Protein 3F5F (pdb70)

Structure (mmCIF, N/CA/C/O backbone):
data_3F5F
#
_entry.id   3F5F
#
_cell.length_a   152.647
_cell.length_b   152.647
_cell.length_c   85.686
_cell.angle_alpha   90.00
_cell.angle_beta   90.00
_cell.angle_gamma   120.00
#
_symmetry.space_group_name_H-M   'P 63'
#
loop_
_entity.id
_entity.type
_entity.pdbx_description
1 polymer 'Maltose-binding periplasmic protein, Heparan sulfate 2-O-sulfotransferase 1'
2 branched alpha-D-glucopyranose-(1-4)-alpha-D-glucopyranose
3 non-polymer "ADENOSINE-3'-5'-DIPHOSPHATE"
4 water water
#
loop_
_atom_site.group_PDB
_atom_site.id
_atom_site.type_symbol
_atom_site.label_atom_id
_atom_site.label_alt_id
_atom_site.label_comp_id
_atom_site.label_asym_id
_atom_site.label_entity_id
_atom_site.label_seq_id
_atom_site.pdbx_PDB_ins_code
_atom_site.Cartn_x
_atom_site.Cartn_y
_atom_site.Cartn_z
_atom_site.occupancy
_atom_site.B_iso_or_equiv
_atom_site.auth_seq_id
_atom_site.auth_comp_id
_atom_site.auth_asym_id
_atom_site.auth_atom_id
_atom_site.pdbx_PDB_model_num
ATOM 1 N N . LYS A 1 1 ? 74.977 51.354 -11.358 1.00 88.49 1 LYS A N 1
ATOM 2 C CA . LYS A 1 1 ? 75.912 50.266 -11.773 1.00 88.56 1 LYS A CA 1
ATOM 3 C C . LYS A 1 1 ? 77.138 50.858 -12.463 1.00 88.62 1 LYS A C 1
ATOM 4 O O . LYS A 1 1 ? 77.011 51.507 -13.505 1.00 89.45 1 LYS A O 1
ATOM 6 N N . ILE A 1 2 ? 78.321 50.643 -11.887 1.00 87.59 2 ILE A N 1
ATOM 7 C CA . ILE A 1 2 ? 79.551 51.168 -12.481 1.00 86.49 2 ILE A CA 1
ATOM 8 C C . ILE A 1 2 ? 79.736 50.512 -13.844 1.00 86.22 2 ILE A C 1
ATOM 9 O O . ILE A 1 2 ? 80.282 49.412 -13.944 1.00 87.06 2 ILE A O 1
ATOM 14 N N . GLU A 1 3 ? 79.276 51.189 -14.891 1.00 84.96 3 GLU A N 1
ATOM 15 C CA . GLU A 1 3 ? 79.370 50.665 -16.248 1.00 84.16 3 GLU A CA 1
ATOM 16 C C . GLU A 1 3 ? 80.794 50.462 -16.770 1.00 83.32 3 GLU A C 1
ATOM 17 O O . GLU A 1 3 ? 81.665 51.325 -16.612 1.00 83.77 3 GLU A O 1
ATOM 22 N N . GLU A 1 4 ? 81.022 49.315 -17.402 1.00 80.97 4 GLU A N 1
ATOM 23 C CA . GLU A 1 4 ? 82.324 49.009 -17.976 1.00 78.93 4 GLU A CA 1
ATOM 24 C C . GLU A 1 4 ? 82.377 49.566 -19.391 1.00 77.79 4 GLU A C 1
ATOM 25 O O . GLU A 1 4 ? 81.391 49.498 -20.126 1.00 77.65 4 GLU A O 1
ATOM 31 N N . GLY A 1 5 ? 83.522 50.125 -19.772 1.00 75.92 5 GLY A N 1
ATOM 32 C CA . GLY A 1 5 ? 83.648 50.679 -21.108 1.00 73.69 5 GLY A CA 1
ATOM 33 C C . GLY A 1 5 ? 83.803 52.189 -21.149 1.00 71.77 5 GLY A C 1
ATOM 34 O O . GLY A 1 5 ? 84.283 52.741 -22.141 1.00 71.60 5 GLY A O 1
ATOM 35 N N . LYS A 1 6 ? 83.377 52.869 -20.089 1.00 69.69 6 LYS A N 1
ATOM 36 C CA . LYS A 1 6 ? 83.507 54.319 -20.034 1.00 67.78 6 LYS A CA 1
ATOM 37 C C . LYS A 1 6 ? 84.028 54.732 -18.660 1.00 65.16 6 LYS A C 1
ATOM 38 O O . LYS A 1 6 ? 84.323 53.879 -17.820 1.00 64.61 6 LYS A O 1
ATOM 44 N N . LEU A 1 7 ? 84.154 56.035 -18.433 1.00 62.22 7 LEU A N 1
ATOM 45 C CA . LEU A 1 7 ? 84.652 56.524 -17.155 1.00 59.10 7 LEU A CA 1
ATOM 46 C C . LEU A 1 7 ? 83.782 57.606 -16.532 1.00 57.19 7 LEU A C 1
ATOM 47 O O . LEU A 1 7 ? 83.419 58.595 -17.178 1.00 56.05 7 LEU A O 1
ATOM 52 N N . VAL A 1 8 ? 83.444 57.404 -15.266 1.00 55.06 8 VAL A N 1
ATOM 53 C CA . VAL A 1 8 ? 82.648 58.371 -14.533 1.00 53.51 8 VAL A CA 1
ATOM 54 C C . VAL A 1 8 ? 83.532 58.993 -13.463 1.00 51.47 8 VAL A C 1
ATOM 55 O O . VAL A 1 8 ? 84.023 58.294 -12.567 1.00 50.73 8 VAL A O 1
ATOM 59 N N . ILE A 1 9 ? 83.735 60.304 -13.560 1.00 49.80 9 ILE A N 1
ATOM 60 C CA . ILE A 1 9 ? 84.572 61.019 -12.598 1.00 47.30 9 ILE A CA 1
ATOM 61 C C . ILE A 1 9 ? 83.778 62.003 -11.745 1.00 46.13 9 ILE A C 1
ATOM 62 O O . ILE A 1 9 ? 82.910 62.725 -12.248 1.00 45.11 9 ILE A O 1
ATOM 67 N N . TRP A 1 10 ? 84.086 62.029 -10.452 1.00 44.57 10 TRP A N 1
ATOM 68 C CA . TRP A 1 10 ? 83.427 62.944 -9.524 1.00 43.16 10 TRP A CA 1
ATOM 69 C C . TRP A 1 10 ? 84.439 63.940 -8.970 1.00 41.29 10 TRP A C 1
ATOM 70 O O . TRP A 1 10 ? 85.517 63.557 -8.516 1.00 41.12 10 TRP A O 1
ATOM 81 N N . ILE A 1 11 ? 84.085 65.218 -9.017 1.00 39.34 11 ILE A N 1
ATOM 82 C CA . ILE A 1 11 ? 84.951 66.261 -8.508 1.00 37.76 11 ILE A CA 1
ATOM 83 C C . ILE A 1 11 ? 84.080 67.392 -7.956 1.00 39.49 11 ILE A C 1
ATOM 84 O O . ILE A 1 11 ? 83.011 67.685 -8.504 1.00 40.04 11 ILE A O 1
ATOM 89 N N . ASN A 1 12 ? 84.533 68.015 -6.869 1.00 40.25 12 ASN A N 1
ATOM 90 C CA . ASN A 1 12 ? 83.787 69.098 -6.237 1.00 41.30 12 ASN A CA 1
ATOM 91 C C . ASN A 1 12 ? 83.518 70.250 -7.202 1.00 41.40 12 ASN A C 1
ATOM 92 O O . ASN A 1 12 ? 84.330 70.539 -8.079 1.00 39.92 12 ASN A O 1
ATOM 97 N N . GLY A 1 13 ? 82.371 70.902 -7.022 1.00 42.19 13 GLY A N 1
ATOM 98 C CA . GLY A 1 13 ? 81.960 71.993 -7.891 1.00 43.47 13 GLY A CA 1
ATOM 99 C C . GLY A 1 13 ? 82.744 73.292 -7.860 1.00 45.29 13 GLY A C 1
ATOM 100 O O . GLY A 1 13 ? 82.551 74.157 -8.726 1.00 44.86 13 GLY A O 1
ATOM 101 N N . ASP A 1 14 ? 83.611 73.457 -6.866 1.00 46.61 14 ASP A N 1
ATOM 102 C CA . ASP A 1 14 ? 84.411 74.674 -6.783 1.00 46.55 14 ASP A CA 1
ATOM 103 C C . ASP A 1 14 ? 85.661 74.530 -7.656 1.00 45.65 14 ASP A C 1
ATOM 104 O O . ASP A 1 14 ? 86.310 75.527 -8.001 1.00 47.17 14 ASP A O 1
ATOM 109 N N . LYS A 1 15 ? 85.974 73.287 -8.022 1.00 43.30 15 LYS A N 1
ATOM 110 C CA . LYS A 1 15 ? 87.136 72.972 -8.853 1.00 41.49 15 LYS A CA 1
ATOM 111 C C . LYS A 1 15 ? 86.776 73.167 -10.322 1.00 40.58 15 LYS A C 1
ATOM 112 O O . LYS A 1 15 ? 85.608 73.347 -10.653 1.00 41.44 15 LYS A O 1
ATOM 118 N N . GLY A 1 16 ? 87.782 73.135 -11.193 1.00 40.64 16 GLY A N 1
ATOM 119 C CA . GLY A 1 16 ? 87.555 73.330 -12.616 1.00 40.24 16 GLY A CA 1
ATOM 120 C C . GLY A 1 16 ? 87.167 72.066 -13.357 1.00 41.49 16 GLY A C 1
ATOM 121 O O . GLY A 1 16 ? 87.931 71.538 -14.170 1.00 40.29 16 GLY A O 1
ATOM 122 N N . TYR A 1 17 ? 85.958 71.590 -13.087 1.00 42.17 17 TYR A N 1
ATOM 123 C CA . TYR A 1 17 ? 85.455 70.376 -13.711 1.00 43.26 17 TYR A CA 1
ATOM 124 C C . TYR A 1 17 ? 85.208 70.488 -15.220 1.00 44.79 17 TYR A C 1
ATOM 125 O O . TYR A 1 17 ? 85.248 69.478 -15.931 1.00 44.82 17 TYR A O 1
ATOM 134 N N . ASN A 1 18 ? 84.942 71.696 -15.714 1.00 45.38 18 ASN A N 1
ATOM 135 C CA . ASN A 1 18 ? 84.714 71.865 -17.147 1.00 46.63 18 ASN A CA 1
ATOM 136 C C . ASN A 1 18 ? 86.013 71.594 -17.882 1.00 46.66 18 ASN A C 1
ATOM 137 O O . ASN A 1 18 ? 86.018 70.965 -18.949 1.00 46.87 18 ASN A O 1
ATOM 142 N N . GLY A 1 19 ? 87.114 72.070 -17.299 1.00 45.13 19 GLY A N 1
ATOM 143 C CA . GLY A 1 19 ? 88.418 71.867 -17.895 1.00 42.39 19 GLY A CA 1
ATOM 144 C C . GLY A 1 19 ? 88.767 70.397 -17.835 1.00 42.14 19 GLY A C 1
ATOM 145 O O . GLY A 1 19 ? 89.401 69.861 -18.744 1.00 40.59 19 GLY A O 1
ATOM 146 N N . LEU A 1 20 ? 88.347 69.741 -16.755 1.00 42.43 20 LEU A N 1
ATOM 147 C CA . LEU A 1 20 ? 88.608 68.318 -16.579 1.00 42.51 20 LEU A CA 1
ATOM 148 C C . LEU A 1 20 ? 87.908 67.553 -17.690 1.00 43.35 20 LEU A C 1
ATOM 149 O O . LEU A 1 20 ? 88.437 66.560 -18.205 1.00 41.77 20 LEU A O 1
ATOM 154 N N . ALA A 1 21 ? 86.717 68.029 -18.055 1.00 44.08 21 ALA A N 1
ATOM 155 C CA . ALA A 1 21 ? 85.926 67.413 -19.114 1.00 44.45 21 ALA A CA 1
ATOM 156 C C . ALA A 1 21 ? 86.712 67.439 -20.421 1.00 44.96 21 ALA A C 1
ATOM 157 O O . ALA A 1 21 ? 86.718 66.455 -21.160 1.00 45.49 21 ALA A O 1
ATOM 159 N N . GLU A 1 22 ? 87.372 68.560 -20.705 1.00 44.30 22 GLU A N 1
ATOM 160 C CA . GLU A 1 22 ? 88.179 68.679 -21.916 1.00 45.78 22 GLU A CA 1
ATOM 161 C C . GLU A 1 22 ? 89.240 67.584 -21.975 1.00 45.20 22 GLU A C 1
ATOM 162 O O . GLU A 1 22 ? 89.557 67.069 -23.047 1.00 44.73 22 GLU A O 1
ATOM 168 N N . VAL A 1 23 ? 89.801 67.244 -20.822 1.00 44.38 23 VAL A N 1
ATOM 169 C CA . VAL A 1 23 ? 90.799 66.192 -20.772 1.00 44.07 23 VAL A CA 1
ATOM 170 C C . VAL A 1 23 ? 90.086 64.878 -21.068 1.00 45.48 23 VAL A C 1
ATOM 171 O O . VAL A 1 23 ? 90.670 63.963 -21.647 1.00 44.62 23 VAL A O 1
ATOM 175 N N . GLY A 1 24 ? 88.817 64.793 -20.665 1.00 47.47 24 GLY A N 1
ATOM 176 C CA . GLY A 1 24 ? 88.029 63.595 -20.919 1.00 49.48 24 GLY A CA 1
ATOM 177 C C . GLY A 1 24 ? 87.782 63.447 -22.414 1.00 50.38 24 GLY A C 1
ATOM 178 O O . GLY A 1 24 ? 87.886 62.349 -22.978 1.00 50.30 24 GLY A O 1
ATOM 179 N N . LYS A 1 25 ? 87.463 64.568 -23.055 1.00 49.57 25 LYS A N 1
ATOM 180 C CA . LYS A 1 25 ? 87.226 64.610 -24.492 1.00 51.36 25 LYS A CA 1
ATOM 181 C C . LYS A 1 25 ? 88.473 64.179 -25.267 1.00 51.29 25 LYS A C 1
ATOM 182 O O . LYS A 1 25 ? 88.377 63.465 -26.260 1.00 50.99 25 LYS A O 1
ATOM 188 N N . LYS A 1 26 ? 89.641 64.622 -24.812 1.00 52.12 26 LYS A N 1
ATOM 189 C CA . LYS A 1 26 ? 90.896 64.260 -25.461 1.00 51.74 26 LYS A CA 1
ATOM 190 C C . LYS A 1 26 ? 91.062 62.752 -25.338 1.00 51.41 26 LYS A C 1
ATOM 191 O O . LYS A 1 26 ? 91.516 62.088 -26.269 1.00 50.94 26 LYS A O 1
ATOM 197 N N . PHE A 1 27 ? 90.684 62.223 -24.176 1.00 50.90 27 PHE A N 1
ATOM 198 C CA . PHE A 1 27 ? 90.783 60.793 -23.899 1.00 50.82 27 PHE A CA 1
ATOM 199 C C . PHE A 1 27 ? 89.830 60.000 -24.806 1.00 51.91 27 PHE A C 1
ATOM 200 O O . PHE A 1 27 ? 90.147 58.884 -25.235 1.00 50.02 27 PHE A O 1
ATOM 208 N N . GLU A 1 28 ? 88.663 60.568 -25.102 1.00 52.77 28 GLU A N 1
ATOM 209 C CA . GLU A 1 28 ? 87.715 59.867 -25.959 1.00 54.51 28 GLU A CA 1
ATOM 210 C C . GLU A 1 28 ? 88.241 59.836 -27.393 1.00 54.69 28 GLU A C 1
ATOM 211 O O . GLU A 1 28 ? 88.156 58.807 -28.073 1.00 54.70 28 GLU A O 1
ATOM 217 N N . LYS A 1 29 ? 88.802 60.955 -27.844 1.00 53.07 29 LYS A N 1
ATOM 218 C CA . LYS A 1 29 ? 89.320 61.031 -29.200 1.00 54.11 29 LYS A CA 1
ATOM 219 C C . LYS A 1 29 ? 90.547 60.154 -29.453 1.00 53.92 29 LYS A C 1
ATOM 220 O O . LYS A 1 29 ? 90.892 59.906 -30.605 1.00 54.86 29 LYS A O 1
ATOM 226 N N . ASP A 1 30 ? 91.205 59.680 -28.400 1.00 52.40 30 ASP A N 1
ATOM 227 C CA . ASP A 1 30 ? 92.385 58.841 -28.594 1.00 52.60 30 ASP A CA 1
ATOM 228 C C . ASP A 1 30 ? 92.187 57.377 -28.210 1.00 52.70 30 ASP A C 1
ATOM 229 O O . ASP A 1 30 ? 93.056 56.541 -28.484 1.00 53.98 30 ASP A O 1
ATOM 234 N N . THR A 1 31 ? 91.063 57.060 -27.572 1.00 51.93 31 THR A N 1
ATOM 235 C CA . THR A 1 31 ? 90.796 55.684 -27.154 1.00 52.32 31 THR A CA 1
ATOM 236 C C . THR A 1 31 ? 89.361 55.247 -27.428 1.00 51.72 31 THR A C 1
ATOM 237 O O . THR A 1 31 ? 89.043 54.062 -27.359 1.00 51.10 31 THR A O 1
ATOM 241 N N . GLY A 1 32 ? 88.496 56.206 -27.729 1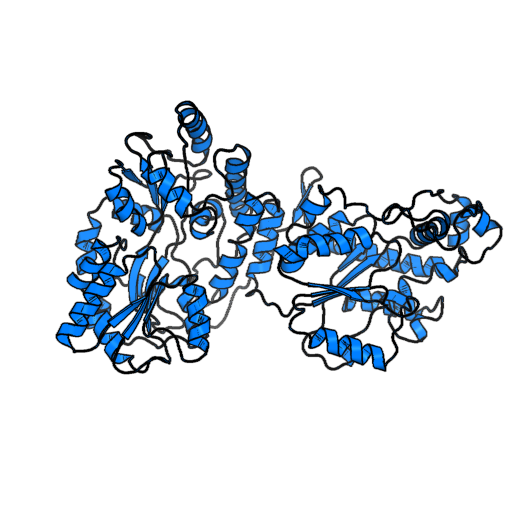.00 51.51 32 GLY A N 1
ATOM 242 C CA . GLY A 1 32 ? 87.110 55.874 -27.993 1.00 52.25 32 GLY A CA 1
ATOM 243 C C . GLY A 1 32 ? 86.299 55.663 -26.729 1.00 52.13 32 GLY A C 1
ATOM 244 O O . GLY A 1 32 ? 85.123 55.306 -26.801 1.00 52.35 32 GLY A O 1
ATOM 245 N N . ILE A 1 33 ? 86.917 55.872 -25.569 1.00 52.13 33 ILE A N 1
ATOM 246 C CA . ILE A 1 33 ? 86.213 55.708 -24.304 1.00 52.25 33 ILE A CA 1
ATOM 247 C C . ILE A 1 33 ? 85.649 57.044 -23.821 1.00 53.48 33 ILE A C 1
ATOM 248 O O . ILE A 1 33 ? 86.387 58.002 -23.593 1.00 53.21 33 ILE A O 1
ATOM 253 N N . LYS A 1 34 ? 84.327 57.087 -23.680 1.00 54.43 34 LYS A N 1
ATOM 254 C CA . LYS A 1 34 ? 83.604 58.271 -23.227 1.00 54.21 34 LYS A CA 1
ATOM 255 C C . LYS A 1 34 ? 83.934 58.538 -21.755 1.00 53.30 34 LYS A C 1
ATOM 256 O O . LYS A 1 34 ? 83.997 57.612 -20.938 1.00 50.11 34 LYS A O 1
ATOM 262 N N . VAL A 1 35 ? 84.143 59.812 -21.427 1.00 52.49 35 VAL A N 1
ATOM 263 C CA . VAL A 1 35 ? 84.471 60.213 -20.066 1.00 51.11 35 VAL A CA 1
ATOM 264 C C . VAL A 1 35 ? 83.492 61.261 -19.576 1.00 50.92 35 VAL A C 1
ATOM 265 O O . VAL A 1 35 ? 83.417 62.361 -20.130 1.00 50.81 35 VAL A O 1
ATOM 269 N N . THR A 1 36 ? 82.747 60.921 -18.528 1.00 50.14 36 THR A N 1
ATOM 270 C CA . THR A 1 36 ? 81.768 61.846 -17.967 1.00 48.55 36 THR A CA 1
ATOM 271 C C . THR A 1 36 ? 82.217 62.384 -16.612 1.00 47.28 36 THR A C 1
ATOM 272 O O . THR A 1 36 ? 82.468 61.620 -15.677 1.00 46.21 36 THR A O 1
ATOM 276 N N . VAL A 1 37 ? 82.317 63.705 -16.513 1.00 46.00 37 VAL A N 1
ATOM 277 C CA . VAL A 1 37 ? 82.720 64.332 -15.266 1.00 46.60 37 VAL A CA 1
ATOM 278 C C . VAL A 1 37 ? 81.483 64.946 -14.629 1.00 47.70 37 VAL A C 1
ATOM 279 O O . VAL A 1 37 ? 80.711 65.634 -15.299 1.00 48.12 37 VAL A O 1
ATOM 283 N N . GLU A 1 38 ? 81.296 64.690 -13.339 1.00 48.30 38 GLU A N 1
ATOM 284 C CA . GLU A 1 38 ? 80.148 65.221 -12.618 1.00 48.55 38 GLU A CA 1
ATOM 285 C C . GLU A 1 38 ? 80.569 65.817 -11.289 1.00 48.18 38 GLU A C 1
ATOM 286 O O . GLU A 1 38 ? 81.592 65.425 -10.719 1.00 46.87 38 GLU A O 1
ATOM 292 N N . HIS A 1 39 ? 79.773 66.761 -10.795 1.00 48.11 39 HIS A N 1
ATOM 293 C CA . HIS A 1 39 ? 80.066 67.418 -9.527 1.00 48.01 39 HIS A CA 1
ATOM 294 C C . HIS A 1 39 ? 78.854 67.453 -8.610 1.00 48.30 39 HIS A C 1
ATOM 295 O O . HIS A 1 39 ? 78.145 68.455 -8.547 1.00 48.96 39 HIS A O 1
ATOM 302 N N . PRO A 1 40 ? 78.603 66.351 -7.879 1.00 49.50 40 PRO A N 1
ATOM 303 C CA . PRO A 1 40 ? 77.476 66.211 -6.940 1.00 50.03 40 PRO A CA 1
ATOM 304 C C . PRO A 1 40 ? 77.653 67.063 -5.672 1.00 50.87 40 PRO A C 1
ATOM 305 O O . PRO A 1 40 ? 78.740 67.587 -5.409 1.00 51.21 40 PRO A O 1
ATOM 309 N N . ASP A 1 41 ? 76.588 67.195 -4.885 1.00 51.62 41 ASP A N 1
ATOM 310 C CA . ASP A 1 41 ? 76.664 67.951 -3.639 1.00 52.64 41 ASP A CA 1
ATOM 311 C C . ASP A 1 41 ? 77.065 66.954 -2.565 1.00 52.63 41 ASP A C 1
ATOM 312 O O . ASP A 1 41 ? 76.823 65.753 -2.720 1.00 51.36 41 ASP A O 1
ATOM 317 N N . LYS A 1 42 ? 77.672 67.441 -1.484 1.00 53.10 42 LYS A N 1
ATOM 318 C CA . LYS A 1 42 ? 78.113 66.561 -0.397 1.00 54.57 42 LYS A CA 1
ATOM 319 C C . LYS A 1 42 ? 78.871 65.369 -0.995 1.00 54.13 42 LYS A C 1
ATOM 320 O O . LYS A 1 42 ? 78.629 64.206 -0.659 1.00 54.04 42 LYS A O 1
ATOM 326 N N . LEU A 1 43 ? 79.794 65.689 -1.892 1.00 52.89 43 LEU A N 1
ATOM 327 C CA . LEU A 1 43 ? 80.589 64.694 -2.581 1.00 50.54 43 LEU A CA 1
ATOM 328 C C . LEU A 1 43 ? 81.330 63.764 -1.641 1.00 50.22 43 LEU A C 1
ATOM 329 O O . LEU A 1 43 ? 81.257 62.547 -1.792 1.00 50.19 43 LEU A O 1
ATOM 334 N N . GLU A 1 44 ? 82.034 64.328 -0.665 1.00 50.10 44 GLU A N 1
ATOM 335 C CA . GLU A 1 44 ? 82.801 63.504 0.267 1.00 50.28 44 GLU A CA 1
ATOM 336 C C . GLU A 1 44 ? 81.922 62.568 1.117 1.00 50.32 44 GLU A C 1
ATOM 337 O O . GLU A 1 44 ? 82.424 61.617 1.719 1.00 48.18 44 GLU A O 1
ATOM 343 N N . GLU A 1 45 ? 80.618 62.834 1.164 1.00 51.88 45 GLU A N 1
ATOM 344 C CA . GLU A 1 45 ? 79.698 61.988 1.926 1.00 53.71 45 GLU A CA 1
ATOM 345 C C . GLU A 1 45 ? 78.972 61.017 0.987 1.00 54.03 45 GLU A C 1
ATOM 346 O O . GLU A 1 45 ? 78.720 59.866 1.346 1.00 53.19 45 GLU A O 1
ATOM 352 N N . LYS A 1 46 ? 78.637 61.484 -0.215 1.00 54.30 46 LYS A N 1
ATOM 353 C CA . LYS A 1 46 ? 77.956 60.637 -1.185 1.00 55.06 46 LYS A CA 1
ATOM 354 C C . LYS A 1 46 ? 78.807 59.436 -1.566 1.00 54.27 46 LYS A C 1
ATOM 355 O O . LYS A 1 46 ? 78.318 58.310 -1.571 1.00 54.01 46 LYS A O 1
ATOM 361 N N . PHE A 1 47 ? 80.081 59.677 -1.876 1.00 53.02 47 PHE A N 1
ATOM 362 C CA . PHE A 1 47 ? 80.974 58.601 -2.290 1.00 50.99 47 PHE A CA 1
ATOM 363 C C . PHE A 1 47 ? 80.963 57.384 -1.366 1.00 52.44 47 PHE A C 1
ATOM 364 O O . PHE A 1 47 ? 80.548 56.294 -1.769 1.00 51.51 47 PHE A O 1
ATOM 372 N N . PRO A 1 48 ? 81.417 57.548 -0.114 1.00 53.45 48 PRO A N 1
ATOM 373 C CA . PRO A 1 48 ? 81.439 56.425 0.829 1.00 54.92 48 PRO A CA 1
ATOM 374 C C . PRO A 1 48 ? 80.150 55.614 0.902 1.00 56.82 48 PRO A C 1
ATOM 375 O O . PRO A 1 48 ? 80.164 54.453 1.308 1.00 57.39 48 PRO A O 1
ATOM 379 N N . GLN A 1 49 ? 79.037 56.227 0.521 1.00 59.42 49 GLN A N 1
ATOM 380 C CA . GLN A 1 49 ? 77.749 55.536 0.536 1.00 62.38 49 GLN A CA 1
ATOM 381 C C . GLN A 1 49 ? 77.584 54.791 -0.785 1.00 62.47 49 GLN A C 1
ATOM 382 O O . GLN A 1 49 ? 77.770 53.574 -0.852 1.00 63.41 49 GLN A O 1
ATOM 388 N N . VAL A 1 50 ? 77.242 55.537 -1.829 1.00 61.63 50 VAL A N 1
ATOM 389 C CA . VAL A 1 50 ? 77.068 54.989 -3.164 1.00 61.58 50 VAL A CA 1
ATOM 390 C C . VAL A 1 50 ? 78.176 53.990 -3.516 1.00 62.51 50 VAL A C 1
ATOM 391 O O . VAL A 1 50 ? 77.966 53.074 -4.308 1.00 62.83 50 VAL A O 1
ATOM 395 N N . ALA A 1 51 ? 79.351 54.163 -2.915 1.00 64.09 51 ALA A N 1
ATOM 396 C CA . ALA A 1 51 ? 80.493 53.292 -3.191 1.00 64.54 51 ALA A CA 1
ATOM 397 C C . ALA A 1 51 ? 80.534 52.033 -2.340 1.00 64.76 51 ALA A C 1
ATOM 398 O O . ALA A 1 51 ? 80.991 50.985 -2.798 1.00 64.85 51 ALA A O 1
ATOM 400 N N . ALA A 1 52 ? 80.072 52.139 -1.099 1.00 65.38 52 ALA A N 1
ATOM 401 C CA . ALA A 1 52 ? 80.065 51.002 -0.184 1.00 65.60 52 ALA A CA 1
ATOM 402 C C . ALA A 1 52 ? 79.185 49.871 -0.705 1.00 66.03 52 ALA A C 1
ATOM 403 O O . ALA A 1 52 ? 79.143 48.788 -0.125 1.00 65.62 52 ALA A O 1
ATOM 405 N N . THR A 1 53 ? 78.483 50.123 -1.803 1.00 66.41 53 THR A N 1
ATOM 406 C CA . THR A 1 53 ? 77.614 49.112 -2.380 1.00 67.26 53 THR A CA 1
ATOM 407 C C . THR A 1 53 ? 78.041 48.748 -3.803 1.00 67.51 53 THR A C 1
ATOM 408 O O . THR A 1 53 ? 77.205 48.422 -4.654 1.00 68.17 53 THR A O 1
ATOM 412 N N . GLY A 1 54 ? 79.349 48.808 -4.051 1.00 67.19 54 GLY A N 1
ATOM 413 C CA . GLY A 1 54 ? 79.892 48.470 -5.360 1.00 66.61 54 GLY A CA 1
ATOM 414 C C . GLY A 1 54 ? 79.422 49.331 -6.521 1.00 65.54 54 GLY A C 1
ATOM 415 O O . GLY A 1 54 ? 79.427 48.887 -7.664 1.00 66.19 54 GLY A O 1
ATOM 416 N N . ASP A 1 55 ? 79.024 50.564 -6.234 1.00 64.74 55 ASP A N 1
ATOM 417 C CA . ASP A 1 55 ? 78.550 51.484 -7.262 1.00 63.67 55 ASP A CA 1
ATOM 418 C C . ASP A 1 55 ? 79.313 52.824 -7.160 1.00 61.44 55 ASP A C 1
ATOM 419 O O . ASP A 1 55 ? 80.355 52.898 -6.503 1.00 60.15 55 ASP A O 1
ATOM 424 N N . GLY A 1 56 ? 78.811 53.872 -7.812 1.00 58.15 56 GLY A N 1
ATOM 425 C CA . GLY A 1 56 ? 79.473 55.164 -7.751 1.00 54.53 56 GLY A CA 1
ATOM 426 C C . GLY A 1 56 ? 80.379 55.466 -8.934 1.00 52.75 56 GLY A C 1
ATOM 427 O O . GLY A 1 56 ? 80.338 54.755 -9.937 1.00 53.33 56 GLY A O 1
ATOM 428 N N . PRO A 1 57 ? 81.225 56.511 -8.841 1.00 50.80 57 PRO A N 1
ATOM 429 C CA . PRO A 1 57 ? 82.148 56.915 -9.910 1.00 49.01 57 PRO A CA 1
ATOM 430 C C . PRO A 1 57 ? 83.330 55.965 -10.048 1.00 47.70 57 PRO A C 1
ATOM 431 O O . PRO A 1 57 ? 83.575 55.152 -9.160 1.00 48.83 57 PRO A O 1
ATOM 435 N N . ASP A 1 58 ? 84.057 56.063 -11.159 1.00 45.09 58 ASP A N 1
ATOM 436 C CA . ASP A 1 58 ? 85.236 55.226 -11.358 1.00 42.30 58 ASP A CA 1
ATOM 437 C C . ASP A 1 58 ? 86.377 55.894 -10.607 1.00 40.14 58 ASP A C 1
ATOM 438 O O . ASP A 1 58 ? 87.174 55.235 -9.927 1.00 39.02 58 ASP A O 1
ATOM 443 N N . ILE A 1 59 ? 86.434 57.216 -10.751 1.00 36.76 59 ILE A N 1
ATOM 444 C CA . ILE A 1 59 ? 87.463 58.035 -10.138 1.00 34.21 59 ILE A CA 1
ATOM 445 C C . ILE A 1 59 ? 86.844 59.107 -9.255 1.00 33.44 59 ILE A C 1
ATOM 446 O O . ILE A 1 59 ? 85.974 59.859 -9.692 1.00 33.98 59 ILE A O 1
ATOM 451 N N . ILE A 1 60 ? 87.316 59.181 -8.016 1.00 31.80 60 ILE A N 1
ATOM 452 C CA . ILE A 1 60 ? 86.828 60.157 -7.056 1.00 31.64 60 ILE A CA 1
ATOM 453 C C . ILE A 1 60 ? 87.924 61.177 -6.760 1.00 32.89 60 ILE A C 1
ATOM 454 O O . ILE A 1 60 ? 89.052 60.812 -6.432 1.00 31.88 60 ILE A O 1
ATOM 459 N N . PHE A 1 61 ? 87.585 62.455 -6.893 1.00 34.19 61 PHE A N 1
ATOM 460 C CA . PHE A 1 61 ? 88.520 63.542 -6.607 1.00 34.77 61 PHE A CA 1
ATOM 461 C C . PHE A 1 61 ? 88.191 64.219 -5.270 1.00 35.73 61 PHE A C 1
ATOM 462 O O . PHE A 1 61 ? 87.042 64.582 -5.017 1.00 36.91 61 PHE A O 1
ATOM 470 N N . TRP A 1 62 ? 89.201 64.389 -4.419 1.00 35.51 62 TRP A N 1
ATOM 471 C CA . TRP A 1 62 ? 89.011 65.068 -3.142 1.00 33.73 62 TRP A CA 1
ATOM 472 C C . TRP A 1 62 ? 90.342 65.279 -2.455 1.00 32.56 62 TRP A C 1
ATOM 473 O O . TRP A 1 62 ? 91.332 64.672 -2.828 1.00 33.01 62 TRP A O 1
ATOM 484 N N . ALA A 1 63 ? 90.378 66.164 -1.469 1.00 31.25 63 ALA A N 1
ATOM 485 C CA . ALA A 1 63 ? 91.610 66.386 -0.726 1.00 32.03 63 ALA A CA 1
ATOM 486 C C . ALA A 1 63 ? 91.987 65.031 -0.131 1.00 32.33 63 ALA A C 1
ATOM 487 O O . ALA A 1 63 ? 91.121 64.209 0.148 1.00 31.96 63 ALA A O 1
ATOM 489 N N . HIS A 1 64 ? 93.274 64.796 0.071 1.00 32.65 64 HIS A N 1
ATOM 490 C CA . HIS A 1 64 ? 93.728 63.521 0.612 1.00 32.78 64 HIS A CA 1
ATOM 491 C C . HIS A 1 64 ? 93.187 63.152 2.006 1.00 33.48 64 HIS A C 1
ATOM 492 O O . HIS A 1 64 ? 93.114 61.969 2.352 1.00 34.19 64 HIS A O 1
ATOM 499 N N . ASP A 1 65 ? 92.801 64.143 2.804 1.00 33.41 65 ASP A N 1
ATOM 500 C CA . ASP A 1 65 ? 92.354 63.863 4.168 1.00 34.37 65 ASP A CA 1
ATOM 501 C C . ASP A 1 65 ? 91.257 62.809 4.374 1.00 35.92 65 ASP A C 1
ATOM 502 O O . ASP A 1 65 ? 91.255 62.113 5.390 1.00 34.86 65 ASP A O 1
ATOM 507 N N . ARG A 1 66 ? 90.328 62.671 3.435 1.00 37.37 66 ARG A N 1
ATOM 508 C CA . ARG A 1 66 ? 89.272 61.676 3.614 1.00 38.56 66 ARG A CA 1
ATOM 509 C C . ARG A 1 66 ? 89.551 60.317 2.984 1.00 38.51 66 ARG A C 1
ATOM 510 O O . ARG A 1 66 ? 88.918 59.325 3.343 1.00 37.02 66 ARG A O 1
ATOM 518 N N . PHE A 1 67 ? 90.507 60.268 2.061 1.00 38.74 67 PHE A N 1
ATOM 519 C CA . PHE A 1 67 ? 90.862 59.021 1.397 1.00 39.15 67 PHE A CA 1
ATOM 520 C C . PHE A 1 67 ? 91.323 57.925 2.360 1.00 39.01 67 PHE A C 1
ATOM 521 O O . PHE A 1 67 ? 91.250 56.741 2.037 1.00 38.37 67 PHE A O 1
ATOM 529 N N . GLY A 1 68 ? 91.795 58.311 3.541 1.00 38.72 68 GLY A N 1
ATOM 530 C CA . GLY A 1 68 ? 92.220 57.313 4.507 1.00 38.02 68 GLY A CA 1
ATOM 531 C C . GLY A 1 68 ? 91.040 56.428 4.888 1.00 38.02 68 GLY A C 1
ATOM 532 O O . GLY A 1 68 ? 91.134 55.199 4.843 1.00 37.41 68 GLY A O 1
ATOM 533 N N . GLY A 1 69 ? 89.931 57.063 5.268 1.00 36.70 69 GLY A N 1
ATOM 534 C CA . GLY A 1 69 ? 88.729 56.339 5.631 1.00 35.76 69 GLY A CA 1
ATOM 535 C C . GLY A 1 69 ? 88.225 55.501 4.469 1.00 36.76 69 GLY A C 1
ATOM 536 O O . GLY A 1 69 ? 87.862 54.345 4.641 1.00 36.86 69 GLY A O 1
ATOM 537 N N . TYR A 1 70 ? 88.205 56.080 3.275 1.00 38.02 70 TYR A N 1
ATOM 538 C CA . TYR A 1 70 ? 87.748 55.360 2.093 1.00 40.86 70 TYR A CA 1
ATOM 539 C C . TYR A 1 70 ? 88.574 54.089 1.940 1.00 43.25 70 TYR A C 1
ATOM 540 O O . TYR A 1 70 ? 88.049 53.025 1.606 1.00 44.20 70 TYR A O 1
ATOM 549 N N . ALA A 1 71 ? 89.874 54.217 2.190 1.00 45.74 71 ALA A N 1
ATOM 550 C CA . ALA A 1 71 ? 90.802 53.100 2.089 1.00 46.78 71 ALA A CA 1
ATOM 551 C C . ALA A 1 71 ? 90.455 52.042 3.127 1.00 47.58 71 ALA A C 1
ATOM 552 O O . ALA A 1 71 ? 90.199 50.893 2.786 1.00 47.45 71 ALA A O 1
ATOM 554 N N . GLN A 1 72 ? 90.439 52.441 4.394 1.00 49.02 72 GLN A N 1
ATOM 555 C CA . GLN A 1 72 ? 90.125 51.518 5.474 1.00 50.34 72 GLN A CA 1
ATOM 556 C C . GLN A 1 72 ? 88.816 50.769 5.230 1.00 49.15 72 GLN A C 1
ATOM 557 O O . GLN A 1 72 ? 88.628 49.669 5.742 1.00 50.86 72 GLN A O 1
ATOM 563 N N . SER A 1 73 ? 87.917 51.359 4.452 1.00 47.44 73 SER A N 1
ATOM 564 C CA . SER A 1 73 ? 86.635 50.723 4.165 1.00 48.35 73 SER A CA 1
ATOM 565 C C . SER A 1 73 ? 86.648 49.922 2.860 1.00 49.40 73 SER A C 1
ATOM 566 O O . SER A 1 73 ? 85.606 49.423 2.421 1.00 49.46 73 SER A O 1
ATOM 569 N N . GLY A 1 74 ? 87.825 49.815 2.243 1.00 49.55 74 GLY A N 1
ATOM 570 C CA . GLY A 1 74 ? 87.965 49.077 0.998 1.00 47.91 74 GLY A CA 1
ATOM 571 C C . GLY A 1 74 ? 87.177 49.635 -0.173 1.00 47.60 74 GLY A C 1
ATOM 572 O O . GLY A 1 74 ? 86.654 48.881 -0.983 1.00 47.72 74 GLY A O 1
ATOM 573 N N . LEU A 1 75 ? 87.098 50.956 -0.272 1.00 48.29 75 LEU A N 1
ATOM 574 C CA . LEU A 1 75 ? 86.365 51.593 -1.356 1.00 48.35 75 LEU A CA 1
ATOM 575 C C . LEU A 1 75 ? 87.338 52.050 -2.428 1.00 48.81 75 LEU A C 1
ATOM 576 O O . LEU A 1 75 ? 86.934 52.431 -3.530 1.00 47.84 75 LEU A O 1
ATOM 581 N N . LEU A 1 76 ? 88.624 52.006 -2.091 1.00 50.05 76 LEU A N 1
ATOM 582 C CA . LEU A 1 76 ? 89.684 52.419 -3.001 1.00 51.92 76 LEU A CA 1
ATOM 583 C C . LEU A 1 76 ? 90.581 51.260 -3.411 1.00 54.34 76 LEU A C 1
ATOM 584 O O . LEU A 1 76 ? 90.882 50.372 -2.614 1.00 56.36 76 LEU A O 1
ATOM 589 N N . ALA A 1 77 ? 91.004 51.282 -4.668 1.00 56.26 77 ALA A N 1
ATOM 590 C CA . ALA A 1 77 ? 91.901 50.269 -5.206 1.00 56.82 77 ALA A CA 1
ATOM 591 C C . ALA A 1 77 ? 93.320 50.840 -5.096 1.00 57.02 77 ALA A C 1
ATOM 592 O O . ALA A 1 77 ? 93.504 52.059 -5.148 1.00 56.53 77 ALA A O 1
ATOM 594 N N . GLU A 1 78 ? 94.319 49.980 -4.933 1.00 56.80 78 GLU A N 1
ATOM 595 C CA . GLU A 1 78 ? 95.690 50.469 -4.831 1.00 57.67 78 GLU A CA 1
ATOM 596 C C . GLU A 1 78 ? 96.203 50.906 -6.199 1.00 57.61 78 GLU A C 1
ATOM 597 O O . GLU A 1 78 ? 95.970 50.232 -7.203 1.00 57.20 78 GLU A O 1
ATOM 603 N N . ILE A 1 79 ? 96.890 52.043 -6.244 1.00 57.11 79 ILE A N 1
ATOM 604 C CA . ILE A 1 79 ? 97.417 52.526 -7.507 1.00 56.68 79 ILE A CA 1
ATOM 605 C C . ILE A 1 79 ? 98.832 51.997 -7.710 1.00 57.37 79 ILE A C 1
ATOM 606 O O . ILE A 1 79 ? 99.647 51.972 -6.779 1.00 56.31 79 ILE A O 1
ATOM 611 N N . THR A 1 80 ? 99.113 51.584 -8.942 1.00 58.80 80 THR A N 1
ATOM 612 C CA . THR A 1 80 ? 100.403 50.999 -9.292 1.00 59.35 80 THR A CA 1
ATOM 613 C C . THR A 1 80 ? 101.235 51.777 -10.307 1.00 59.81 80 THR A C 1
ATOM 614 O O . THR A 1 80 ? 101.521 51.288 -11.398 1.00 59.86 80 THR A O 1
ATOM 618 N N . PRO A 1 81 ? 101.633 53.004 -9.965 1.00 60.48 81 PRO A N 1
ATOM 619 C CA . PRO A 1 81 ? 102.438 53.758 -10.928 1.00 61.56 81 PRO A CA 1
ATOM 620 C C . PRO A 1 81 ? 103.886 53.269 -10.874 1.00 61.80 81 PRO A C 1
ATOM 621 O O . PRO A 1 81 ? 104.395 52.978 -9.788 1.00 60.26 81 PRO A O 1
ATOM 625 N N . ASP A 1 82 ? 104.544 53.151 -12.027 1.00 62.26 82 ASP A N 1
ATOM 626 C CA . ASP A 1 82 ? 105.932 52.709 -12.007 1.00 64.12 82 ASP A CA 1
ATOM 627 C C . ASP A 1 82 ? 106.800 53.903 -11.601 1.00 64.74 82 ASP A C 1
ATOM 628 O O . ASP A 1 82 ? 106.403 55.051 -11.795 1.00 65.00 82 ASP A O 1
ATOM 633 N N . LYS A 1 83 ? 107.966 53.640 -11.015 1.00 64.97 83 LYS A N 1
ATOM 634 C CA . LYS A 1 83 ? 108.835 54.722 -10.562 1.00 64.93 83 LYS A CA 1
ATOM 635 C C . LYS A 1 83 ? 109.138 55.763 -11.638 1.00 64.13 83 LYS A C 1
ATOM 636 O O . LYS A 1 83 ? 109.568 56.874 -11.329 1.00 62.88 83 LYS A O 1
ATOM 642 N N . ALA A 1 84 ? 108.896 55.414 -12.897 1.00 63.07 84 ALA A N 1
ATOM 643 C CA . ALA A 1 84 ? 109.130 56.355 -13.985 1.00 62.62 84 ALA A CA 1
ATOM 644 C C . ALA A 1 84 ? 108.104 57.476 -13.864 1.00 62.25 84 ALA A C 1
ATOM 645 O O . ALA A 1 84 ? 108.419 58.641 -14.125 1.00 63.04 84 ALA A O 1
ATOM 647 N N . PHE A 1 85 ? 106.881 57.114 -13.465 1.00 60.25 85 PHE A N 1
ATOM 648 C CA . PHE A 1 85 ? 105.801 58.084 -13.288 1.00 57.92 85 PHE A CA 1
ATOM 649 C C . PHE A 1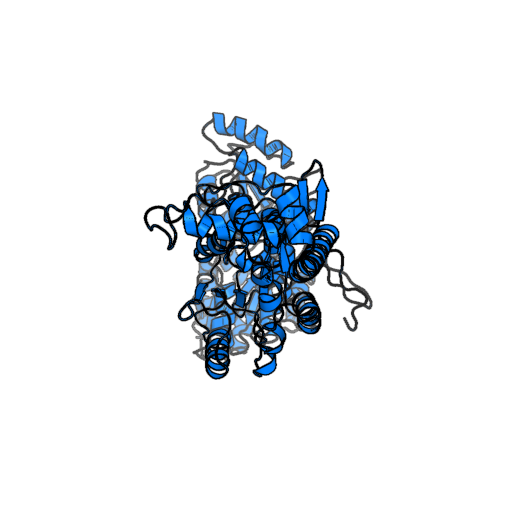 85 ? 105.917 58.735 -11.917 1.00 57.56 85 PHE A C 1
ATOM 650 O O . PHE A 1 85 ? 105.788 59.952 -11.781 1.00 56.77 85 PHE A O 1
ATOM 658 N N . GLN A 1 86 ? 106.155 57.919 -10.899 1.00 57.93 86 GLN A N 1
ATOM 659 C CA . GLN A 1 86 ? 106.293 58.432 -9.544 1.00 60.22 86 GLN A CA 1
ATOM 660 C C . GLN A 1 86 ? 107.337 59.546 -9.472 1.00 60.34 86 GLN A C 1
ATOM 661 O O . GLN A 1 86 ? 107.178 60.518 -8.726 1.00 61.13 86 GLN A O 1
ATOM 667 N N . ASP A 1 87 ? 108.399 59.412 -10.257 1.00 59.80 87 ASP A N 1
ATOM 668 C CA . ASP A 1 87 ? 109.461 60.404 -10.243 1.00 59.24 87 ASP A CA 1
ATOM 669 C C . ASP A 1 87 ? 109.116 61.775 -10.821 1.00 58.09 87 ASP A C 1
ATOM 670 O O . ASP A 1 87 ? 109.809 62.751 -10.536 1.00 57.20 87 ASP A O 1
ATOM 675 N N . LYS A 1 88 ? 108.054 61.878 -11.617 1.00 57.41 88 LYS A N 1
ATOM 676 C CA . LYS A 1 88 ? 107.704 63.187 -12.168 1.00 56.12 88 LYS A CA 1
ATOM 677 C C . LYS A 1 88 ? 106.777 64.008 -11.268 1.00 54.51 88 LYS A C 1
ATOM 678 O O . LYS A 1 88 ? 106.330 65.093 -11.648 1.00 54.61 88 LYS A O 1
ATOM 684 N N . LEU A 1 89 ? 106.508 63.494 -10.070 1.00 53.37 89 LEU A N 1
ATOM 685 C CA . LEU A 1 89 ? 105.664 64.180 -9.090 1.00 53.42 89 LEU A CA 1
ATOM 686 C C . LEU A 1 89 ? 106.469 64.376 -7.799 1.00 53.72 89 LEU A C 1
ATOM 687 O O . LEU A 1 89 ? 107.282 63.522 -7.428 1.00 53.49 89 LEU A O 1
ATOM 692 N N . TYR A 1 90 ? 106.243 65.499 -7.125 1.00 53.50 90 TYR A N 1
ATOM 693 C CA . TYR A 1 90 ? 106.940 65.804 -5.879 1.00 54.96 90 TYR A CA 1
ATOM 694 C C . TYR A 1 90 ? 106.756 64.702 -4.833 1.00 56.08 90 TYR A C 1
ATOM 695 O O . TYR A 1 90 ? 105.639 64.283 -4.542 1.00 57.23 90 TYR A O 1
ATOM 704 N N . PRO A 1 91 ? 107.858 64.230 -4.241 1.00 56.01 91 PRO A N 1
ATOM 705 C CA . PRO A 1 91 ? 107.809 63.171 -3.228 1.00 55.33 91 PRO A CA 1
ATOM 706 C C . PRO A 1 91 ? 106.860 63.370 -2.041 1.00 54.03 91 PRO A C 1
ATOM 707 O O . PRO A 1 91 ? 106.233 62.415 -1.575 1.00 54.81 91 PRO A O 1
ATOM 711 N N . PHE A 1 92 ? 106.750 64.597 -1.547 1.00 51.91 92 PHE A N 1
ATOM 712 C CA . PHE A 1 92 ? 105.892 64.861 -0.394 1.00 49.91 92 PHE A CA 1
ATOM 713 C C . PHE A 1 92 ? 104.404 64.767 -0.728 1.00 49.32 92 PHE A C 1
ATOM 714 O O . PHE A 1 92 ? 103.572 64.638 0.167 1.00 50.15 92 PHE A O 1
ATOM 722 N N . THR A 1 93 ? 104.067 64.836 -2.014 1.00 48.44 93 THR A N 1
ATOM 723 C CA . THR A 1 93 ? 102.673 64.738 -2.431 1.00 47.29 93 THR A CA 1
ATOM 724 C C . THR A 1 93 ? 102.251 63.260 -2.455 1.00 48.47 93 THR A C 1
ATOM 725 O O . THR A 1 93 ? 101.079 62.930 -2.253 1.00 49.22 93 THR A O 1
ATOM 729 N N . TRP A 1 94 ? 103.209 62.370 -2.697 1.00 47.37 94 TRP A N 1
ATOM 730 C CA . TRP A 1 94 ? 102.911 60.945 -2.699 1.00 48.36 94 TRP A CA 1
ATOM 731 C C . TRP A 1 94 ? 102.671 60.502 -1.260 1.00 49.86 94 TRP A C 1
ATOM 732 O O . TRP A 1 94 ? 101.956 59.533 -1.009 1.00 51.66 94 TRP A O 1
ATOM 743 N N . ASP A 1 95 ? 103.279 61.201 -0.310 1.00 50.11 95 ASP A N 1
ATOM 744 C CA . ASP A 1 95 ? 103.099 60.839 1.086 1.00 50.64 95 ASP A CA 1
ATOM 745 C C . ASP A 1 95 ? 101.669 61.099 1.535 1.00 49.64 95 ASP A C 1
ATOM 746 O O . ASP A 1 95 ? 101.115 60.346 2.348 1.00 48.84 95 ASP A O 1
ATOM 751 N N . ALA A 1 96 ? 101.078 62.168 1.005 1.00 47.19 96 ALA A N 1
ATOM 752 C CA . ALA A 1 96 ? 99.715 62.540 1.359 1.00 45.18 96 ALA A CA 1
ATOM 753 C C . ALA A 1 96 ? 98.720 61.457 0.947 1.00 43.73 96 ALA A C 1
ATOM 754 O O . ALA A 1 96 ? 97.677 61.281 1.591 1.00 42.50 96 ALA A O 1
ATOM 756 N N . VAL A 1 97 ? 99.048 60.723 -0.113 1.00 40.44 97 VAL A N 1
ATOM 757 C CA . VAL A 1 97 ? 98.166 59.672 -0.585 1.00 39.11 97 VAL A CA 1
ATOM 758 C C . VAL A 1 97 ? 98.623 58.274 -0.184 1.00 39.57 97 VAL A C 1
ATOM 759 O O . VAL A 1 97 ? 98.250 57.278 -0.814 1.00 39.20 97 VAL A O 1
ATOM 763 N N . ARG A 1 98 ? 99.435 58.199 0.865 1.00 40.27 98 ARG A N 1
ATOM 764 C CA . ARG A 1 98 ? 99.900 56.910 1.344 1.00 42.93 98 ARG A CA 1
ATOM 765 C C . ARG A 1 98 ? 99.204 56.534 2.657 1.00 44.47 98 ARG A C 1
ATOM 766 O O . ARG A 1 98 ? 99.291 57.248 3.655 1.00 43.46 98 ARG A O 1
ATOM 774 N N . TYR A 1 99 ? 98.494 55.411 2.630 1.00 46.98 99 TYR A N 1
ATOM 775 C CA . TYR A 1 99 ? 97.785 54.905 3.796 1.00 48.92 99 TYR A CA 1
ATOM 776 C C . TYR A 1 99 ? 98.199 53.453 4.002 1.00 51.32 99 TYR A C 1
ATOM 777 O O . TYR A 1 99 ? 98.045 52.619 3.102 1.00 50.90 99 TYR A O 1
ATOM 786 N N . ASN A 1 100 ? 98.725 53.158 5.189 1.00 53.55 100 ASN A N 1
ATOM 787 C CA . ASN A 1 100 ? 99.172 51.810 5.517 1.00 56.01 100 ASN A CA 1
ATOM 788 C C . ASN A 1 100 ? 100.196 51.285 4.516 1.00 56.07 100 ASN A C 1
ATOM 789 O O . ASN A 1 100 ? 100.108 50.134 4.071 1.00 57.60 100 ASN A O 1
ATOM 794 N N . GLY A 1 101 ? 101.158 52.131 4.157 1.00 54.44 101 GLY A N 1
ATOM 795 C CA . GLY A 1 101 ? 102.189 51.715 3.224 1.00 53.32 101 GLY A CA 1
ATOM 796 C C . GLY A 1 101 ? 101.801 51.711 1.760 1.00 53.10 101 GLY A C 1
ATOM 797 O O . GLY A 1 101 ? 102.671 51.838 0.900 1.00 53.02 101 GLY A O 1
ATOM 798 N N . LYS A 1 102 ? 100.510 51.566 1.462 1.00 52.53 102 LYS A N 1
ATOM 799 C CA . LYS A 1 102 ? 100.042 51.548 0.073 1.00 51.56 102 LYS A CA 1
ATOM 800 C C . LYS A 1 102 ? 99.730 52.944 -0.472 1.00 49.69 102 LYS A C 1
ATOM 801 O O . LYS A 1 102 ? 99.398 53.852 0.285 1.00 50.26 102 LYS A O 1
ATOM 807 N N . LEU A 1 103 ? 99.843 53.112 -1.787 1.00 46.75 103 LEU A N 1
ATOM 808 C CA . LEU A 1 103 ? 99.507 54.387 -2.416 1.00 44.14 103 LEU A CA 1
ATOM 809 C C . LEU A 1 103 ? 98.054 54.221 -2.851 1.00 44.19 103 LEU A C 1
ATOM 810 O O . LEU A 1 103 ? 97.751 53.407 -3.730 1.00 44.20 103 LEU A O 1
ATOM 815 N N . ILE A 1 104 ? 97.159 54.994 -2.240 1.00 43.17 104 ILE A N 1
ATOM 816 C CA . ILE A 1 104 ? 95.728 54.884 -2.519 1.00 41.82 104 ILE A CA 1
ATOM 817 C C . ILE A 1 104 ? 95.102 55.955 -3.398 1.00 42.51 104 ILE A C 1
ATOM 818 O O . ILE A 1 104 ? 93.877 56.024 -3.519 1.00 43.08 104 ILE A O 1
ATOM 823 N N . ALA A 1 105 ? 95.923 56.796 -4.010 1.00 42.66 105 ALA A N 1
ATOM 824 C CA . ALA A 1 105 ? 95.395 57.847 -4.873 1.00 42.37 105 ALA A CA 1
ATOM 825 C C . ALA A 1 105 ? 96.517 58.593 -5.566 1.00 42.13 105 ALA A C 1
ATOM 826 O O . ALA A 1 105 ? 97.664 58.586 -5.115 1.00 40.61 105 ALA A O 1
ATOM 828 N N . TYR A 1 106 ? 96.186 59.234 -6.675 1.00 42.13 106 TYR A N 1
ATOM 829 C CA . TYR A 1 106 ? 97.180 60.011 -7.382 1.00 42.43 106 TYR A CA 1
ATOM 830 C C . TYR A 1 106 ? 97.059 61.446 -6.901 1.00 41.08 106 TYR A C 1
ATOM 831 O O . TYR A 1 106 ? 95.974 62.012 -6.908 1.00 41.49 106 TYR A O 1
ATOM 840 N N . PRO A 1 107 ? 98.161 62.042 -6.438 1.00 40.40 107 PRO A N 1
ATOM 841 C CA . PRO A 1 107 ? 98.090 63.435 -5.981 1.00 39.10 107 PRO A CA 1
ATOM 842 C C . PRO A 1 107 ? 97.994 64.364 -7.200 1.00 36.35 107 PRO A C 1
ATOM 843 O O . PRO A 1 107 ? 98.530 64.055 -8.254 1.00 37.54 107 PRO A O 1
ATOM 847 N N . ILE A 1 108 ? 97.295 65.484 -7.072 1.00 35.53 108 ILE A N 1
ATOM 848 C CA . ILE A 1 108 ? 97.148 66.394 -8.205 1.00 35.42 108 ILE A CA 1
ATOM 849 C C . ILE A 1 108 ? 97.710 67.781 -7.904 1.00 36.71 108 ILE A C 1
ATOM 850 O O . ILE A 1 108 ? 98.522 68.312 -8.659 1.00 38.37 108 ILE A O 1
ATOM 855 N N . ALA A 1 109 ? 97.272 68.376 -6.805 1.00 36.00 109 ALA A N 1
ATOM 856 C CA . ALA A 1 109 ? 97.747 69.702 -6.458 1.00 36.97 109 ALA A CA 1
ATOM 857 C C . ALA A 1 109 ? 97.704 69.964 -4.954 1.00 37.50 109 ALA A C 1
ATOM 858 O O . ALA A 1 109 ? 97.001 69.280 -4.203 1.00 37.19 109 ALA A O 1
ATOM 860 N N . VAL A 1 110 ? 98.480 70.953 -4.525 1.00 37.24 110 VAL A N 1
ATOM 861 C CA . VAL A 1 110 ? 98.550 71.323 -3.119 1.00 37.99 110 VAL A CA 1
ATOM 862 C C . VAL A 1 110 ? 97.706 72.570 -2.911 1.00 38.56 110 VAL A C 1
ATOM 863 O O . VAL A 1 110 ? 97.939 73.597 -3.552 1.00 38.65 110 VAL A O 1
ATOM 867 N N . GLU A 1 111 ? 96.722 72.467 -2.020 1.00 38.37 111 GLU A N 1
ATOM 868 C CA . GLU A 1 111 ? 95.832 73.582 -1.733 1.00 37.13 111 GLU A CA 1
ATOM 869 C C . GLU A 1 111 ? 96.035 74.147 -0.341 1.00 36.56 111 GLU A C 1
ATOM 870 O O . GLU A 1 111 ? 96.146 73.409 0.636 1.00 36.38 111 GLU A O 1
ATOM 876 N N . ALA A 1 112 ? 96.080 75.468 -0.254 1.00 36.45 112 ALA A N 1
ATOM 877 C CA . ALA A 1 112 ? 96.208 76.122 1.029 1.00 35.62 112 ALA A CA 1
ATOM 878 C C . ALA A 1 112 ? 95.457 77.434 0.950 1.00 35.51 112 ALA A C 1
ATOM 879 O O . ALA A 1 112 ? 95.430 78.079 -0.091 1.00 33.89 112 ALA A O 1
ATOM 881 N N . LEU A 1 113 ? 94.828 77.800 2.058 1.00 36.18 113 LEU A N 1
ATOM 882 C CA . LEU A 1 113 ? 94.074 79.037 2.169 1.00 36.75 113 LEU A CA 1
ATOM 883 C C . LEU A 1 113 ? 95.000 80.249 2.306 1.00 38.49 113 LEU A C 1
ATOM 884 O O . LEU A 1 113 ? 96.039 80.186 2.979 1.00 38.61 113 LEU A O 1
ATOM 889 N N . SER A 1 114 ? 94.614 81.349 1.668 1.00 38.01 114 SER A N 1
ATOM 890 C CA . SER A 1 114 ? 95.377 82.589 1.734 1.00 39.30 114 SER A CA 1
ATOM 891 C C . SER A 1 114 ? 94.426 83.744 1.988 1.00 40.99 114 SER A C 1
ATOM 892 O O . SER A 1 114 ? 93.211 83.604 1.838 1.00 42.71 114 SER A O 1
ATOM 895 N N . LEU A 1 115 ? 94.977 84.887 2.378 1.00 41.89 115 LEU A N 1
ATOM 896 C CA . LEU A 1 115 ? 94.164 86.075 2.601 1.00 43.17 115 LEU A CA 1
ATOM 897 C C . LEU A 1 115 ? 94.069 86.767 1.242 1.00 43.98 115 LEU A C 1
ATOM 898 O O . LEU A 1 115 ? 95.082 86.986 0.574 1.00 43.69 115 LEU A O 1
ATOM 903 N N . ILE A 1 116 ? 92.849 87.079 0.823 1.00 45.64 116 ILE A N 1
ATOM 904 C CA . ILE A 1 116 ? 92.618 87.736 -0.459 1.00 47.37 116 ILE A CA 1
ATOM 905 C C . ILE A 1 116 ? 91.968 89.098 -0.221 1.00 49.80 116 ILE A C 1
ATOM 906 O O . ILE A 1 116 ? 90.811 89.181 0.187 1.00 49.48 116 ILE A O 1
ATOM 911 N N . TYR A 1 117 ? 92.725 90.164 -0.476 1.00 52.96 117 TYR A N 1
ATOM 912 C CA . TYR A 1 117 ? 92.235 91.521 -0.252 1.00 55.35 117 TYR A CA 1
ATOM 913 C C . TYR A 1 117 ? 92.041 92.366 -1.506 1.00 56.53 117 TYR A C 1
ATOM 914 O O . TYR A 1 117 ? 92.549 92.046 -2.578 1.00 56.23 117 TYR A O 1
ATOM 923 N N . ASN A 1 118 ? 91.314 93.467 -1.341 1.00 59.06 118 ASN A N 1
ATOM 924 C CA . ASN A 1 118 ? 91.013 94.396 -2.431 1.00 61.57 118 ASN A CA 1
ATOM 925 C C . ASN A 1 118 ? 91.989 95.585 -2.460 1.00 62.07 118 ASN A C 1
ATOM 926 O O . ASN A 1 118 ? 91.840 96.544 -1.701 1.00 62.13 118 ASN A O 1
ATOM 931 N N . LYS A 1 119 ? 92.977 95.510 -3.348 1.00 62.46 119 LYS A N 1
ATOM 932 C CA . LYS A 1 119 ? 93.999 96.546 -3.503 1.00 62.86 119 LYS A CA 1
ATOM 933 C C . LYS A 1 119 ? 93.458 97.977 -3.453 1.00 63.86 119 LYS A C 1
ATOM 934 O O . LYS A 1 119 ? 94.057 98.858 -2.819 1.00 63.70 119 LYS A O 1
ATOM 940 N N . ASP A 1 120 ? 92.338 98.206 -4.135 1.00 63.89 120 ASP A N 1
ATOM 941 C CA . ASP A 1 120 ? 91.729 99.528 -4.171 1.00 64.07 120 ASP A CA 1
ATOM 942 C C . ASP A 1 120 ? 91.169 99.943 -2.808 1.00 64.44 120 ASP A C 1
ATOM 943 O O . ASP A 1 120 ? 91.310 101.099 -2.406 1.00 64.64 120 ASP A O 1
ATOM 948 N N . LEU A 1 121 ? 90.546 99.011 -2.091 1.00 64.06 121 LEU A N 1
ATOM 949 C CA . LEU A 1 121 ? 89.989 99.338 -0.780 1.00 63.34 121 LEU A CA 1
ATOM 950 C C . LEU A 1 121 ? 91.007 99.242 0.341 1.00 63.08 121 LEU A C 1
ATOM 951 O O . LEU A 1 121 ? 91.076 100.109 1.205 1.00 62.58 121 LEU A O 1
ATOM 956 N N . LEU A 1 122 ? 91.806 98.188 0.324 1.00 64.17 122 LEU A N 1
ATOM 957 C CA . LEU A 1 122 ? 92.777 97.984 1.381 1.00 65.93 122 LEU A CA 1
ATOM 958 C C . LEU A 1 122 ? 94.183 97.869 0.819 1.00 67.46 122 LEU A C 1
ATOM 959 O O . LEU A 1 122 ? 94.714 96.773 0.660 1.00 68.52 122 LEU A O 1
ATOM 964 N N . PRO A 1 123 ? 94.806 99.013 0.505 1.00 69.37 123 PRO A N 1
ATOM 965 C CA . PRO A 1 123 ? 96.162 99.078 -0.046 1.00 70.02 123 PRO A CA 1
ATOM 966 C C . PRO A 1 123 ? 97.134 98.164 0.689 1.00 70.06 123 PRO A C 1
ATOM 967 O O . PRO A 1 123 ? 97.829 97.356 0.073 1.00 69.09 123 PRO A O 1
ATOM 971 N N . ASN A 1 124 ? 97.178 98.296 2.008 1.00 70.58 124 ASN A N 1
ATOM 972 C CA . ASN A 1 124 ? 98.067 97.476 2.813 1.00 71.76 124 ASN A CA 1
ATOM 973 C C . ASN A 1 124 ? 97.290 96.545 3.735 1.00 72.31 124 ASN A C 1
ATOM 974 O O . ASN A 1 124 ? 96.807 96.961 4.789 1.00 73.52 124 ASN A O 1
ATOM 979 N N . PRO A 1 125 ? 97.167 95.262 3.348 1.00 71.40 125 PRO A N 1
ATOM 980 C CA . PRO A 1 125 ? 96.443 94.266 4.144 1.00 70.22 125 PRO A CA 1
ATOM 981 C C . PRO A 1 125 ? 96.992 94.143 5.563 1.00 68.89 125 PRO A C 1
ATOM 982 O O . PRO A 1 125 ? 98.198 94.270 5.785 1.00 68.92 125 PRO A O 1
ATOM 986 N N . PRO A 1 126 ? 96.107 93.891 6.541 1.00 67.50 126 PRO A N 1
ATOM 987 C CA . PRO A 1 126 ? 96.487 93.748 7.952 1.00 65.92 126 PRO A CA 1
ATOM 988 C C . PRO A 1 126 ? 97.356 92.526 8.215 1.00 63.72 126 PRO A C 1
ATOM 989 O O . PRO A 1 126 ? 97.096 91.450 7.694 1.00 63.16 126 PRO A O 1
ATOM 993 N N . LYS A 1 127 ? 98.389 92.704 9.027 1.00 62.48 127 LYS A N 1
ATOM 994 C CA . LYS A 1 127 ? 99.295 91.613 9.351 1.00 61.76 127 LYS A CA 1
ATOM 995 C C . LYS A 1 127 ? 98.776 90.711 10.461 1.00 60.14 127 LYS A C 1
ATOM 996 O O . LYS A 1 127 ? 99.141 89.537 10.526 1.00 60.71 127 LYS A O 1
ATOM 1002 N N . THR A 1 128 ? 97.929 91.255 11.331 1.00 57.64 128 THR A N 1
ATOM 1003 C CA . THR A 1 128 ? 97.380 90.480 12.441 1.00 55.32 128 THR A CA 1
ATOM 1004 C C . THR A 1 128 ? 95.860 90.528 12.490 1.00 54.62 128 THR A C 1
ATOM 1005 O O . THR A 1 128 ? 95.234 91.427 11.918 1.00 54.28 128 THR A O 1
ATOM 1009 N N . TRP A 1 129 ? 95.271 89.557 13.183 1.00 52.31 129 TRP A N 1
ATOM 1010 C CA . TRP A 1 129 ? 93.824 89.505 13.327 1.00 50.83 129 TRP A CA 1
ATOM 1011 C C . TRP A 1 129 ? 93.370 90.629 14.253 1.00 50.18 129 TRP A C 1
ATOM 1012 O O . TRP A 1 129 ? 92.353 91.274 14.003 1.00 50.44 129 TRP A O 1
ATOM 1023 N N . GLU A 1 130 ? 94.139 90.863 15.314 1.00 49.44 130 GLU A N 1
ATOM 1024 C CA . GLU A 1 130 ? 93.811 91.883 16.300 1.00 50.72 130 GLU A CA 1
ATOM 1025 C C . GLU A 1 130 ? 93.559 93.278 15.743 1.00 52.73 130 GLU A C 1
ATOM 1026 O O . GLU A 1 130 ? 92.866 94.081 16.371 1.00 53.96 130 GLU A O 1
ATOM 1032 N N . GLU A 1 131 ? 94.108 93.573 14.571 1.00 53.57 131 GLU A N 1
ATOM 1033 C CA . GLU A 1 131 ? 93.912 94.888 13.983 1.00 54.34 131 GLU A CA 1
ATOM 1034 C C . GLU A 1 131 ? 92.734 94.958 13.010 1.00 54.29 131 GLU A C 1
ATOM 1035 O O . GLU A 1 131 ? 92.443 96.022 12.461 1.00 55.69 131 GLU A O 1
ATOM 1041 N N . ILE A 1 132 ? 92.040 93.843 12.803 1.00 51.76 132 ILE A N 1
ATOM 1042 C CA . ILE A 1 132 ? 90.918 93.853 11.875 1.00 50.17 132 ILE A CA 1
ATOM 1043 C C . ILE A 1 132 ? 89.648 94.511 12.422 1.00 50.17 132 ILE A C 1
ATOM 1044 O O . ILE A 1 132 ? 88.829 95.012 11.657 1.00 49.76 132 ILE A O 1
ATOM 1049 N N . PRO A 1 133 ? 89.455 94.515 13.747 1.00 50.77 133 PRO A N 1
ATOM 1050 C CA . PRO A 1 133 ? 88.225 95.163 14.224 1.00 51.61 133 PRO A CA 1
ATOM 1051 C C . PRO A 1 133 ? 88.253 96.677 13.969 1.00 52.13 133 PRO A C 1
ATOM 1052 O O . PRO A 1 133 ? 87.281 97.259 13.477 1.00 51.05 133 PRO A O 1
ATOM 1056 N N . ALA A 1 134 ? 89.374 97.307 14.306 1.00 52.82 134 ALA A N 1
ATOM 1057 C CA . ALA A 1 134 ? 89.527 98.744 14.099 1.00 53.72 134 ALA A CA 1
ATOM 1058 C C . ALA A 1 134 ? 89.316 99.073 12.620 1.00 54.78 134 ALA A C 1
ATOM 1059 O O . ALA A 1 134 ? 88.608 100.019 12.275 1.00 54.78 134 ALA A O 1
ATOM 1061 N N . LEU A 1 135 ? 89.927 98.269 11.756 1.00 56.00 135 LEU A N 1
ATOM 1062 C CA . LEU A 1 135 ? 89.842 98.455 10.314 1.00 56.78 135 LEU A CA 1
ATOM 1063 C C . LEU A 1 135 ? 88.405 98.427 9.809 1.00 57.93 135 LEU A C 1
ATOM 1064 O O . LEU A 1 135 ? 88.027 99.221 8.944 1.00 58.57 135 LEU A O 1
ATOM 1069 N N . ASP A 1 136 ? 87.606 97.511 10.349 1.00 59.25 136 ASP A N 1
ATOM 1070 C CA . ASP A 1 136 ? 86.211 97.379 9.942 1.00 59.83 136 ASP A CA 1
ATOM 1071 C C . ASP A 1 136 ? 85.431 98.631 10.326 1.00 62.01 136 ASP A C 1
ATOM 1072 O O . ASP A 1 136 ? 84.502 99.035 9.623 1.00 61.94 136 ASP A O 1
ATOM 1077 N N . LYS A 1 137 ? 85.807 99.244 11.444 1.00 64.55 137 LYS A N 1
ATOM 1078 C CA . LYS A 1 137 ? 85.126 100.454 11.884 1.00 67.98 137 LYS A CA 1
ATOM 1079 C C . LYS A 1 137 ? 85.350 101.551 10.853 1.00 69.59 137 LYS A C 1
ATOM 1080 O O . LYS A 1 137 ? 84.425 102.294 10.510 1.00 70.81 137 LYS A O 1
ATOM 1086 N N . GLU A 1 138 ? 86.573 101.633 10.341 1.00 70.29 138 GLU A N 1
ATOM 1087 C CA . GLU A 1 138 ? 86.899 102.623 9.329 1.00 71.57 138 GLU A CA 1
ATOM 1088 C C . GLU A 1 138 ? 86.194 102.292 8.015 1.00 71.69 138 GLU A C 1
ATOM 1089 O O . GLU A 1 138 ? 85.580 103.159 7.392 1.00 72.24 138 GLU A O 1
ATOM 1095 N N . LEU A 1 139 ? 86.283 101.032 7.601 1.00 71.40 139 LEU A N 1
ATOM 1096 C CA . LEU A 1 139 ? 85.665 100.585 6.355 1.00 71.36 139 LEU A CA 1
ATOM 1097 C C . LEU A 1 139 ? 84.136 100.608 6.391 1.00 71.11 139 LEU A C 1
ATOM 1098 O O . LEU A 1 139 ? 83.486 100.738 5.351 1.00 69.80 139 LEU A O 1
ATOM 1103 N N . LYS A 1 140 ? 83.565 100.480 7.586 1.00 71.40 140 LYS A N 1
ATOM 1104 C CA . LYS A 1 140 ? 82.112 100.492 7.739 1.00 71.59 140 LYS A CA 1
ATOM 1105 C C . LYS A 1 140 ? 81.614 101.911 7.483 1.00 71.19 140 LYS A C 1
ATOM 1106 O O . LYS A 1 140 ? 80.573 102.119 6.855 1.00 69.69 140 LYS A O 1
ATOM 1112 N N . ALA A 1 141 ? 82.380 102.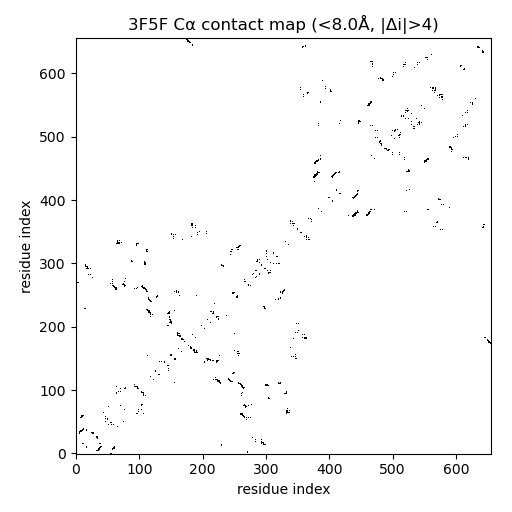880 7.978 1.00 71.83 141 ALA A N 1
ATOM 1113 C CA . ALA A 1 141 ? 82.060 104.296 7.828 1.00 72.19 141 ALA A CA 1
ATOM 1114 C C . ALA A 1 141 ? 82.096 104.747 6.364 1.00 72.91 141 ALA A C 1
ATOM 1115 O O . ALA A 1 141 ? 81.657 105.852 6.040 1.00 73.09 141 ALA A O 1
ATOM 1117 N N . LYS A 1 142 ? 82.620 103.894 5.487 1.00 73.19 142 LYS A N 1
ATOM 1118 C CA . LYS A 1 142 ? 82.697 104.203 4.060 1.00 72.83 142 LYS A CA 1
ATOM 1119 C C . LYS A 1 142 ? 81.744 103.305 3.273 1.00 73.18 142 LYS A C 1
ATOM 1120 O O . LYS A 1 142 ? 81.864 103.179 2.053 1.00 72.95 142 LYS A O 1
ATOM 1126 N N . GLY A 1 143 ? 80.805 102.676 3.980 1.00 73.16 143 GLY A N 1
ATOM 1127 C CA . GLY A 1 143 ? 79.843 101.793 3.338 1.00 72.65 143 GLY A CA 1
ATOM 1128 C C . GLY A 1 143 ? 80.398 100.430 2.952 1.00 72.48 143 GLY A C 1
ATOM 1129 O O . GLY A 1 143 ? 79.797 99.710 2.146 1.00 72.31 143 GLY A O 1
ATOM 1130 N N . LYS A 1 144 ? 81.541 100.068 3.532 1.00 71.34 144 LYS A N 1
ATOM 1131 C CA . LYS A 1 144 ? 82.181 98.792 3.236 1.00 69.94 144 LYS A CA 1
ATOM 1132 C C . LYS A 1 144 ? 82.341 97.925 4.485 1.00 69.22 144 LYS A C 1
ATOM 1133 O O . LYS A 1 144 ? 82.004 98.337 5.600 1.00 69.89 144 LYS A O 1
ATOM 1139 N N . SER A 1 145 ? 82.865 96.720 4.276 1.00 66.97 145 SER A N 1
ATOM 1140 C CA . SER A 1 145 ? 83.109 95.762 5.346 1.00 63.51 145 SER A CA 1
ATOM 1141 C C . SER A 1 145 ? 84.582 95.379 5.250 1.00 60.70 145 SER A C 1
ATOM 1142 O O . SER A 1 145 ? 85.167 95.419 4.164 1.00 61.03 145 SER A O 1
ATOM 1145 N N . ALA A 1 146 ? 85.185 95.011 6.374 1.00 56.34 146 ALA A N 1
ATOM 1146 C CA . ALA A 1 146 ? 86.592 94.639 6.377 1.00 53.24 146 ALA A CA 1
ATOM 1147 C C . ALA A 1 146 ? 86.865 93.230 5.851 1.00 52.89 146 ALA A C 1
ATOM 1148 O O . ALA A 1 146 ? 87.587 93.063 4.866 1.00 51.57 146 ALA A O 1
ATOM 1150 N N . LEU A 1 147 ? 86.276 92.226 6.505 1.00 51.19 147 LEU A N 1
ATOM 1151 C CA . LEU A 1 147 ? 86.488 90.821 6.151 1.00 49.36 147 LEU A CA 1
ATOM 1152 C C . LEU A 1 147 ? 85.224 89.964 6.052 1.00 49.21 147 LEU A C 1
ATOM 1153 O O . LEU A 1 147 ? 84.278 90.138 6.815 1.00 49.54 147 LEU A O 1
ATOM 1158 N N . MET A 1 148 ? 85.227 89.026 5.111 1.00 48.79 148 MET A N 1
ATOM 1159 C CA . MET A 1 148 ? 84.105 88.115 4.921 1.00 49.83 148 MET A CA 1
ATOM 1160 C C . MET A 1 148 ? 84.534 86.798 4.285 1.00 49.96 148 MET A C 1
ATOM 1161 O O . MET A 1 148 ? 85.091 86.783 3.183 1.00 49.99 148 MET A O 1
ATOM 1166 N N . PHE A 1 149 ? 84.278 85.695 4.986 1.00 49.08 149 PHE A N 1
ATOM 1167 C CA . PHE A 1 149 ? 84.603 84.361 4.475 1.00 46.34 149 PHE A CA 1
ATOM 1168 C C . PHE A 1 149 ? 83.673 83.308 5.062 1.00 43.94 149 PHE A C 1
ATOM 1169 O O . PHE A 1 149 ? 83.004 83.545 6.061 1.00 42.96 149 PHE A O 1
ATOM 1177 N N . ASN A 1 150 ? 83.643 82.148 4.418 1.00 43.51 150 ASN A N 1
ATOM 1178 C CA . ASN A 1 150 ? 82.800 81.023 4.818 1.00 42.69 150 ASN A CA 1
ATOM 1179 C C . ASN A 1 150 ? 82.983 80.606 6.283 1.00 43.08 150 ASN A C 1
ATOM 1180 O O . ASN A 1 150 ? 84.023 80.060 6.649 1.00 43.53 150 ASN A O 1
ATOM 1185 N N . LEU A 1 151 ? 81.969 80.854 7.113 1.00 42.50 151 LEU A N 1
ATOM 1186 C CA . LEU A 1 151 ? 82.020 80.493 8.532 1.00 42.07 151 LEU A CA 1
ATOM 1187 C C . LEU A 1 151 ? 81.241 79.197 8.775 1.00 42.11 151 LEU A C 1
ATOM 1188 O O . LEU A 1 151 ? 80.964 78.820 9.913 1.00 41.53 151 LEU A O 1
ATOM 1193 N N . GLN A 1 152 ? 80.905 78.515 7.690 1.00 41.40 152 GLN A N 1
ATOM 1194 C CA . GLN A 1 152 ? 80.150 77.277 7.762 1.00 42.77 152 GLN A CA 1
ATOM 1195 C C . GLN A 1 152 ? 81.035 76.032 7.722 1.00 43.08 152 GLN A C 1
ATOM 1196 O O . GLN A 1 152 ? 80.702 75.001 8.308 1.00 45.02 152 GLN A O 1
ATOM 1202 N N . GLU A 1 153 ? 82.157 76.124 7.020 1.00 42.03 153 GLU A N 1
ATOM 1203 C CA . GLU A 1 153 ? 83.079 75.001 6.924 1.00 40.48 153 GLU A CA 1
ATOM 1204 C C . GLU A 1 153 ? 84.251 75.260 7.852 1.00 37.56 153 GLU A C 1
ATOM 1205 O O . GLU A 1 153 ? 84.912 76.281 7.746 1.00 38.93 153 GLU A O 1
ATOM 1211 N N . PRO A 1 154 ? 84.522 74.336 8.782 1.00 35.28 154 PRO A N 1
ATOM 1212 C CA . PRO A 1 154 ? 85.639 74.529 9.710 1.00 34.47 154 PRO A CA 1
ATOM 1213 C C . PRO A 1 154 ? 86.986 74.660 8.999 1.00 34.69 154 PRO A C 1
ATOM 1214 O O . PRO A 1 154 ? 87.992 75.029 9.604 1.00 34.94 154 PRO A O 1
ATOM 1218 N N . TYR A 1 155 ? 86.990 74.366 7.705 1.00 35.03 155 TYR A N 1
ATOM 1219 C CA . TYR A 1 155 ? 88.188 74.466 6.887 1.00 35.87 155 TYR A CA 1
ATOM 1220 C C . TYR A 1 155 ? 88.723 75.901 6.886 1.00 36.96 155 TYR A C 1
ATOM 1221 O O . TYR A 1 155 ? 89.929 76.122 7.002 1.00 37.87 155 TYR A O 1
ATOM 1230 N N . PHE A 1 156 ? 87.816 76.870 6.762 1.00 36.85 156 PHE A N 1
ATOM 1231 C CA . PHE A 1 156 ? 88.188 78.277 6.717 1.00 36.40 156 PHE A CA 1
ATOM 1232 C C . PHE A 1 156 ? 88.444 78.890 8.080 1.00 36.45 156 PHE A C 1
ATOM 1233 O O . PHE A 1 156 ? 89.170 79.871 8.197 1.00 38.18 156 PHE A O 1
ATOM 1241 N N . THR A 1 157 ? 87.848 78.311 9.111 1.00 36.16 157 THR A N 1
ATOM 1242 C CA . THR A 1 157 ? 87.988 78.823 10.470 1.00 34.27 157 THR A CA 1
ATOM 1243 C C . THR A 1 157 ? 89.196 78.241 11.199 1.00 34.56 157 THR A C 1
ATOM 1244 O O . THR A 1 157 ? 89.813 78.896 12.046 1.00 31.17 157 THR A O 1
ATOM 1248 N N . TRP A 1 158 ? 89.533 77.006 10.846 1.00 35.19 158 TRP A N 1
ATOM 1249 C CA . TRP A 1 158 ? 90.637 76.296 11.469 1.00 36.07 158 TRP A CA 1
ATOM 1250 C C . TRP A 1 158 ? 91.979 77.049 11.556 1.00 35.76 158 TRP A C 1
ATOM 1251 O O . TRP A 1 158 ? 92.683 76.936 12.561 1.00 33.64 158 TRP A O 1
ATOM 1262 N N . PRO A 1 159 ? 92.356 77.812 10.508 1.00 36.02 159 PRO A N 1
ATOM 1263 C CA . PRO A 1 159 ? 93.632 78.538 10.560 1.00 36.39 159 PRO A CA 1
ATOM 1264 C C . PRO A 1 159 ? 93.778 79.377 11.841 1.00 36.89 159 PRO A C 1
ATOM 1265 O O . PRO A 1 159 ? 94.865 79.454 12.429 1.00 35.27 159 PRO A O 1
ATOM 1269 N N . LEU A 1 160 ? 92.673 79.987 12.268 1.00 35.23 160 LEU A N 1
ATOM 1270 C CA . LEU A 1 160 ? 92.654 80.822 13.462 1.00 35.64 160 LEU A CA 1
ATOM 1271 C C . LEU A 1 160 ? 92.616 80.014 14.755 1.00 36.55 160 LEU A C 1
ATOM 1272 O O . LEU A 1 160 ? 93.314 80.332 15.715 1.00 38.46 160 LEU A O 1
ATOM 1277 N N . ILE A 1 161 ? 91.796 78.969 14.775 1.00 38.77 161 ILE A N 1
ATOM 1278 C CA . ILE A 1 161 ? 91.653 78.112 15.950 1.00 38.31 161 ILE A CA 1
ATOM 1279 C C . ILE A 1 161 ? 92.979 77.436 16.283 1.00 38.90 161 ILE A C 1
ATOM 1280 O O . ILE A 1 161 ? 93.336 77.269 17.450 1.00 38.72 161 ILE A O 1
ATOM 1285 N N . ALA A 1 162 ? 93.708 77.055 15.242 1.00 40.19 162 ALA A N 1
ATOM 1286 C CA . ALA A 1 162 ? 94.992 76.384 15.398 1.00 42.33 162 ALA A CA 1
ATOM 1287 C C . ALA A 1 162 ? 96.144 77.346 15.699 1.00 42.69 162 ALA A C 1
ATOM 1288 O O . ALA A 1 162 ? 97.125 76.965 16.336 1.00 43.75 162 ALA A O 1
ATOM 1290 N N . ALA A 1 163 ? 96.011 78.590 15.247 1.00 43.58 163 ALA A N 1
ATOM 1291 C CA . ALA A 1 163 ? 97.032 79.617 15.447 1.00 44.14 163 ALA A CA 1
ATOM 1292 C C . ALA A 1 163 ? 97.739 79.570 16.801 1.00 45.24 163 ALA A C 1
ATOM 1293 O O . ALA A 1 163 ? 98.961 79.427 16.858 1.00 45.08 163 ALA A O 1
ATOM 1295 N N . ASP A 1 164 ? 96.974 79.668 17.886 1.00 46.58 164 ASP A N 1
ATOM 1296 C CA . ASP A 1 164 ? 97.551 79.681 19.223 1.00 47.52 164 ASP A CA 1
ATOM 1297 C C . ASP A 1 164 ? 97.643 78.358 19.983 1.00 49.05 164 ASP A C 1
ATOM 1298 O O . ASP A 1 164 ? 98.066 78.350 21.139 1.00 49.45 164 ASP A O 1
ATOM 1303 N N . GLY A 1 165 ? 97.258 77.240 19.371 1.00 49.18 165 GLY A N 1
ATOM 1304 C CA . GLY A 1 165 ? 97.366 75.986 20.105 1.00 49.51 165 GLY A CA 1
ATOM 1305 C C . GLY A 1 165 ? 96.519 74.788 19.707 1.00 49.44 165 GLY A C 1
ATOM 1306 O O . GLY A 1 165 ? 96.776 73.680 20.175 1.00 49.51 165 GLY A O 1
ATOM 1307 N N . GLY A 1 166 ? 95.516 74.993 18.862 1.00 49.51 166 GLY A N 1
ATOM 1308 C CA . GLY A 1 166 ? 94.672 73.885 18.450 1.00 49.35 166 GLY A CA 1
ATOM 1309 C C . GLY A 1 166 ? 95.358 72.955 17.470 1.00 49.56 166 GLY A C 1
ATOM 1310 O O . GLY A 1 166 ? 96.180 73.392 16.661 1.00 48.91 166 GLY A O 1
ATOM 1311 N N . TYR A 1 167 ? 95.021 71.670 17.537 1.00 49.99 167 TYR A N 1
ATOM 1312 C CA . TYR A 1 167 ? 95.614 70.679 16.642 1.00 50.44 167 TYR A CA 1
ATOM 1313 C C . TYR A 1 167 ? 94.787 69.396 16.567 1.00 51.93 167 TYR A C 1
ATOM 1314 O O . TYR A 1 167 ? 93.844 69.205 17.336 1.00 52.37 167 TYR A O 1
ATOM 1323 N N . ALA A 1 168 ? 95.160 68.515 15.645 1.00 54.06 168 ALA A N 1
ATOM 1324 C CA . ALA A 1 168 ? 94.453 67.256 15.453 1.00 56.40 168 ALA A CA 1
ATOM 1325 C C . ALA A 1 168 ? 95.409 66.179 14.994 1.00 58.60 168 ALA A C 1
ATOM 1326 O O . ALA A 1 168 ? 95.768 66.128 13.821 1.00 59.12 168 ALA A O 1
ATOM 1328 N N . PHE A 1 169 ? 95.820 65.318 15.915 1.00 62.03 169 PHE A N 1
ATOM 1329 C CA . PHE A 1 169 ? 96.733 64.235 15.581 1.00 65.48 169 PHE A CA 1
ATOM 1330 C C . PHE A 1 169 ? 98.011 64.782 14.960 1.00 68.31 169 PHE A C 1
ATOM 1331 O O . PHE A 1 169 ? 98.279 64.552 13.777 1.00 67.72 169 PHE A O 1
ATOM 1339 N N . LYS A 1 170 ? 98.799 65.501 15.751 1.00 72.56 170 LYS A N 1
ATOM 1340 C CA . LYS A 1 170 ? 100.047 66.066 15.250 1.00 77.32 170 LYS A CA 1
ATOM 1341 C C . LYS A 1 170 ? 100.953 64.965 14.686 1.00 80.85 170 LYS A C 1
ATOM 1342 O O . LYS A 1 170 ? 101.161 63.925 15.325 1.00 82.00 170 LYS A O 1
ATOM 1344 N N . TYR A 1 171 ? 101.482 65.205 13.487 1.00 83.77 171 TYR A N 1
ATOM 1345 C CA . TYR A 1 171 ? 102.362 64.255 12.808 1.00 86.26 171 TYR A CA 1
ATOM 1346 C C . TYR A 1 171 ? 103.660 64.007 13.580 1.00 88.25 171 TYR A C 1
ATOM 1347 O O . TYR A 1 171 ? 104.506 64.899 13.694 1.00 89.13 171 TYR A O 1
ATOM 1349 N N . GLU A 1 172 ? 103.811 62.793 14.106 1.00 89.94 172 GLU A N 1
ATOM 1350 C CA . GLU A 1 172 ? 105.007 62.415 14.861 1.00 91.24 172 GLU A CA 1
ATOM 1351 C C . GLU A 1 172 ? 105.634 61.148 14.273 1.00 92.06 172 GLU A C 1
ATOM 1352 O O . GLU A 1 172 ? 105.015 60.450 13.461 1.00 92.28 172 GLU A O 1
ATOM 1354 N N . ASN A 1 173 ? 106.865 60.860 14.686 1.00 92.66 173 ASN A N 1
ATOM 1355 C CA . ASN A 1 173 ? 107.587 59.685 14.204 1.00 92.62 173 ASN A CA 1
ATOM 1356 C C . ASN A 1 173 ? 108.366 59.036 15.345 1.00 92.07 173 ASN A C 1
ATOM 1357 O O . ASN A 1 173 ? 108.613 59.667 16.375 1.00 92.43 173 ASN A O 1
ATOM 1362 N N . GLY A 1 174 ? 108.749 57.777 15.151 1.00 91.01 174 GLY A N 1
ATOM 1363 C CA . GLY A 1 174 ? 109.487 57.043 16.166 1.00 89.15 174 GLY A CA 1
ATOM 1364 C C . GLY A 1 174 ? 109.139 55.567 16.090 1.00 88.22 174 GLY A C 1
ATOM 1365 O O . GLY A 1 174 ? 108.331 55.174 15.246 1.00 88.27 174 GLY A O 1
ATOM 1366 N N . LYS A 1 175 ? 109.753 54.751 16.942 1.00 86.92 175 LYS A N 1
ATOM 1367 C CA . LYS A 1 175 ? 109.482 53.315 16.947 1.00 85.13 175 LYS A CA 1
ATOM 1368 C C . LYS A 1 175 ? 108.000 53.091 17.230 1.00 84.13 175 LYS A C 1
ATOM 1369 O O . LYS A 1 175 ? 107.428 52.061 16.863 1.00 83.37 175 LYS A O 1
ATOM 1371 N N . TYR A 1 176 ? 107.386 54.084 17.869 1.00 82.93 176 TYR A N 1
ATOM 1372 C CA . TYR A 1 176 ? 105.981 54.024 18.236 1.00 80.80 176 TYR A CA 1
ATOM 1373 C C . TYR A 1 176 ? 105.135 55.139 17.620 1.00 80.39 176 TYR A C 1
ATOM 1374 O O . TYR A 1 176 ? 105.650 56.166 17.168 1.00 79.98 176 TYR A O 1
ATOM 1383 N N . ASP A 1 177 ? 103.826 54.916 17.615 1.00 79.97 177 ASP A N 1
ATOM 1384 C CA . ASP A 1 177 ? 102.860 55.858 17.067 1.00 78.59 177 ASP A CA 1
ATOM 1385 C C . ASP A 1 177 ? 102.155 56.554 18.231 1.00 77.07 177 ASP A C 1
ATOM 1386 O O . ASP A 1 177 ? 102.096 56.018 19.339 1.00 76.40 177 ASP A O 1
ATOM 1391 N N . ILE A 1 178 ? 101.629 57.750 17.983 1.00 75.19 178 ILE A N 1
ATOM 1392 C CA . ILE A 1 178 ? 100.926 58.495 19.020 1.00 73.30 178 ILE A CA 1
ATOM 1393 C C . ILE A 1 178 ? 99.546 58.956 18.562 1.00 71.05 178 ILE A C 1
ATOM 1394 O O . ILE A 1 178 ? 99.299 59.163 17.374 1.00 71.20 178 ILE A O 1
ATOM 1399 N N . LYS A 1 179 ? 98.643 59.090 19.525 1.00 67.91 179 LYS A N 1
ATOM 1400 C CA . LYS A 1 179 ? 97.295 59.551 19.264 1.00 64.54 179 LYS A CA 1
ATOM 1401 C C . LYS A 1 179 ? 96.971 60.603 20.312 1.00 62.67 179 LYS A C 1
ATOM 1402 O O . LYS A 1 179 ? 96.969 60.325 21.514 1.00 61.36 179 LYS A O 1
ATOM 1408 N N . ASP A 1 180 ? 96.723 61.820 19.839 1.00 60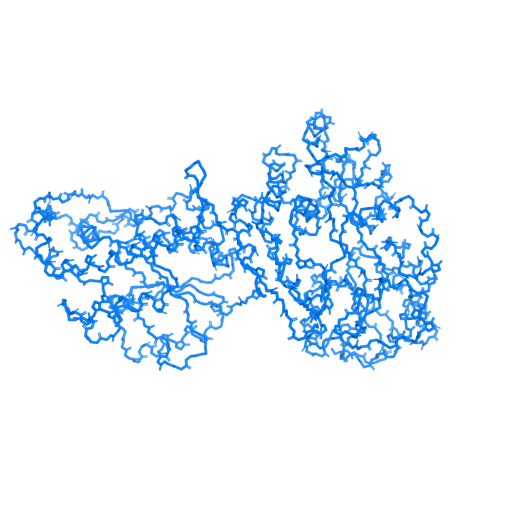.33 180 ASP A N 1
ATOM 1409 C CA . ASP A 1 180 ? 96.400 62.948 20.705 1.00 57.42 180 ASP A CA 1
ATOM 1410 C C . ASP A 1 180 ? 95.623 63.995 19.902 1.00 54.95 180 ASP A C 1
ATOM 1411 O O . ASP A 1 180 ? 96.123 64.491 18.891 1.00 55.18 180 ASP A O 1
ATOM 1416 N N . VAL A 1 181 ? 94.405 64.323 20.334 1.00 51.58 181 VAL A N 1
ATOM 1417 C CA . VAL A 1 181 ? 93.615 65.335 19.631 1.00 48.36 181 VAL A CA 1
ATOM 1418 C C . VAL A 1 181 ? 93.636 66.576 20.508 1.00 46.02 181 VAL A C 1
ATOM 1419 O O . VAL A 1 181 ? 93.706 66.467 21.729 1.00 43.67 181 VAL A O 1
ATOM 1423 N N . GLY A 1 182 ? 93.577 67.755 19.901 1.00 45.81 182 GLY A N 1
ATOM 1424 C CA . GLY A 1 182 ? 93.608 68.964 20.708 1.00 46.41 182 GLY A CA 1
ATOM 1425 C C . GLY A 1 182 ? 92.725 70.116 20.264 1.00 46.41 182 GLY A C 1
ATOM 1426 O O . GLY A 1 182 ? 93.227 71.128 19.762 1.00 46.92 182 GLY A O 1
ATOM 1427 N N . VAL A 1 183 ? 91.416 69.985 20.458 1.00 45.15 183 VAL A N 1
ATOM 1428 C CA . VAL A 1 183 ? 90.509 71.051 20.064 1.00 45.08 183 VAL A CA 1
ATOM 1429 C C . VAL A 1 183 ? 89.862 71.761 21.257 1.00 47.03 183 VAL A C 1
ATOM 1430 O O . VAL A 1 183 ? 89.023 72.646 21.069 1.00 48.44 183 VAL A O 1
ATOM 1434 N N . ASP A 1 184 ? 90.263 71.396 22.475 1.00 47.72 184 ASP A N 1
ATOM 1435 C CA . ASP A 1 184 ? 89.692 72.005 23.677 1.00 48.96 184 ASP A CA 1
ATOM 1436 C C . ASP A 1 184 ? 90.724 72.632 24.615 1.00 49.68 184 ASP A C 1
ATOM 1437 O O . ASP A 1 184 ? 90.437 72.873 25.791 1.00 49.67 184 ASP A O 1
ATOM 1442 N N . ASN A 1 185 ? 91.921 72.894 24.099 1.00 49.67 185 ASN A N 1
ATOM 1443 C CA . ASN A 1 185 ? 92.973 73.521 24.895 1.00 49.96 185 ASN A CA 1
ATOM 1444 C C . ASN A 1 185 ? 92.860 75.048 24.822 1.00 50.30 185 ASN A C 1
ATOM 1445 O O . ASN A 1 185 ? 92.044 75.587 24.072 1.00 49.97 185 ASN A O 1
ATOM 1450 N N . ALA A 1 186 ? 93.688 75.736 25.602 1.00 50.52 186 ALA A N 1
ATOM 1451 C CA . ALA A 1 186 ? 93.684 77.195 25.644 1.00 50.42 186 ALA A CA 1
ATOM 1452 C C . ALA A 1 186 ? 93.723 77.823 24.252 1.00 49.64 186 ALA A C 1
ATOM 1453 O O . ALA A 1 186 ? 92.865 78.634 23.902 1.00 49.31 186 ALA A O 1
ATOM 1455 N N . GLY A 1 187 ? 94.725 77.442 23.468 1.00 48.59 187 GLY A N 1
ATOM 1456 C CA . GLY 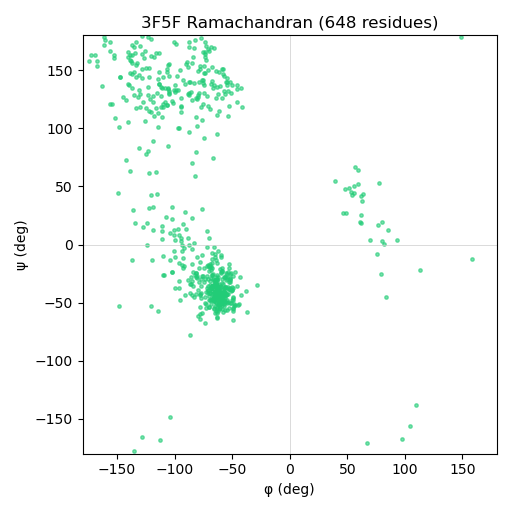A 1 187 ? 94.876 77.979 22.126 1.00 48.31 187 GLY A CA 1
ATOM 1457 C C . GLY A 1 187 ? 93.621 77.947 21.275 1.00 48.35 187 GLY A C 1
ATOM 1458 O O . GLY A 1 187 ? 93.201 78.976 20.744 1.00 48.88 187 GLY A O 1
ATOM 1459 N N . ALA A 1 188 ? 93.027 76.767 21.132 1.00 47.71 188 ALA A N 1
ATOM 1460 C CA . ALA A 1 188 ? 91.811 76.624 20.341 1.00 47.29 188 ALA A CA 1
ATOM 1461 C C . ALA A 1 188 ? 90.716 77.559 20.849 1.00 46.15 188 ALA A C 1
ATOM 1462 O O . ALA A 1 188 ? 90.016 78.179 20.056 1.00 46.11 188 ALA A O 1
ATOM 1464 N N . LYS A 1 189 ? 90.569 77.653 22.170 1.00 45.63 189 LYS A N 1
ATOM 1465 C CA . LYS A 1 189 ? 89.565 78.527 22.777 1.00 46.42 189 LYS A CA 1
ATOM 1466 C C . LYS A 1 189 ? 89.867 79.983 22.461 1.00 45.28 189 LYS A C 1
ATOM 1467 O O . LYS A 1 189 ? 88.995 80.726 22.022 1.00 46.06 189 LYS A O 1
ATOM 1473 N N . ALA A 1 190 ? 91.111 80.386 22.685 1.00 44.00 190 ALA A N 1
ATOM 1474 C CA . ALA A 1 190 ? 91.526 81.755 22.419 1.00 43.21 190 ALA A CA 1
ATOM 1475 C C . ALA A 1 190 ? 91.221 82.128 20.971 1.00 42.72 190 ALA A C 1
ATOM 1476 O O . ALA A 1 190 ? 90.841 83.263 20.676 1.00 41.37 190 ALA A O 1
ATOM 1478 N N . GLY A 1 191 ? 91.382 81.154 20.078 1.00 41.59 191 GLY A N 1
ATOM 1479 C CA . GLY A 1 191 ? 91.144 81.382 18.667 1.00 41.19 191 GLY A CA 1
ATOM 1480 C C . GLY A 1 191 ? 89.685 81.522 18.291 1.00 42.33 191 GLY A C 1
ATOM 1481 O O . GLY A 1 191 ? 89.302 82.482 17.619 1.00 42.97 191 GLY A O 1
ATOM 1482 N N . LEU A 1 192 ? 88.867 80.563 18.715 1.00 42.90 192 LEU A N 1
ATOM 1483 C CA . LEU A 1 192 ? 87.442 80.592 18.403 1.00 41.67 192 LEU A CA 1
ATOM 1484 C C . LEU A 1 192 ? 86.779 81.765 19.110 1.00 41.57 192 LEU A C 1
ATOM 1485 O O . LEU A 1 192 ? 85.847 82.376 18.579 1.00 40.48 192 LEU A O 1
ATOM 1490 N N . THR A 1 193 ? 87.264 82.076 20.309 1.00 41.11 193 THR A N 1
ATOM 1491 C CA . THR A 1 193 ? 86.719 83.187 21.081 1.00 43.02 193 THR A CA 1
ATOM 1492 C C . THR A 1 193 ? 86.864 84.474 20.275 1.00 43.57 193 THR A C 1
ATOM 1493 O O . THR A 1 193 ? 85.914 85.263 20.152 1.00 43.46 193 THR A O 1
ATOM 1497 N N . PHE A 1 194 ? 88.060 84.672 19.724 1.00 41.80 194 PHE A N 1
ATOM 1498 C CA . PHE A 1 194 ? 88.339 85.850 18.931 1.00 40.49 194 PHE A CA 1
ATOM 1499 C C . PHE A 1 194 ? 87.353 85.951 17.776 1.00 40.31 194 PHE A C 1
ATOM 1500 O O . PHE A 1 194 ? 86.875 87.040 17.453 1.00 40.88 194 PHE A O 1
ATOM 1508 N N . LEU A 1 195 ? 87.057 84.815 17.152 1.00 39.45 195 LEU A N 1
ATOM 1509 C CA . LEU A 1 195 ? 86.137 84.782 16.026 1.00 39.49 195 LEU A CA 1
ATOM 1510 C C . LEU A 1 195 ? 84.705 85.085 16.471 1.00 39.96 195 LEU A C 1
ATOM 1511 O O . LEU A 1 195 ? 83.948 85.763 15.768 1.00 36.54 195 LEU A O 1
ATOM 1516 N N . VAL A 1 196 ? 84.340 84.585 17.646 1.00 41.11 196 VAL A N 1
ATOM 1517 C CA . VAL A 1 196 ? 83.001 84.809 18.165 1.00 43.17 196 VAL A CA 1
ATOM 1518 C C . VAL A 1 196 ? 82.837 86.283 18.501 1.00 44.13 196 VAL A C 1
ATOM 1519 O O . VAL A 1 196 ? 81.766 86.857 18.293 1.00 45.15 196 VAL A O 1
ATOM 1523 N N . ASP A 1 197 ? 83.899 86.898 19.011 1.00 44.57 197 ASP A N 1
ATOM 1524 C CA . ASP A 1 197 ? 83.846 88.317 19.338 1.00 45.59 197 ASP A CA 1
ATOM 1525 C C . ASP A 1 197 ? 83.630 89.110 18.053 1.00 45.63 197 ASP A C 1
ATOM 1526 O O . ASP A 1 197 ? 82.819 90.033 18.011 1.00 45.32 197 ASP A O 1
ATOM 1531 N N . LEU A 1 198 ? 84.339 88.738 16.997 1.00 45.52 198 LEU A N 1
ATOM 1532 C CA . LEU A 1 198 ? 84.184 89.434 15.733 1.00 47.43 198 LEU A CA 1
ATOM 1533 C C . LEU A 1 198 ? 82.722 89.420 15.289 1.00 49.15 198 LEU A C 1
ATOM 1534 O O . LEU A 1 198 ? 82.272 90.321 14.583 1.00 50.52 198 LEU A O 1
ATOM 1539 N N . ILE A 1 199 ? 81.972 88.402 15.699 1.00 49.76 199 ILE A N 1
ATOM 1540 C CA . ILE A 1 199 ? 80.573 88.331 15.307 1.00 50.11 199 ILE A CA 1
ATOM 1541 C C . ILE A 1 199 ? 79.727 89.132 16.285 1.00 51.57 199 ILE A C 1
ATOM 1542 O O . ILE A 1 199 ? 78.740 89.753 15.895 1.00 50.80 199 ILE A O 1
ATOM 1547 N N . LYS A 1 200 ? 80.132 89.133 17.553 1.00 53.55 200 LYS A N 1
ATOM 1548 C CA . LYS A 1 200 ? 79.409 89.873 18.581 1.00 55.75 200 LYS A CA 1
ATOM 1549 C C . LYS A 1 200 ? 79.471 91.365 18.291 1.00 57.32 200 LYS A C 1
ATOM 1550 O O . LYS A 1 200 ? 78.461 92.069 18.397 1.00 58.45 200 LYS A O 1
ATOM 1556 N N . ASN A 1 201 ? 80.657 91.842 17.915 1.00 56.63 201 ASN A N 1
ATOM 1557 C CA . ASN A 1 201 ? 80.846 93.255 17.591 1.00 54.88 201 ASN A CA 1
ATOM 1558 C C . ASN A 1 201 ? 80.468 93.532 16.137 1.00 54.46 201 ASN A C 1
ATOM 1559 O O . ASN A 1 201 ? 80.920 94.501 15.526 1.00 55.60 201 ASN A O 1
ATOM 1564 N N . LYS A 1 202 ? 79.637 92.653 15.595 1.00 53.92 202 LYS A N 1
ATOM 1565 C CA . LYS A 1 202 ? 79.135 92.762 14.234 1.00 54.43 202 LYS A CA 1
ATOM 1566 C C . LYS A 1 202 ? 80.157 93.028 13.130 1.00 52.55 202 LYS A C 1
ATOM 1567 O O . LYS A 1 202 ? 79.818 93.599 12.097 1.00 51.64 202 LYS A O 1
ATOM 1573 N N . HIS A 1 203 ? 81.398 92.600 13.340 1.00 52.25 203 HIS A N 1
ATOM 1574 C CA . HIS A 1 203 ? 82.436 92.768 12.328 1.00 51.38 203 HIS A CA 1
ATOM 1575 C C . HIS A 1 203 ? 82.213 91.705 11.253 1.00 50.62 203 HIS A C 1
ATOM 1576 O O . HIS A 1 203 ? 82.539 91.899 10.083 1.00 49.36 203 HIS A O 1
ATOM 1583 N N . MET A 1 204 ? 81.656 90.576 11.677 1.00 50.87 204 MET A N 1
ATOM 1584 C CA . MET A 1 204 ? 81.331 89.472 10.786 1.00 51.18 204 MET A CA 1
ATOM 1585 C C . MET A 1 204 ? 79.949 88.960 11.168 1.00 51.10 204 MET A C 1
ATOM 1586 O O . MET A 1 204 ? 79.453 89.246 12.257 1.00 49.03 204 MET A O 1
ATOM 1591 N N . ASN A 1 205 ? 79.335 88.203 10.267 1.00 52.19 205 ASN A N 1
ATOM 1592 C CA . ASN A 1 205 ? 78.002 87.663 10.490 1.00 52.88 205 ASN A CA 1
ATOM 1593 C C . ASN A 1 205 ? 78.020 86.134 10.535 1.00 53.18 205 ASN A C 1
ATOM 1594 O O . ASN A 1 205 ? 78.350 85.476 9.544 1.00 52.62 205 ASN A O 1
ATOM 1599 N N . ALA A 1 206 ? 77.642 85.585 11.687 1.00 53.10 206 ALA A N 1
ATOM 1600 C CA . ALA A 1 206 ? 77.622 84.141 11.924 1.00 52.01 206 ALA A CA 1
ATOM 1601 C C . ALA A 1 206 ? 77.183 83.229 10.780 1.00 51.89 206 ALA A C 1
ATOM 1602 O O . ALA A 1 206 ? 77.768 82.160 10.591 1.00 51.94 206 ALA A O 1
ATOM 1604 N N . ASP A 1 207 ? 76.168 83.612 10.011 1.00 51.89 207 ASP A N 1
ATOM 1605 C CA . ASP A 1 207 ? 75.750 82.717 8.939 1.00 52.71 207 ASP A CA 1
ATOM 1606 C C . ASP A 1 207 ? 76.184 83.071 7.524 1.00 51.77 207 ASP A C 1
ATOM 1607 O O . ASP A 1 207 ? 75.482 82.779 6.551 1.00 51.14 207 ASP A O 1
ATOM 1612 N N . THR A 1 208 ? 77.359 83.686 7.420 1.00 50.12 208 THR A N 1
ATOM 1613 C CA . THR A 1 208 ? 77.942 84.027 6.132 1.00 49.07 208 THR A CA 1
ATOM 1614 C C . THR A 1 208 ? 78.556 82.719 5.630 1.00 48.59 208 THR A C 1
ATOM 1615 O O . THR A 1 208 ? 79.327 82.089 6.349 1.00 49.61 208 THR A O 1
ATOM 1619 N N . ASP A 1 209 ? 78.212 82.298 4.418 1.00 47.90 209 ASP A N 1
ATOM 1620 C CA . ASP A 1 209 ? 78.771 81.063 3.874 1.00 47.23 209 ASP A CA 1
ATOM 1621 C C . ASP A 1 209 ? 79.700 81.331 2.683 1.00 47.65 209 ASP A C 1
ATOM 1622 O O . ASP A 1 209 ? 80.069 82.477 2.409 1.00 48.36 209 ASP A O 1
ATOM 1627 N N . TYR A 1 210 ? 80.074 80.275 1.972 1.00 46.96 210 TYR A N 1
ATOM 1628 C CA . TYR A 1 210 ? 80.976 80.426 0.839 1.00 47.19 210 TYR A CA 1
ATOM 1629 C C . TYR A 1 210 ? 80.494 81.442 -0.196 1.00 47.34 210 TYR A C 1
ATOM 1630 O O . TYR A 1 210 ? 81.258 82.308 -0.616 1.00 46.82 210 TYR A O 1
ATOM 1639 N N . SER A 1 211 ? 79.229 81.344 -0.593 1.00 47.90 211 SER A N 1
ATOM 1640 C CA . SER A 1 211 ? 78.663 82.241 -1.602 1.00 48.95 211 SER A CA 1
ATOM 1641 C C . SER A 1 211 ? 78.549 83.717 -1.213 1.00 49.24 211 SER A C 1
ATOM 1642 O O . SER A 1 211 ? 78.918 84.603 -1.992 1.00 48.42 211 SER A O 1
ATOM 1645 N N . ILE A 1 212 ? 78.023 83.983 -0.025 1.00 47.65 212 ILE A N 1
ATOM 1646 C CA . ILE A 1 212 ? 77.886 85.351 0.437 1.00 48.25 212 ILE A CA 1
ATOM 1647 C C . ILE A 1 212 ? 79.264 86.018 0.484 1.00 49.25 212 ILE A C 1
ATOM 1648 O O . ILE A 1 212 ? 79.417 87.179 0.099 1.00 49.61 212 ILE A O 1
ATOM 1653 N N . ALA A 1 213 ? 80.268 85.282 0.946 1.00 49.94 213 ALA A N 1
ATOM 1654 C CA . ALA A 1 213 ? 81.613 85.834 1.029 1.00 51.71 213 ALA A CA 1
ATOM 1655 C C . ALA A 1 213 ? 82.164 86.121 -0.370 1.00 52.65 213 ALA A C 1
ATOM 1656 O O . ALA A 1 213 ? 82.674 87.215 -0.636 1.00 53.53 213 ALA A O 1
ATOM 1658 N N . GLU A 1 214 ? 82.051 85.142 -1.264 1.00 52.76 214 GLU A N 1
ATOM 1659 C CA . GLU A 1 214 ? 82.540 85.297 -2.630 1.00 53.03 214 GLU A CA 1
ATOM 1660 C C . GLU A 1 214 ? 81.856 86.474 -3.324 1.00 53.73 214 GLU A C 1
ATOM 1661 O O . GLU A 1 214 ? 82.522 87.347 -3.871 1.00 54.69 214 GLU A O 1
ATOM 1667 N N . ALA A 1 215 ? 80.526 86.499 -3.290 1.00 53.55 215 ALA A N 1
ATOM 1668 C CA . ALA A 1 215 ? 79.762 87.575 -3.913 1.00 52.65 215 ALA A CA 1
ATOM 1669 C C . ALA A 1 215 ? 80.161 88.930 -3.350 1.00 52.26 215 ALA A C 1
ATOM 1670 O O . ALA A 1 215 ? 80.469 89.855 -4.098 1.00 52.43 215 ALA A O 1
ATOM 1672 N N . ALA A 1 216 ? 80.160 89.041 -2.029 1.00 52.24 216 ALA A N 1
ATOM 1673 C CA . ALA A 1 216 ? 80.513 90.293 -1.374 1.00 53.38 216 ALA A CA 1
ATOM 1674 C C . ALA A 1 216 ? 81.861 90.825 -1.849 1.00 54.41 216 ALA A C 1
ATOM 1675 O O . ALA A 1 216 ? 81.964 91.967 -2.303 1.00 55.99 216 ALA A O 1
ATOM 1677 N N . PHE A 1 217 ? 82.892 89.993 -1.749 1.00 53.38 217 PHE A N 1
ATOM 1678 C CA . PHE A 1 217 ? 84.229 90.396 -2.156 1.00 52.57 217 PHE A CA 1
ATOM 1679 C C . PHE A 1 217 ? 84.340 90.704 -3.647 1.00 54.12 217 PHE A C 1
ATOM 1680 O O . PHE A 1 217 ? 84.945 91.709 -4.039 1.00 54.87 217 PHE A O 1
ATOM 1688 N N . ASN A 1 218 ? 83.771 89.829 -4.472 1.00 54.19 218 ASN A N 1
ATOM 1689 C CA . ASN A 1 218 ? 83.818 90.003 -5.921 1.00 55.16 218 ASN A CA 1
ATOM 1690 C C . ASN A 1 218 ? 83.011 91.217 -6.403 1.00 55.29 218 ASN A C 1
ATOM 1691 O O . ASN A 1 218 ? 83.053 91.585 -7.579 1.00 54.27 218 ASN A O 1
ATOM 1696 N N . LYS A 1 219 ? 82.276 91.832 -5.484 1.00 55.83 219 LYS A N 1
ATOM 1697 C CA . LYS A 1 219 ? 81.500 93.024 -5.794 1.00 56.27 219 LYS A CA 1
ATOM 1698 C C . LYS A 1 219 ? 82.152 94.205 -5.074 1.00 56.54 219 LYS A C 1
ATOM 1699 O O . LYS A 1 219 ? 81.573 95.286 -4.983 1.00 56.59 219 LYS A O 1
ATOM 1705 N N . GLY A 1 220 ? 83.355 93.979 -4.556 1.00 56.69 220 GLY A N 1
ATOM 1706 C CA . GLY A 1 220 ? 84.076 95.022 -3.851 1.00 58.18 220 GLY A CA 1
ATOM 1707 C C . GLY A 1 220 ? 83.367 95.553 -2.618 1.00 59.22 220 GLY A C 1
ATOM 1708 O O . GLY A 1 220 ? 83.673 96.649 -2.147 1.00 60.02 220 GLY A O 1
ATOM 1709 N N . GLU A 1 221 ? 82.421 94.782 -2.089 1.00 59.45 221 GLU A N 1
ATOM 1710 C CA . GLU A 1 221 ? 81.676 95.190 -0.901 1.00 58.13 221 GLU A CA 1
ATOM 1711 C C . GLU A 1 221 ? 82.452 94.978 0.394 1.00 57.54 221 GLU A C 1
ATOM 1712 O O . GLU A 1 221 ? 82.136 95.592 1.416 1.00 57.88 221 GLU A O 1
ATOM 1718 N N . THR A 1 222 ? 83.466 94.116 0.348 1.00 56.18 222 THR A N 1
ATOM 1719 C CA . THR A 1 222 ? 84.283 93.829 1.527 1.00 54.33 222 THR A CA 1
ATOM 1720 C C . THR A 1 222 ? 85.770 93.776 1.134 1.00 51.78 222 THR A C 1
ATOM 1721 O O . THR A 1 222 ? 86.142 93.177 0.126 1.00 51.01 222 THR A O 1
ATOM 1725 N N . ALA A 1 223 ? 86.611 94.425 1.932 1.00 50.26 223 ALA A N 1
ATOM 1726 C CA . ALA A 1 223 ? 88.046 94.503 1.661 1.00 49.16 223 ALA A CA 1
ATOM 1727 C C . ALA A 1 223 ? 88.813 93.184 1.578 1.00 49.38 223 ALA A C 1
ATOM 1728 O O . ALA A 1 223 ? 89.741 93.058 0.779 1.00 48.23 223 ALA A O 1
ATOM 1730 N N . MET A 1 224 ? 88.442 92.205 2.402 1.00 49.47 224 MET A N 1
ATOM 1731 C CA . MET A 1 224 ? 89.146 90.924 2.400 1.00 46.87 224 MET A CA 1
ATOM 1732 C C . MET A 1 224 ? 88.256 89.683 2.394 1.00 46.51 224 MET A C 1
ATOM 1733 O O . MET A 1 224 ? 87.031 89.755 2.482 1.00 47.37 224 MET A O 1
ATOM 1738 N N . THR A 1 225 ? 88.905 88.534 2.279 1.00 45.21 225 THR A N 1
ATOM 1739 C CA . THR A 1 225 ? 88.224 87.254 2.295 1.00 42.96 225 THR A CA 1
ATOM 1740 C C . THR A 1 225 ? 89.314 86.210 2.416 1.00 40.78 225 THR A C 1
ATOM 1741 O O . THR A 1 225 ? 90.484 86.514 2.214 1.00 37.53 225 THR A O 1
ATOM 1745 N N . ILE A 1 226 ? 88.922 84.998 2.794 1.00 41.30 226 ILE A N 1
ATOM 1746 C CA . ILE A 1 226 ? 89.844 83.870 2.931 1.00 39.72 226 ILE A CA 1
ATOM 1747 C C . ILE A 1 226 ? 89.333 82.778 1.986 1.00 40.58 226 ILE A C 1
ATOM 1748 O O . ILE A 1 226 ? 88.165 82.385 2.047 1.00 41.55 226 ILE A O 1
ATOM 1753 N N . ASN A 1 227 ? 90.192 82.305 1.092 1.00 40.70 227 ASN A N 1
ATOM 1754 C CA . ASN A 1 227 ? 89.770 81.278 0.161 1.00 39.40 227 ASN A CA 1
ATOM 1755 C C . ASN A 1 227 ? 90.947 80.543 -0.457 1.00 39.72 227 ASN A C 1
ATOM 1756 O O . ASN A 1 227 ? 92.104 80.847 -0.164 1.00 39.11 227 ASN A O 1
ATOM 1761 N N . GLY A 1 228 ? 90.635 79.563 -1.304 1.00 40.85 228 GLY A N 1
ATOM 1762 C CA . GLY A 1 228 ? 91.663 78.774 -1.959 1.00 40.12 228 GLY A CA 1
ATOM 1763 C C . GLY A 1 228 ? 91.924 79.215 -3.387 1.00 40.72 228 GLY A C 1
ATOM 1764 O O . GLY A 1 228 ? 91.221 80.085 -3.905 1.00 40.76 228 GLY A O 1
ATOM 1765 N N . PRO A 1 229 ? 92.937 78.634 -4.051 1.00 40.47 229 PRO A N 1
ATOM 1766 C CA . PRO A 1 229 ? 93.282 78.982 -5.433 1.00 39.82 229 PRO A CA 1
ATOM 1767 C C . PRO A 1 229 ? 92.098 78.936 -6.404 1.00 40.73 229 PRO A C 1
ATOM 1768 O O . PRO A 1 229 ? 91.986 79.772 -7.308 1.00 40.39 229 PRO A O 1
ATOM 1772 N N . TRP A 1 230 ? 91.213 77.961 -6.214 1.00 40.83 230 TRP A N 1
ATOM 1773 C CA . TRP A 1 230 ? 90.045 77.801 -7.078 1.00 39.89 230 TRP A CA 1
ATOM 1774 C C . TRP A 1 230 ? 89.190 79.066 -7.193 1.00 40.91 230 TRP A C 1
ATOM 1775 O O . TRP A 1 230 ? 88.542 79.294 -8.217 1.00 42.60 230 TRP A O 1
ATOM 1786 N N . ALA A 1 231 ? 89.209 79.897 -6.156 1.00 40.52 231 ALA A N 1
ATOM 1787 C CA . ALA A 1 231 ? 88.430 81.130 -6.146 1.00 42.10 231 ALA A CA 1
ATOM 1788 C C . ALA A 1 231 ? 88.978 82.256 -7.031 1.00 43.86 231 ALA A C 1
ATOM 1789 O O . ALA A 1 231 ? 88.235 83.176 -7.390 1.00 44.18 231 ALA A O 1
ATOM 1791 N N . TRP A 1 232 ? 90.261 82.195 -7.386 1.00 45.26 232 TRP A N 1
ATOM 1792 C CA . TRP A 1 232 ? 90.865 83.246 -8.210 1.00 45.76 232 TRP A CA 1
ATOM 1793 C C . TRP A 1 232 ? 90.141 83.446 -9.526 1.00 47.41 232 TRP A C 1
ATOM 1794 O O . TRP A 1 232 ? 89.947 84.575 -9.970 1.00 47.23 232 TRP A O 1
ATOM 1805 N N . SER A 1 233 ? 89.742 82.345 -10.149 1.00 50.01 233 SER A N 1
ATOM 1806 C CA . SER A 1 233 ? 89.048 82.399 -11.430 1.00 52.40 233 SER A CA 1
ATOM 1807 C C . SER A 1 233 ? 87.867 83.387 -11.473 1.00 53.85 233 SER A C 1
ATOM 1808 O O . SER A 1 233 ? 87.758 84.178 -12.410 1.00 55.44 233 SER A O 1
ATOM 1811 N N . ASN A 1 234 ? 86.988 83.346 -10.473 1.00 54.28 234 ASN A N 1
ATOM 1812 C CA . ASN A 1 234 ? 85.839 84.252 -10.437 1.00 54.97 234 ASN A CA 1
ATOM 1813 C C . ASN A 1 234 ? 86.214 85.685 -10.050 1.00 55.50 234 ASN A C 1
ATOM 1814 O O . ASN A 1 234 ? 85.521 86.635 -10.424 1.00 55.13 234 ASN A O 1
ATOM 1819 N N . ILE A 1 235 ? 87.301 85.841 -9.294 1.00 55.91 235 ILE A N 1
ATOM 1820 C CA . ILE A 1 235 ? 87.749 87.164 -8.872 1.00 55.68 235 ILE A CA 1
ATOM 1821 C C . ILE A 1 235 ? 88.311 87.915 -10.070 1.00 57.21 235 ILE A C 1
ATOM 1822 O O . ILE A 1 235 ? 88.159 89.129 -10.178 1.00 58.30 235 ILE A O 1
ATOM 1827 N N . ASP A 1 236 ? 88.967 87.186 -10.965 1.00 58.95 236 ASP A N 1
ATOM 1828 C CA . ASP A 1 236 ? 89.539 87.774 -12.171 1.00 61.08 236 ASP A CA 1
ATOM 1829 C C . ASP A 1 236 ? 88.428 88.367 -13.028 1.00 62.76 236 ASP A C 1
ATOM 1830 O O . ASP A 1 236 ? 88.581 89.436 -13.617 1.00 63.08 236 ASP A O 1
ATOM 1835 N N . THR A 1 237 ? 87.305 87.662 -13.087 1.00 64.60 237 THR A N 1
ATOM 1836 C CA . THR A 1 237 ? 86.158 88.093 -13.876 1.00 66.11 237 THR A CA 1
ATOM 1837 C C . THR A 1 237 ? 85.434 89.319 -13.312 1.00 66.42 237 THR A C 1
ATOM 1838 O O . THR A 1 237 ? 84.710 89.994 -14.035 1.00 67.40 237 THR A O 1
ATOM 1842 N N . SER A 1 238 ? 85.630 89.614 -12.032 1.00 67.39 238 SER A N 1
ATOM 1843 C CA . SER A 1 238 ? 84.962 90.757 -11.413 1.00 68.46 238 SER A CA 1
ATOM 1844 C C . SER A 1 238 ? 85.756 92.062 -11.498 1.00 69.23 238 SER A C 1
ATOM 1845 O O . SER A 1 238 ? 85.439 93.037 -10.812 1.00 70.08 238 SER A O 1
ATOM 1848 N N . LYS A 1 239 ? 86.785 92.086 -12.337 1.00 69.21 239 LYS A N 1
ATOM 1849 C CA . LYS A 1 239 ? 87.608 93.284 -12.495 1.00 70.20 239 LYS A CA 1
ATOM 1850 C C . LYS A 1 239 ? 88.008 93.908 -11.158 1.00 69.97 239 LYS A C 1
ATOM 1851 O O . LYS A 1 239 ? 88.232 95.114 -11.073 1.00 70.97 239 LYS A O 1
ATOM 1853 N N . VAL A 1 240 ? 88.083 93.087 -10.115 1.00 68.93 240 VAL A N 1
ATOM 1854 C CA . VAL A 1 240 ? 88.491 93.567 -8.803 1.00 67.62 240 VAL A CA 1
ATOM 1855 C C . VAL A 1 240 ? 90.006 93.458 -8.738 1.00 67.71 240 VAL A C 1
ATOM 1856 O O . VAL A 1 240 ? 90.571 92.416 -9.054 1.00 67.92 240 VAL A O 1
ATOM 1860 N N . ASN A 1 241 ? 90.673 94.533 -8.349 1.00 67.65 241 ASN A N 1
ATOM 1861 C CA . ASN A 1 241 ? 92.122 94.485 -8.250 1.00 67.18 241 ASN A CA 1
ATOM 1862 C C . ASN A 1 241 ? 92.419 93.805 -6.918 1.00 65.65 241 ASN A C 1
ATOM 1863 O O . ASN A 1 241 ? 92.318 94.431 -5.861 1.00 65.60 241 ASN A O 1
ATOM 1868 N N . TYR A 1 242 ? 92.778 92.524 -6.964 1.00 63.49 242 TYR A N 1
ATOM 1869 C CA . TYR A 1 242 ? 93.058 91.781 -5.734 1.00 60.97 242 TYR A CA 1
ATOM 1870 C C . TYR A 1 242 ? 94.494 91.288 -5.577 1.00 58.20 242 TYR A C 1
ATOM 1871 O O . TYR A 1 242 ? 95.267 91.255 -6.531 1.00 57.35 242 TYR A O 1
ATOM 1880 N N . GLY A 1 243 ? 94.823 90.896 -4.352 1.00 56.03 243 GLY A N 1
ATOM 1881 C CA . GLY A 1 243 ? 96.143 90.381 -4.048 1.00 54.04 243 GLY A CA 1
ATOM 1882 C C . GLY A 1 243 ? 96.018 89.169 -3.143 1.00 52.88 243 GLY A C 1
ATOM 1883 O O . GLY A 1 243 ? 95.111 89.098 -2.310 1.00 53.19 243 GLY A O 1
ATOM 1884 N N . VAL A 1 244 ? 96.924 88.213 -3.305 1.00 50.01 244 VAL A N 1
ATOM 1885 C CA . VAL A 1 244 ? 96.903 87.000 -2.496 1.00 48.41 244 VAL A CA 1
ATOM 1886 C C . VAL A 1 244 ? 98.112 87.035 -1.565 1.00 48.03 244 VAL A C 1
ATOM 1887 O O . VAL A 1 244 ? 99.248 86.897 -2.008 1.00 48.26 244 VAL A O 1
ATOM 1891 N N . THR A 1 245 ? 97.860 87.217 -0.273 1.00 48.28 245 THR A N 1
ATOM 1892 C CA . THR A 1 245 ? 98.941 87.306 0.701 1.00 48.43 245 THR A CA 1
ATOM 1893 C C . THR A 1 245 ? 98.817 86.380 1.916 1.00 48.78 245 THR A C 1
ATOM 1894 O O . THR A 1 245 ? 97.847 85.635 2.048 1.00 49.04 245 THR A O 1
ATOM 1898 N N . VAL A 1 246 ? 99.819 86.451 2.795 1.00 47.22 246 VAL A N 1
ATOM 1899 C CA . VAL A 1 246 ? 99.889 85.649 4.013 1.00 45.44 246 VAL A CA 1
ATOM 1900 C C . VAL A 1 246 ? 98.701 85.950 4.923 1.00 44.81 246 VAL A C 1
ATOM 1901 O O . VAL A 1 246 ? 98.199 87.072 4.943 1.00 43.96 246 VAL A O 1
ATOM 1905 N N . LEU A 1 247 ? 98.262 84.941 5.670 1.00 44.72 247 LEU A N 1
ATOM 1906 C CA . LEU A 1 247 ? 97.133 85.091 6.581 1.00 46.02 247 LEU A CA 1
ATOM 1907 C C . LEU A 1 247 ? 97.556 85.839 7.839 1.00 47.29 247 LEU A C 1
ATOM 1908 O O . LEU A 1 247 ? 98.660 85.629 8.361 1.00 48.83 247 LEU A O 1
ATOM 1913 N N . PRO A 1 248 ? 96.672 86.714 8.353 1.00 47.26 248 PRO A N 1
ATOM 1914 C CA . PRO A 1 248 ? 96.881 87.538 9.552 1.00 46.32 248 PRO A CA 1
ATOM 1915 C C . PRO A 1 248 ? 97.316 86.684 10.719 1.00 47.27 248 PRO A C 1
ATOM 1916 O O . PRO A 1 248 ? 96.797 85.588 10.902 1.00 50.50 248 PRO A O 1
ATOM 1920 N N . THR A 1 249 ? 98.256 87.170 11.516 1.00 46.89 249 THR A N 1
ATOM 1921 C CA . THR A 1 249 ? 98.703 86.395 12.667 1.00 46.04 249 THR A CA 1
ATOM 1922 C C . THR A 1 249 ? 97.756 86.637 13.839 1.00 45.06 249 THR A C 1
ATOM 1923 O O . THR A 1 249 ? 97.002 87.610 13.849 1.00 44.45 249 THR A O 1
ATOM 1927 N N . PHE A 1 250 ? 97.787 85.732 14.811 1.00 44.64 250 PHE A N 1
ATOM 1928 C CA . PHE A 1 250 ? 96.954 85.835 16.006 1.00 44.27 250 PHE A CA 1
ATOM 1929 C C . PHE A 1 250 ? 97.879 85.602 17.188 1.00 43.84 250 PHE A C 1
ATOM 1930 O O . PHE A 1 250 ? 98.586 84.600 17.231 1.00 44.78 250 PHE A O 1
ATOM 1938 N N . LYS A 1 251 ? 97.873 86.525 18.142 1.00 43.64 251 LYS A N 1
ATOM 1939 C CA . LYS A 1 251 ? 98.742 86.409 19.303 1.00 44.52 251 LYS A CA 1
ATOM 1940 C C . LYS A 1 251 ? 100.205 86.220 18.890 1.00 44.56 251 LYS A C 1
ATOM 1941 O O . LYS A 1 251 ? 100.920 85.397 19.460 1.00 44.28 251 LYS A O 1
ATOM 1947 N N . GLY A 1 252 ? 100.638 86.979 17.887 1.00 44.38 252 GLY A N 1
ATOM 1948 C CA . GLY A 1 252 ? 102.014 86.895 17.434 1.00 44.37 252 GLY A CA 1
ATOM 1949 C C . GLY A 1 252 ? 102.387 85.611 16.720 1.00 44.83 252 GLY A C 1
ATOM 1950 O O . GLY A 1 252 ? 103.551 85.420 16.353 1.00 45.28 252 GLY A O 1
ATOM 1951 N N . GLN A 1 253 ? 101.408 84.735 16.521 1.00 43.97 253 GLN A N 1
ATOM 1952 C CA . GLN A 1 253 ? 101.634 83.467 15.839 1.00 44.32 253 GLN A CA 1
ATOM 1953 C C . GLN A 1 253 ? 100.894 83.434 14.499 1.00 43.64 253 GLN A C 1
ATOM 1954 O O . GLN A 1 253 ? 99.826 84.038 14.348 1.00 43.06 253 GLN A O 1
ATOM 1960 N N . PRO A 1 254 ? 101.456 82.730 13.500 1.00 42.90 254 PRO A N 1
ATOM 1961 C CA . PRO A 1 254 ? 100.824 82.642 12.178 1.00 41.83 254 PRO A CA 1
ATOM 1962 C C . PRO A 1 254 ? 99.602 81.719 12.140 1.00 41.84 254 PRO A C 1
ATOM 1963 O O . PRO A 1 254 ? 99.477 80.788 12.943 1.00 41.08 254 PRO A O 1
ATOM 1967 N N . SER A 1 255 ? 98.694 81.989 11.213 1.00 41.77 255 SER A N 1
ATOM 1968 C CA . SER A 1 255 ? 97.513 81.151 11.064 1.00 42.46 255 SER A CA 1
ATOM 1969 C C . SER A 1 255 ? 98.004 79.869 10.408 1.00 42.43 255 SER A C 1
ATOM 1970 O O . SER A 1 255 ? 98.713 79.920 9.406 1.00 44.38 255 SER A O 1
ATOM 1973 N N . LYS A 1 256 ? 97.644 78.721 10.968 1.00 41.70 256 LYS A N 1
ATOM 1974 C CA . LYS A 1 256 ? 98.092 77.447 10.417 1.00 40.18 256 LYS A CA 1
ATOM 1975 C C . LYS A 1 256 ? 96.962 76.733 9.689 1.00 40.02 256 LYS A C 1
ATOM 1976 O O . LYS A 1 256 ? 96.286 75.880 10.264 1.00 43.30 256 LYS A O 1
ATOM 1982 N N . PRO A 1 257 ? 96.737 77.064 8.414 1.00 37.58 257 PRO A N 1
ATOM 1983 C CA . PRO A 1 257 ? 95.657 76.392 7.685 1.00 37.95 257 PRO A CA 1
ATOM 1984 C C . PRO A 1 257 ? 95.931 74.901 7.443 1.00 37.71 257 PRO A C 1
ATOM 1985 O O . PRO A 1 257 ? 97.066 74.505 7.165 1.00 38.45 257 PRO A O 1
ATOM 1989 N N . PHE A 1 258 ? 94.905 74.065 7.559 1.00 36.88 258 PHE A N 1
ATOM 1990 C CA . PHE A 1 258 ? 95.120 72.658 7.300 1.00 33.52 258 PHE A CA 1
ATOM 1991 C C . PHE A 1 258 ? 95.325 72.556 5.808 1.00 33.81 258 PHE A C 1
ATOM 1992 O O . PHE A 1 258 ? 94.453 72.935 5.022 1.00 33.03 258 PHE A O 1
ATOM 2000 N N . VAL A 1 259 ? 96.501 72.071 5.430 1.00 32.55 259 VAL A N 1
ATOM 2001 C CA . VAL A 1 259 ? 96.874 71.939 4.029 1.00 32.00 259 VAL A CA 1
ATOM 2002 C C . VAL A 1 259 ? 96.374 70.628 3.443 1.00 31.29 259 VAL A C 1
ATOM 2003 O O . VAL A 1 259 ? 96.551 69.564 4.033 1.00 28.51 259 VAL A O 1
ATOM 2007 N N . GLY A 1 260 ? 95.742 70.721 2.278 1.00 30.42 260 GLY A N 1
ATOM 2008 C CA . GLY A 1 260 ? 95.233 69.534 1.631 1.00 31.34 260 GLY A CA 1
ATOM 2009 C C . GLY A 1 260 ? 95.783 69.335 0.235 1.00 32.76 260 GLY A C 1
ATOM 2010 O O . GLY A 1 260 ? 96.144 70.296 -0.451 1.00 33.44 260 GLY A O 1
ATOM 2011 N N . VAL A 1 261 ? 95.846 68.077 -0.188 1.00 32.33 261 VAL A N 1
ATOM 2012 C CA . VAL A 1 261 ? 96.332 67.738 -1.517 1.00 31.39 261 VAL A CA 1
ATOM 2013 C C . VAL A 1 261 ? 95.187 67.141 -2.333 1.00 31.58 261 VAL A C 1
ATOM 2014 O O . VAL A 1 261 ? 94.696 66.057 -2.003 1.00 30.57 261 VAL A O 1
ATOM 2018 N N . LEU A 1 262 ? 94.745 67.852 -3.372 1.00 30.86 262 LEU A N 1
ATOM 2019 C CA . LEU A 1 262 ? 93.670 67.344 -4.222 1.00 31.25 262 LEU A CA 1
ATOM 2020 C C . LEU A 1 262 ? 94.176 66.019 -4.787 1.00 32.03 262 LEU A C 1
ATOM 2021 O O . LEU A 1 262 ? 95.261 65.959 -5.369 1.00 31.95 262 LEU A O 1
ATOM 2026 N N . SER A 1 263 ? 93.396 64.958 -4.609 1.00 32.18 263 SER A N 1
ATOM 2027 C CA . SER A 1 263 ? 93.802 63.641 -5.082 1.00 32.22 263 SER A CA 1
ATOM 2028 C C . SER A 1 263 ? 92.703 62.900 -5.845 1.00 33.72 263 SER A C 1
ATOM 2029 O O . SER A 1 263 ? 91.514 63.159 -5.659 1.00 34.78 263 SER A O 1
ATOM 2032 N N . ALA A 1 264 ? 93.114 61.971 -6.701 1.00 34.25 264 ALA A N 1
ATOM 2033 C CA . ALA A 1 264 ? 92.180 61.194 -7.501 1.00 36.19 264 ALA A CA 1
ATOM 2034 C C . ALA A 1 264 ? 92.340 59.714 -7.188 1.00 38.31 264 ALA A C 1
ATOM 2035 O O . ALA A 1 264 ? 93.380 59.126 -7.465 1.00 40.41 264 ALA A O 1
ATOM 2037 N N . GLY A 1 265 ? 91.310 59.124 -6.596 1.00 37.94 265 GLY A N 1
ATOM 2038 C CA . GLY A 1 265 ? 91.362 57.718 -6.268 1.00 38.53 265 GLY A CA 1
ATOM 2039 C C . GLY A 1 265 ? 90.500 56.911 -7.217 1.00 39.61 265 GLY A C 1
ATOM 2040 O O . GLY A 1 265 ? 89.544 57.428 -7.802 1.00 38.51 265 GLY A O 1
ATOM 2041 N N . ILE A 1 266 ? 90.849 55.640 -7.386 1.00 40.38 266 ILE A N 1
ATOM 2042 C CA . ILE A 1 266 ? 90.097 54.755 -8.260 1.00 41.35 266 ILE A CA 1
ATOM 2043 C C . ILE A 1 266 ? 89.137 53.908 -7.418 1.00 42.39 266 ILE A C 1
ATOM 2044 O O . ILE A 1 266 ? 89.526 53.353 -6.383 1.00 41.05 266 ILE A O 1
ATOM 2049 N N . ASN A 1 267 ? 87.881 53.827 -7.851 1.00 42.36 267 ASN A N 1
ATOM 2050 C CA . ASN A 1 267 ? 86.879 53.044 -7.129 1.00 43.73 267 ASN A CA 1
ATOM 2051 C C . ASN A 1 267 ? 87.247 51.556 -7.123 1.00 44.14 267 ASN A C 1
ATOM 2052 O O . ASN A 1 267 ? 87.458 50.962 -8.180 1.00 42.30 267 ASN A O 1
ATOM 2057 N N . ALA A 1 268 ? 87.312 50.956 -5.939 1.00 45.22 268 ALA A N 1
ATOM 2058 C CA . ALA A 1 268 ? 87.674 49.542 -5.828 1.00 46.97 268 ALA A CA 1
ATOM 2059 C C . ALA A 1 268 ? 86.704 48.618 -6.569 1.00 48.21 268 ALA A C 1
ATOM 2060 O O . ALA A 1 268 ? 87.055 47.479 -6.903 1.00 47.97 268 ALA A O 1
ATOM 2062 N N . ALA A 1 269 ? 85.493 49.105 -6.832 1.00 48.35 269 ALA A N 1
ATOM 2063 C CA . ALA A 1 269 ? 84.503 48.303 -7.539 1.00 49.10 269 ALA A CA 1
ATOM 2064 C C . ALA A 1 269 ? 84.568 48.596 -9.028 1.00 50.04 269 ALA A C 1
ATOM 2065 O O . ALA A 1 269 ? 83.898 47.948 -9.826 1.00 50.92 269 ALA A O 1
ATOM 2067 N N . SER A 1 270 ? 85.381 49.573 -9.406 1.00 51.34 270 SER A N 1
ATOM 2068 C CA . SER A 1 270 ? 85.500 49.930 -10.810 1.00 52.98 270 SER A CA 1
ATOM 2069 C C . SER A 1 270 ? 86.045 48.787 -11.651 1.00 54.60 270 SER A C 1
ATOM 2070 O O . SER A 1 270 ? 87.065 48.184 -11.318 1.00 54.42 270 SER A O 1
ATOM 2073 N N . PRO A 1 271 ? 85.354 48.469 -12.757 1.00 56.62 271 PRO A N 1
ATOM 2074 C CA . PRO A 1 271 ? 85.750 47.400 -13.675 1.00 57.14 271 PRO A CA 1
ATOM 2075 C C . PRO A 1 271 ? 86.719 47.961 -14.700 1.00 57.91 271 PRO A C 1
ATOM 2076 O O . PRO A 1 271 ? 87.191 47.240 -15.577 1.00 59.50 271 PRO A O 1
ATOM 2080 N N . ASN A 1 272 ? 87.005 49.256 -14.581 1.00 57.93 272 ASN A N 1
ATOM 2081 C CA . ASN A 1 272 ? 87.907 49.935 -15.503 1.00 56.71 272 ASN A CA 1
ATOM 2082 C C . ASN A 1 272 ? 89.114 50.544 -14.795 1.00 55.76 272 ASN A C 1
ATOM 2083 O O . ASN A 1 272 ? 89.518 51.667 -15.097 1.00 54.47 272 ASN A O 1
ATOM 2088 N N . LYS A 1 273 ? 89.690 49.799 -13.857 1.00 54.69 273 LYS A N 1
ATOM 2089 C CA . LYS A 1 273 ? 90.843 50.286 -13.115 1.00 55.64 273 LYS A CA 1
ATOM 2090 C C . LYS A 1 273 ? 92.010 50.664 -14.031 1.00 56.41 273 LYS A C 1
ATOM 2091 O O . LYS A 1 273 ? 92.829 51.516 -13.683 1.00 53.97 273 LYS A O 1
ATOM 2097 N N . GLU A 1 274 ? 92.089 50.016 -15.194 1.00 58.68 274 GLU A N 1
ATOM 2098 C CA . GLU A 1 274 ? 93.166 50.289 -16.146 1.00 60.48 274 GLU A CA 1
ATOM 2099 C C . GLU A 1 274 ? 92.918 51.570 -16.929 1.00 59.75 274 GLU A C 1
ATOM 2100 O O . GLU A 1 274 ? 93.782 52.456 -16.968 1.00 60.15 274 GLU A O 1
ATOM 2106 N N . LEU A 1 275 ? 91.750 51.668 -17.560 1.00 57.28 275 LEU A N 1
ATOM 2107 C CA . LEU A 1 275 ? 91.420 52.871 -18.301 1.00 55.89 275 LEU A CA 1
ATOM 2108 C C . LEU A 1 275 ? 91.594 54.063 -17.350 1.00 56.08 275 LEU A C 1
ATOM 2109 O O . LEU A 1 275 ? 92.084 55.122 -17.741 1.00 56.28 275 LEU A O 1
ATOM 2114 N N . ALA A 1 276 ? 91.221 53.870 -16.089 1.00 55.27 276 ALA A N 1
ATOM 2115 C CA . ALA A 1 276 ? 91.353 54.916 -15.082 1.00 54.40 276 ALA A CA 1
ATOM 2116 C C . ALA A 1 276 ? 92.822 55.318 -14.917 1.00 54.09 276 ALA A C 1
ATOM 2117 O O . ALA A 1 276 ? 93.156 56.504 -14.838 1.00 53.14 276 ALA A O 1
ATOM 2119 N N . LYS A 1 277 ? 93.696 54.319 -14.865 1.00 53.62 277 LYS A N 1
ATOM 2120 C CA . LYS A 1 277 ? 95.121 54.557 -14.712 1.00 53.28 277 LYS A CA 1
ATOM 2121 C C . LYS A 1 277 ? 95.678 55.284 -15.929 1.00 52.95 277 LYS A C 1
ATOM 2122 O O . LYS A 1 277 ? 96.516 56.180 -15.796 1.00 53.70 277 LYS A O 1
ATOM 2128 N N . GLU A 1 278 ? 95.211 54.897 -17.112 1.00 51.72 278 GLU A N 1
ATOM 2129 C CA . GLU A 1 278 ? 95.686 55.501 -18.353 1.00 51.27 278 GLU A CA 1
ATOM 2130 C C . GLU A 1 278 ? 95.315 56.977 -18.424 1.00 50.06 278 GLU A C 1
ATOM 2131 O O . GLU A 1 278 ? 96.135 57.829 -18.786 1.00 48.91 278 GLU A O 1
ATOM 2137 N N . PHE A 1 279 ? 94.068 57.274 -18.082 1.00 48.19 279 PHE A N 1
ATOM 2138 C CA . PHE A 1 279 ? 93.583 58.644 -18.104 1.00 46.30 279 PHE A CA 1
ATOM 2139 C C . PHE A 1 279 ? 94.380 59.545 -17.139 1.00 44.68 279 PHE A C 1
ATOM 2140 O O . PHE A 1 279 ? 94.868 60.604 -17.523 1.00 43.26 279 PHE A O 1
ATOM 2148 N N . LEU A 1 280 ? 94.507 59.106 -15.891 1.00 43.63 280 LEU A N 1
ATOM 2149 C CA . LEU A 1 280 ? 95.207 59.865 -14.870 1.00 44.50 280 LEU A CA 1
ATOM 2150 C C . LEU A 1 280 ? 96.723 60.032 -15.085 1.00 46.46 280 LEU A C 1
ATOM 2151 O O . LEU A 1 280 ? 97.282 61.097 -14.791 1.00 44.97 280 LEU A O 1
ATOM 2156 N N . GLU A 1 281 ? 97.390 59.004 -15.606 1.00 48.18 281 GLU A N 1
ATOM 2157 C CA . GLU A 1 281 ? 98.835 59.091 -15.807 1.00 49.65 281 GLU A CA 1
ATOM 2158 C C . GLU A 1 281 ? 99.279 59.702 -17.127 1.00 48.94 281 GLU A C 1
ATOM 2159 O O . GLU A 1 281 ? 100.220 60.497 -17.153 1.00 50.02 281 GLU A O 1
ATOM 2165 N N . ASN A 1 282 ? 98.605 59.342 -18.216 1.00 48.60 282 ASN A N 1
ATOM 2166 C CA . ASN A 1 282 ? 98.964 59.860 -19.538 1.00 48.72 282 ASN A CA 1
ATOM 2167 C C . ASN A 1 282 ? 98.153 61.072 -19.996 1.00 48.52 282 ASN A C 1
ATOM 2168 O O . ASN A 1 282 ? 98.550 61.755 -20.942 1.00 48.87 282 ASN A O 1
ATOM 2173 N N . TYR A 1 283 ? 97.024 61.346 -19.345 1.00 47.09 283 TYR A N 1
ATOM 2174 C CA . TYR A 1 283 ? 96.212 62.490 -19.747 1.00 45.66 283 TYR A CA 1
ATOM 2175 C C . TYR A 1 283 ? 96.081 63.635 -18.740 1.00 45.80 283 TYR A C 1
ATOM 2176 O O . TYR A 1 283 ? 96.414 64.782 -19.052 1.00 44.31 283 TYR A O 1
ATOM 2185 N N . LEU A 1 284 ? 95.599 63.346 -17.537 1.00 45.94 284 LEU A N 1
ATOM 2186 C CA . LEU A 1 284 ? 95.458 64.411 -16.554 1.00 46.02 284 LEU A CA 1
ATOM 2187 C C . LEU A 1 284 ? 96.801 64.862 -15.976 1.00 44.67 284 LEU A C 1
ATOM 2188 O O . LEU A 1 284 ? 97.099 66.051 -15.962 1.00 43.70 284 LEU A O 1
ATOM 2193 N N . LEU A 1 285 ? 97.613 63.918 -15.511 1.00 44.73 285 LEU A N 1
ATOM 2194 C CA . LEU A 1 285 ? 98.908 64.269 -14.925 1.00 44.52 285 LEU A CA 1
ATOM 2195 C C . LEU A 1 285 ? 100.015 64.505 -15.945 1.00 44.92 285 LEU A C 1
ATOM 2196 O O . LEU A 1 285 ? 101.052 63.841 -15.929 1.00 46.60 285 LEU A O 1
ATOM 2201 N N . THR A 1 286 ? 99.771 65.472 -16.821 1.00 45.09 286 THR A N 1
ATOM 2202 C CA . THR A 1 286 ? 100.704 65.883 -17.863 1.00 44.85 286 THR A CA 1
ATOM 2203 C C . THR A 1 286 ? 100.584 67.407 -17.913 1.00 45.81 286 THR A C 1
ATOM 2204 O O . THR A 1 286 ? 99.638 67.963 -17.359 1.00 46.42 286 THR A O 1
ATOM 2208 N N . ASP A 1 287 ? 101.520 68.089 -18.568 1.00 47.03 287 ASP A N 1
ATOM 2209 C CA . ASP A 1 287 ? 101.447 69.547 -18.631 1.00 47.23 287 ASP A CA 1
ATOM 2210 C C . ASP A 1 287 ? 100.176 70.038 -19.320 1.00 46.41 287 ASP A C 1
ATOM 2211 O O . ASP A 1 287 ? 99.557 71.000 -18.867 1.00 46.26 287 ASP A O 1
ATOM 2216 N N . GLU A 1 288 ? 99.783 69.382 -20.410 1.00 46.41 288 GLU A N 1
ATOM 2217 C CA . GLU A 1 288 ? 98.585 69.790 -21.147 1.00 47.57 288 GLU A CA 1
ATOM 2218 C C . GLU A 1 288 ? 97.313 69.417 -20.390 1.00 46.49 288 GLU A C 1
ATOM 2219 O O . GLU A 1 288 ? 96.295 70.095 -20.510 1.00 46.19 288 GLU A O 1
ATOM 2225 N N . GLY A 1 289 ? 97.377 68.337 -19.616 1.00 44.71 289 GLY A N 1
ATOM 2226 C CA . GLY A 1 289 ? 96.219 67.906 -18.856 1.00 43.76 289 GLY A CA 1
ATOM 2227 C C . GLY A 1 289 ? 95.895 68.858 -17.721 1.00 43.38 289 GLY A C 1
ATOM 2228 O O . GLY A 1 289 ? 94.766 69.346 -17.606 1.00 44.02 289 GLY A O 1
ATOM 2229 N N . LEU A 1 290 ? 96.886 69.126 -16.877 1.00 40.95 290 LEU A N 1
ATOM 2230 C CA . LEU A 1 290 ? 96.699 70.026 -15.753 1.00 41.37 290 LEU A CA 1
ATOM 2231 C C . LEU A 1 290 ? 96.361 71.439 -16.218 1.00 42.21 290 LEU A C 1
ATOM 2232 O O . LEU A 1 290 ? 95.598 72.149 -15.564 1.00 41.54 290 LEU A O 1
ATOM 2237 N N . GLU A 1 291 ? 96.930 71.843 -17.351 1.00 43.80 291 GLU A N 1
ATOM 2238 C CA . GLU A 1 291 ? 96.694 73.176 -17.890 1.00 45.50 291 GLU A CA 1
ATOM 2239 C C . GLU A 1 291 ? 95.237 73.366 -18.255 1.00 44.58 291 GLU A C 1
ATOM 2240 O O . GLU A 1 291 ? 94.661 74.427 -18.014 1.00 43.83 291 GLU A O 1
ATOM 2246 N N . ALA A 1 292 ? 94.648 72.339 -18.856 1.00 44.08 292 ALA A N 1
ATOM 2247 C CA . ALA A 1 292 ? 93.249 72.405 -19.238 1.00 43.44 292 ALA A CA 1
ATOM 2248 C C . ALA A 1 292 ? 92.439 72.637 -17.962 1.00 42.85 292 ALA A C 1
ATOM 2249 O O . ALA A 1 292 ? 91.581 73.516 -17.908 1.00 42.73 292 ALA A O 1
ATOM 2251 N N . VAL A 1 293 ? 92.737 71.857 -16.930 1.00 41.41 293 VAL A N 1
ATOM 2252 C CA . VAL A 1 293 ? 92.040 71.985 -15.658 1.00 41.56 293 VAL A CA 1
ATOM 2253 C C . VAL A 1 293 ? 92.325 73.332 -14.976 1.00 41.69 293 VAL A C 1
ATOM 2254 O O . VAL A 1 293 ? 91.398 74.077 -14.641 1.00 40.05 293 VAL A O 1
ATOM 2258 N N . ASN A 1 294 ? 93.606 73.643 -14.788 1.00 42.87 294 ASN A N 1
ATOM 2259 C CA . ASN A 1 294 ? 94.028 74.890 -14.141 1.00 44.39 294 ASN A CA 1
ATOM 2260 C C . ASN A 1 294 ? 93.451 76.148 -14.808 1.00 44.86 294 ASN A C 1
ATOM 2261 O O . ASN A 1 294 ? 93.238 77.160 -14.141 1.00 44.48 294 ASN A O 1
ATOM 2266 N N . LYS A 1 295 ? 93.214 76.087 -16.117 1.00 45.98 295 LYS A N 1
ATOM 2267 C CA . LYS A 1 295 ? 92.663 77.230 -16.847 1.00 47.53 295 LYS A CA 1
ATOM 2268 C C . LYS A 1 295 ? 91.207 77.469 -16.477 1.00 46.65 295 LYS A C 1
ATOM 2269 O O . LYS A 1 295 ? 90.685 78.566 -16.644 1.00 47.17 295 LYS A O 1
ATOM 2275 N N . ASP A 1 296 ? 90.549 76.431 -15.991 1.00 46.52 296 ASP A N 1
ATOM 2276 C CA . ASP A 1 296 ? 89.162 76.550 -15.589 1.00 47.03 296 ASP A CA 1
ATOM 2277 C C . ASP A 1 296 ? 89.170 77.207 -14.204 1.00 47.08 296 ASP A C 1
ATOM 2278 O O . ASP A 1 296 ? 88.622 78.288 -14.016 1.00 47.36 296 ASP A O 1
ATOM 2283 N N . LYS A 1 297 ? 89.793 76.533 -13.239 1.00 46.84 297 LYS A N 1
ATOM 2284 C CA . LYS A 1 297 ? 89.915 77.037 -11.871 1.00 45.99 297 LYS A CA 1
ATOM 2285 C C . LYS A 1 297 ? 91.312 76.631 -11.412 1.00 45.10 297 LYS A C 1
ATOM 2286 O O . LYS A 1 297 ? 91.667 75.456 -11.461 1.00 47.23 297 LYS A O 1
ATOM 2292 N N . PRO A 1 298 ? 92.129 77.594 -10.968 1.00 43.52 298 PRO A N 1
ATOM 2293 C CA . PRO A 1 298 ? 93.481 77.246 -10.525 1.00 42.49 298 PRO A CA 1
ATOM 2294 C C . PRO A 1 298 ? 93.503 76.081 -9.533 1.00 42.08 298 PRO A C 1
ATOM 2295 O O . PRO A 1 298 ? 92.688 76.009 -8.613 1.00 40.70 298 PRO A O 1
ATOM 2299 N N . LEU A 1 299 ? 94.447 75.173 -9.731 1.00 41.05 299 LEU A N 1
ATOM 2300 C CA . LEU A 1 299 ? 94.589 74.016 -8.864 1.00 40.73 299 LEU A CA 1
ATOM 2301 C C . LEU A 1 299 ? 95.447 74.335 -7.650 1.00 40.47 299 LEU A C 1
ATOM 2302 O O . LEU A 1 299 ? 95.274 73.738 -6.594 1.00 41.26 299 LEU A O 1
ATOM 2307 N N . GLY A 1 300 ? 96.360 75.289 -7.803 1.00 40.70 300 GLY A N 1
ATOM 2308 C CA . GLY A 1 300 ? 97.267 75.641 -6.724 1.00 40.54 300 GLY A CA 1
ATOM 2309 C C . GLY A 1 300 ? 98.649 75.144 -7.132 1.00 40.98 300 GLY A C 1
ATOM 2310 O O . GLY A 1 300 ? 99.030 75.285 -8.294 1.00 40.71 300 GLY A O 1
ATOM 2311 N N . ALA A 1 301 ? 99.404 74.561 -6.205 1.00 39.96 301 ALA A N 1
ATOM 2312 C CA . ALA A 1 301 ? 100.733 74.044 -6.540 1.00 39.39 301 ALA A CA 1
ATOM 2313 C C . ALA A 1 301 ? 100.604 72.611 -7.046 1.00 39.58 301 ALA A C 1
ATOM 2314 O O . ALA A 1 301 ? 100.543 71.679 -6.246 1.00 38.96 301 ALA A O 1
ATOM 2316 N N . VAL A 1 302 ? 100.567 72.418 -8.362 1.00 40.07 302 VAL A N 1
ATOM 2317 C CA . VAL A 1 302 ? 100.415 71.064 -8.888 1.00 40.20 302 VAL A CA 1
ATOM 2318 C C . VAL A 1 302 ? 101.508 70.136 -8.415 1.00 40.56 302 VAL A C 1
ATOM 2319 O O . VAL A 1 302 ? 102.628 70.561 -8.134 1.00 42.29 302 VAL A O 1
ATOM 2323 N N . ALA A 1 303 ? 101.163 68.861 -8.312 1.00 41.87 303 ALA A N 1
ATOM 2324 C CA . ALA A 1 303 ? 102.094 67.837 -7.862 1.00 42.09 303 ALA A CA 1
ATOM 2325 C C . ALA A 1 303 ? 103.053 67.442 -8.977 1.00 42.39 303 ALA A C 1
ATOM 2326 O O . ALA A 1 303 ? 104.067 66.792 -8.724 1.00 43.78 303 ALA A O 1
ATOM 2328 N N . LEU A 1 304 ? 102.723 67.828 -10.209 1.00 43.07 304 LEU A N 1
ATOM 2329 C CA . LEU A 1 304 ? 103.547 67.509 -11.373 1.00 44.04 304 LEU A CA 1
ATOM 2330 C C . LEU A 1 304 ? 104.698 68.510 -11.464 1.00 46.27 304 LEU A C 1
ATOM 2331 O O . LEU A 1 304 ? 104.484 69.691 -11.770 1.00 46.60 304 LEU A O 1
ATOM 2336 N N . LYS A 1 305 ? 105.914 68.027 -11.199 1.00 47.17 305 LYS A N 1
ATOM 2337 C CA . LYS A 1 305 ? 107.126 68.855 -11.220 1.00 47.80 305 LYS A CA 1
ATOM 2338 C C . LYS A 1 305 ? 107.281 69.754 -12.444 1.00 48.03 305 LYS A C 1
ATOM 2339 O O . LYS A 1 305 ? 107.518 70.959 -12.313 1.00 47.72 305 LYS A O 1
ATOM 2345 N N . SER A 1 306 ? 107.159 69.161 -13.628 1.00 47.69 306 SER A N 1
ATOM 2346 C CA . SER A 1 306 ? 107.314 69.896 -14.876 1.00 48.27 306 SER A CA 1
ATOM 2347 C C . SER A 1 306 ? 106.392 71.101 -15.018 1.00 49.77 306 SER A C 1
ATOM 2348 O O . SER A 1 306 ? 106.784 72.135 -15.565 1.00 50.78 306 SER A O 1
ATOM 2351 N N . TYR A 1 307 ? 105.169 70.983 -14.518 1.00 50.55 307 TYR A N 1
ATOM 2352 C CA . TYR A 1 307 ? 104.226 72.079 -14.637 1.00 50.34 307 TYR A CA 1
ATOM 2353 C C . TYR A 1 307 ? 104.258 73.013 -13.432 1.00 51.24 307 TYR A C 1
ATOM 2354 O O . TYR A 1 307 ? 103.800 74.150 -13.511 1.00 48.98 307 TYR A O 1
ATOM 2363 N N . GLU A 1 308 ? 104.803 72.539 -12.317 1.00 53.81 308 GLU A N 1
ATOM 2364 C CA . GLU A 1 308 ? 104.874 73.373 -11.120 1.00 58.03 308 GLU A CA 1
ATOM 2365 C C . GLU A 1 308 ? 105.919 74.457 -11.289 1.00 60.07 308 GLU A C 1
ATOM 2366 O O . GLU A 1 308 ? 105.703 75.605 -10.893 1.00 59.50 308 GLU A O 1
ATOM 2372 N N . GLU A 1 309 ? 107.048 74.093 -11.889 1.00 63.49 309 GLU A N 1
ATOM 2373 C CA . GLU A 1 309 ? 108.128 75.048 -12.108 1.00 65.76 309 GLU A CA 1
ATOM 2374 C C . GLU A 1 309 ? 107.607 76.299 -12.805 1.00 65.03 309 GLU A C 1
ATOM 2375 O O . GLU A 1 309 ? 108.130 77.398 -12.592 1.00 65.03 309 GLU A O 1
ATOM 2381 N N . GLU A 1 310 ? 106.563 76.131 -13.615 1.00 63.73 310 GLU A N 1
ATOM 2382 C CA . GLU A 1 310 ? 105.951 77.252 -14.317 1.00 62.63 310 GLU A CA 1
ATOM 2383 C C . GLU A 1 310 ? 105.055 78.047 -13.370 1.00 61.44 310 GLU A C 1
ATOM 2384 O O . GLU A 1 310 ? 105.318 79.215 -13.073 1.00 61.86 310 GLU A O 1
ATOM 2390 N N . LEU A 1 311 ? 103.998 77.396 -12.896 1.00 59.47 311 LEU A N 1
ATOM 2391 C CA . LEU A 1 311 ? 103.027 78.021 -12.004 1.00 57.59 311 LEU A CA 1
ATOM 2392 C C . LEU A 1 311 ? 103.660 78.612 -10.738 1.00 56.10 311 LEU A C 1
ATOM 2393 O O . LEU A 1 311 ? 103.141 79.580 -10.167 1.00 54.83 311 LEU A O 1
ATOM 2398 N N . ALA A 1 312 ? 104.780 78.037 -10.307 1.00 53.80 312 ALA A N 1
ATOM 2399 C CA . ALA A 1 312 ? 105.464 78.503 -9.101 1.00 52.17 312 ALA A CA 1
ATOM 2400 C C . ALA A 1 312 ? 105.889 79.965 -9.169 1.00 50.05 312 ALA A C 1
ATOM 2401 O O . ALA A 1 312 ? 106.073 80.612 -8.139 1.00 49.04 312 ALA A O 1
ATOM 2403 N N . LYS A 1 313 ? 106.042 80.486 -10.378 1.00 48.24 313 LYS A N 1
ATOM 2404 C CA . LYS A 1 313 ? 106.453 81.871 -10.541 1.00 47.80 313 LYS A CA 1
ATOM 2405 C C . LYS A 1 313 ? 105.320 82.867 -10.273 1.00 47.66 313 LYS A C 1
ATOM 2406 O O . LYS A 1 313 ? 105.547 84.069 -10.183 1.00 47.37 313 LYS A O 1
ATOM 2412 N N . ASP A 1 314 ? 104.104 82.348 -10.117 1.00 48.76 314 ASP A N 1
ATOM 2413 C CA . ASP A 1 314 ? 102.915 83.161 -9.844 1.00 47.12 314 ASP A CA 1
ATOM 2414 C C . ASP A 1 314 ? 102.944 83.625 -8.384 1.00 45.84 314 ASP A C 1
ATOM 2415 O O . ASP A 1 314 ? 102.975 82.810 -7.462 1.00 43.57 314 ASP A O 1
ATOM 2420 N N . PRO A 1 315 ? 102.933 84.948 -8.158 1.00 46.17 315 PRO A N 1
ATOM 2421 C CA . PRO A 1 315 ? 102.961 85.477 -6.787 1.00 46.05 315 PRO A CA 1
ATOM 2422 C C . PRO A 1 315 ? 101.908 84.787 -5.924 1.00 45.60 315 PRO A C 1
ATOM 2423 O O . PRO A 1 315 ? 102.185 84.372 -4.798 1.00 45.17 315 PRO A O 1
ATOM 2427 N N . ARG A 1 316 ? 100.701 84.671 -6.475 1.00 45.37 316 ARG A N 1
ATOM 2428 C CA . ARG A 1 316 ? 99.579 84.029 -5.790 1.00 44.58 316 ARG A CA 1
ATOM 2429 C C . ARG A 1 316 ? 99.931 82.623 -5.303 1.00 42.82 316 ARG A C 1
ATOM 2430 O O . ARG A 1 316 ? 99.560 82.240 -4.192 1.00 41.17 316 ARG A O 1
ATOM 2438 N N . ILE A 1 317 ? 100.629 81.857 -6.138 1.00 42.03 317 ILE A N 1
ATOM 2439 C CA . ILE A 1 317 ? 101.041 80.515 -5.757 1.00 42.97 317 ILE A CA 1
ATOM 2440 C C . ILE A 1 317 ? 102.076 80.634 -4.638 1.00 42.93 317 ILE A C 1
ATOM 2441 O O . ILE A 1 317 ? 102.098 79.820 -3.714 1.00 44.62 317 ILE A O 1
ATOM 2446 N N . ALA A 1 318 ? 102.928 81.652 -4.710 1.00 41.99 318 ALA A N 1
ATOM 2447 C CA . ALA A 1 318 ? 103.934 81.852 -3.666 1.00 41.75 318 ALA A CA 1
ATOM 2448 C C . ALA A 1 318 ? 103.217 82.133 -2.348 1.00 39.78 318 ALA A C 1
ATOM 2449 O O . ALA A 1 318 ? 103.623 81.654 -1.296 1.00 39.22 318 ALA A O 1
ATOM 2451 N N . ALA A 1 319 ? 102.145 82.915 -2.410 1.00 41.02 319 ALA A N 1
ATOM 2452 C CA . ALA A 1 319 ? 101.362 83.230 -1.214 1.00 41.83 319 ALA A CA 1
ATOM 2453 C C . ALA A 1 319 ? 100.750 81.929 -0.678 1.00 41.96 319 ALA A C 1
ATOM 2454 O O . ALA A 1 319 ? 100.706 81.695 0.538 1.00 41.30 319 ALA A O 1
ATOM 2456 N N . THR A 1 320 ? 100.290 81.086 -1.603 1.00 42.04 320 THR A N 1
ATOM 2457 C CA . THR A 1 320 ? 99.696 79.804 -1.258 1.00 42.40 320 THR A CA 1
ATOM 2458 C C . THR A 1 320 ? 100.709 78.970 -0.475 1.00 42.31 320 THR A C 1
ATOM 2459 O O . THR A 1 320 ? 100.439 78.530 0.646 1.00 41.81 320 THR A O 1
ATOM 2463 N N . MET A 1 321 ? 101.883 78.769 -1.062 1.00 42.71 321 MET A N 1
ATOM 2464 C CA . MET A 1 321 ? 102.924 77.990 -0.408 1.00 43.36 321 MET A CA 1
ATOM 2465 C C . MET A 1 321 ? 103.361 78.617 0.903 1.00 43.01 321 MET A C 1
ATOM 2466 O O . MET A 1 321 ? 103.700 77.909 1.849 1.00 43.03 321 MET A O 1
ATOM 2471 N N . GLU A 1 322 ? 103.357 79.942 0.970 1.00 42.74 322 GLU A N 1
ATOM 2472 C CA . GLU A 1 322 ? 103.766 80.601 2.195 1.00 45.14 322 GLU A CA 1
ATOM 2473 C C . GLU A 1 322 ? 102.808 80.208 3.316 1.00 45.23 322 GLU A C 1
ATOM 2474 O O . GLU A 1 322 ? 103.235 79.780 4.393 1.00 44.17 322 GLU A O 1
ATOM 2480 N N . ASN A 1 323 ? 101.509 80.353 3.061 1.00 45.85 323 ASN A N 1
ATOM 2481 C CA . ASN A 1 323 ? 100.511 79.988 4.058 1.00 46.05 323 ASN A CA 1
ATOM 2482 C C . ASN A 1 323 ? 100.570 78.485 4.286 1.00 46.92 323 ASN A C 1
ATOM 2483 O O . ASN A 1 323 ? 100.582 78.021 5.426 1.00 47.56 323 ASN A O 1
ATOM 2488 N N . ALA A 1 324 ? 100.619 77.724 3.198 1.00 46.94 324 ALA A N 1
ATOM 2489 C CA . ALA A 1 324 ? 100.699 76.276 3.301 1.00 47.44 324 ALA A CA 1
ATOM 2490 C C . ALA A 1 324 ? 101.785 75.883 4.288 1.00 49.07 324 ALA A C 1
ATOM 2491 O O . ALA A 1 324 ? 101.546 75.106 5.207 1.00 50.01 324 ALA A O 1
ATOM 2493 N N . GLN A 1 325 ? 102.978 76.439 4.109 1.00 51.41 325 GLN A N 1
ATOM 2494 C CA . GLN A 1 325 ? 104.104 76.104 4.970 1.00 52.13 325 GLN A CA 1
ATOM 2495 C C . GLN A 1 325 ? 103.950 76.566 6.408 1.00 50.99 325 GLN A C 1
ATOM 2496 O O . GLN A 1 325 ? 104.475 75.938 7.322 1.00 50.01 325 GLN A O 1
ATOM 2502 N N . LYS A 1 326 ? 103.222 77.655 6.619 1.00 51.50 326 LYS A N 1
ATOM 2503 C CA . LYS A 1 326 ? 103.013 78.146 7.976 1.00 51.87 326 LYS A CA 1
ATOM 2504 C C . LYS A 1 326 ? 102.157 77.129 8.741 1.00 51.48 326 LYS A C 1
ATOM 2505 O O . LYS A 1 326 ? 102.229 77.043 9.969 1.00 51.76 326 LYS A O 1
ATOM 2511 N N . GLY A 1 327 ? 101.361 76.356 7.998 1.00 50.41 327 GLY A N 1
ATOM 2512 C CA . GLY A 1 327 ? 100.486 75.361 8.596 1.00 48.96 327 GLY A CA 1
ATOM 2513 C C . GLY A 1 327 ? 100.959 73.926 8.459 1.00 48.77 327 GLY A C 1
ATOM 2514 O O . GLY A 1 327 ? 102.156 73.666 8.427 1.00 49.22 327 GLY A O 1
ATOM 2515 N N . GLU A 1 328 ? 100.022 72.984 8.376 1.00 48.88 328 GLU A N 1
ATOM 2516 C CA . GLU A 1 328 ? 100.384 71.572 8.253 1.00 48.55 328 GLU A CA 1
ATOM 2517 C C . GLU A 1 328 ? 99.559 70.770 7.254 1.00 45.17 328 GLU A C 1
ATOM 2518 O O . GLU A 1 328 ? 98.451 71.153 6.901 1.00 44.94 328 GLU A O 1
ATOM 2524 N N . ILE A 1 329 ? 100.118 69.665 6.780 1.00 42.72 329 ILE A N 1
ATOM 2525 C CA . ILE A 1 329 ? 99.408 68.820 5.836 1.00 42.61 329 ILE A CA 1
ATOM 2526 C C . ILE A 1 329 ? 98.447 67.945 6.628 1.00 42.34 329 ILE A C 1
ATOM 2527 O O . ILE A 1 329 ? 98.857 67.244 7.559 1.00 42.30 329 ILE A O 1
ATOM 2532 N N . MET A 1 330 ? 97.169 67.991 6.258 1.00 40.31 330 MET A N 1
ATOM 2533 C CA . MET A 1 330 ? 96.146 67.214 6.946 1.00 38.79 330 MET A CA 1
ATOM 2534 C C . MET A 1 330 ? 96.494 65.739 7.004 1.00 38.36 330 MET A C 1
ATOM 2535 O O . MET A 1 330 ? 97.073 65.189 6.063 1.00 38.02 330 MET A O 1
ATOM 2540 N N . PRO A 1 331 ? 96.164 65.081 8.124 1.00 37.25 331 PRO A N 1
ATOM 2541 C CA . PRO A 1 331 ? 96.468 63.653 8.204 1.00 37.73 331 PRO A CA 1
ATOM 2542 C C . PRO A 1 331 ? 95.433 62.989 7.294 1.00 37.77 331 PRO A C 1
ATOM 2543 O O . PRO A 1 331 ? 94.541 63.664 6.783 1.00 38.93 331 PRO A O 1
ATOM 2547 N N . ASN A 1 332 ? 95.543 61.687 7.077 1.00 37.63 332 ASN A N 1
ATOM 2548 C CA . ASN A 1 332 ? 94.574 61.005 6.232 1.00 37.35 332 ASN A CA 1
ATOM 2549 C C . ASN A 1 332 ? 94.010 59.800 6.976 1.00 37.83 332 ASN A C 1
ATOM 2550 O O . ASN A 1 332 ? 93.400 58.917 6.377 1.00 37.78 332 ASN A O 1
ATOM 2555 N N . ILE A 1 333 ? 94.228 59.777 8.290 1.00 38.31 333 ILE A N 1
ATOM 2556 C CA . ILE A 1 333 ? 93.745 58.703 9.152 1.00 39.06 333 ILE A CA 1
ATOM 2557 C C . ILE A 1 333 ? 92.217 58.802 9.275 1.00 39.77 333 ILE A C 1
ATOM 2558 O O . ILE A 1 333 ? 91.656 59.896 9.206 1.00 38.26 333 ILE A O 1
ATOM 2563 N N . PRO A 1 334 ? 91.530 57.659 9.471 1.00 40.04 334 PRO A N 1
ATOM 2564 C CA . PRO A 1 334 ? 90.068 57.609 9.598 1.00 40.52 334 PRO A CA 1
ATOM 2565 C C . PRO A 1 334 ? 89.481 58.589 10.602 1.00 39.19 334 PRO A C 1
ATOM 2566 O O . PRO A 1 334 ? 88.405 59.140 10.372 1.00 39.75 334 PRO A O 1
ATOM 2570 N N . GLN A 1 335 ? 90.181 58.804 11.710 1.00 37.05 335 GLN A N 1
ATOM 2571 C CA . GLN A 1 335 ? 89.711 59.726 12.739 1.00 38.52 335 GLN A CA 1
ATOM 2572 C C . GLN A 1 335 ? 89.347 61.108 12.174 1.00 38.46 335 GLN A C 1
ATOM 2573 O O . GLN A 1 335 ? 88.483 61.799 12.713 1.00 38.13 335 GLN A O 1
ATOM 2579 N N . MET A 1 336 ? 90.008 61.503 11.088 1.00 37.10 336 MET A N 1
ATOM 2580 C CA . MET A 1 336 ? 89.783 62.807 10.474 1.00 35.68 336 MET A CA 1
ATOM 2581 C C . MET A 1 336 ? 88.334 63.191 10.212 1.00 35.01 336 MET A C 1
ATOM 2582 O O . MET A 1 336 ? 87.962 64.359 10.350 1.00 35.92 336 MET A O 1
ATOM 2587 N N . SER A 1 337 ? 87.521 62.222 9.821 1.00 33.82 337 SER A N 1
ATOM 2588 C CA . SER A 1 337 ? 86.122 62.485 9.545 1.00 33.53 337 SER A CA 1
ATOM 2589 C C . SER A 1 337 ? 85.409 62.989 10.809 1.00 34.40 337 SER A C 1
ATOM 2590 O O . SER A 1 337 ? 84.697 63.998 10.791 1.00 34.56 337 SER A O 1
ATOM 2593 N N . ALA A 1 338 ? 85.608 62.282 11.914 1.00 34.30 338 ALA A N 1
ATOM 2594 C CA . ALA A 1 338 ? 84.994 62.658 13.176 1.00 32.57 338 ALA A CA 1
ATOM 2595 C C . ALA A 1 338 ? 85.495 64.040 13.613 1.00 33.34 338 ALA A C 1
ATOM 2596 O O . ALA A 1 338 ? 84.744 64.849 14.176 1.00 32.37 338 ALA A O 1
ATOM 2598 N N . PHE A 1 339 ? 86.776 64.291 13.362 1.00 32.79 339 PHE A N 1
ATOM 2599 C CA . PHE A 1 339 ? 87.413 65.555 13.712 1.00 32.47 339 PHE A CA 1
ATOM 2600 C C . PHE A 1 339 ? 86.721 66.744 13.043 1.00 32.29 339 PHE A C 1
ATOM 2601 O O . PHE A 1 339 ? 86.384 67.720 13.702 1.00 31.14 339 PHE A O 1
ATOM 2609 N N . TRP A 1 340 ? 86.517 66.653 11.733 1.00 32.35 340 TRP A N 1
ATOM 2610 C CA . TRP A 1 340 ? 85.884 67.730 10.993 1.00 34.46 340 TRP A CA 1
ATOM 2611 C C . TRP A 1 340 ? 84.461 68.008 11.435 1.00 36.60 340 TRP A C 1
ATOM 2612 O O . TRP A 1 340 ? 84.052 69.163 11.542 1.00 36.90 340 TRP A O 1
ATOM 2623 N N . TYR A 1 341 ? 83.704 66.948 11.692 1.00 39.41 341 TYR A N 1
ATOM 2624 C CA . TYR A 1 341 ? 82.324 67.101 12.121 1.00 38.98 341 TYR A CA 1
ATOM 2625 C C . TYR A 1 341 ? 82.290 67.803 13.468 1.00 38.75 341 TYR A C 1
ATOM 2626 O O . TYR A 1 341 ? 81.523 68.738 13.674 1.00 39.35 341 TYR A O 1
ATOM 2635 N N . ALA A 1 342 ? 83.127 67.345 14.387 1.00 37.70 342 ALA A N 1
ATOM 2636 C CA . ALA A 1 342 ? 83.176 67.937 15.711 1.00 37.62 342 ALA A CA 1
ATOM 2637 C C . ALA A 1 342 ? 83.479 69.427 15.629 1.00 37.58 342 ALA A C 1
ATOM 2638 O O . ALA A 1 342 ? 82.803 70.238 16.255 1.00 39.04 342 ALA A O 1
ATOM 2640 N N . VAL A 1 343 ? 84.493 69.781 14.849 1.00 37.54 343 VAL A N 1
ATOM 2641 C CA . VAL A 1 343 ? 84.898 71.173 14.709 1.00 37.90 343 VAL A CA 1
ATOM 2642 C C . VAL A 1 343 ? 83.879 72.016 13.951 1.00 37.87 343 VAL A C 1
ATOM 2643 O O . VAL A 1 343 ? 83.685 73.192 14.268 1.00 36.84 343 VAL A O 1
ATOM 2647 N N A ARG A 1 344 ? 83.224 71.399 12.967 0.50 37.80 344 ARG A N 1
ATOM 2648 N N B ARG A 1 344 ? 83.215 71.428 12.955 0.50 37.96 344 ARG A N 1
ATOM 2649 C CA A ARG A 1 344 ? 82.216 72.067 12.143 0.50 37.89 344 ARG A CA 1
ATOM 2650 C CA B ARG A 1 344 ? 82.218 72.189 12.202 0.50 38.11 344 ARG A CA 1
ATOM 2651 C C A ARG A 1 344 ? 81.042 72.496 13.006 0.50 37.60 344 ARG A C 1
ATOM 2652 C C B ARG A 1 344 ? 81.090 72.574 13.124 0.50 37.70 344 ARG A C 1
ATOM 2653 O O A ARG A 1 344 ? 80.549 73.621 12.890 0.50 38.54 344 ARG A O 1
ATOM 2654 O O B ARG A 1 344 ? 80.661 73.733 13.156 0.50 38.39 344 ARG A O 1
ATOM 2669 N N . THR A 1 345 ? 80.619 71.599 13.889 1.00 36.48 345 THR A N 1
ATOM 2670 C CA . THR A 1 345 ? 79.500 71.837 14.782 1.00 35.59 345 THR A CA 1
ATOM 2671 C C . THR A 1 345 ? 79.828 72.837 15.890 1.00 34.25 345 THR A C 1
ATOM 2672 O O . THR A 1 345 ? 78.977 73.651 16.283 1.00 31.75 345 THR A O 1
ATOM 2676 N N . ALA A 1 346 ? 81.063 72.795 16.380 1.00 31.78 346 ALA A N 1
ATOM 2677 C CA . ALA A 1 346 ? 81.461 73.692 17.448 1.00 31.72 346 ALA A CA 1
ATOM 2678 C C . ALA A 1 346 ? 81.474 75.143 16.984 1.00 33.79 346 ALA A C 1
ATOM 2679 O O . ALA A 1 346 ? 80.938 76.020 17.664 1.00 35.81 346 ALA A O 1
ATOM 2681 N N . VAL A 1 347 ? 82.077 75.393 15.825 1.00 34.86 347 VAL A N 1
ATOM 2682 C CA . VAL A 1 347 ? 82.165 76.739 15.278 1.00 35.66 347 VAL A CA 1
ATOM 2683 C C . VAL A 1 347 ? 80.769 77.297 15.042 1.00 37.00 347 VAL A C 1
ATOM 2684 O O . VAL A 1 347 ? 80.431 78.373 15.526 1.00 38.68 347 VAL A O 1
ATOM 2688 N N . ILE A 1 348 ? 79.963 76.559 14.292 1.00 37.59 348 ILE A N 1
ATOM 2689 C CA . ILE A 1 348 ? 78.597 76.966 14.006 1.00 37.01 348 ILE A CA 1
ATOM 2690 C C . ILE A 1 348 ? 77.825 77.316 15.283 1.00 37.24 348 ILE A C 1
ATOM 2691 O O . ILE A 1 348 ? 77.222 78.378 15.360 1.00 38.07 348 ILE A O 1
ATOM 2696 N N . ASN A 1 349 ? 77.851 76.432 16.278 1.00 37.66 349 ASN A N 1
ATOM 2697 C CA . ASN A 1 349 ? 77.148 76.668 17.544 1.00 39.09 349 ASN A CA 1
ATOM 2698 C C . ASN A 1 349 ? 77.723 77.819 18.373 1.00 39.88 349 ASN A C 1
ATOM 2699 O O . ASN A 1 349 ? 76.974 78.544 19.033 1.00 39.40 349 ASN A O 1
ATOM 2704 N N . ALA A 1 350 ? 79.048 77.972 18.360 1.00 40.04 350 ALA A N 1
ATOM 2705 C CA . ALA A 1 350 ? 79.698 79.058 19.101 1.00 40.31 350 ALA A CA 1
ATOM 2706 C C . ALA A 1 350 ? 79.363 80.388 18.423 1.00 39.81 350 ALA A C 1
ATOM 2707 O O . ALA A 1 350 ? 79.071 81.392 19.080 1.00 39.14 350 ALA A O 1
ATOM 2709 N N . ALA A 1 351 ? 79.401 80.367 17.098 1.00 39.22 351 ALA A N 1
ATOM 2710 C CA . ALA A 1 351 ? 79.119 81.543 16.298 1.00 40.55 351 ALA A CA 1
ATOM 2711 C C . ALA A 1 351 ? 77.673 82.034 16.423 1.00 41.55 351 ALA A C 1
ATOM 2712 O O . ALA A 1 351 ? 77.421 83.237 16.327 1.00 42.35 351 ALA A O 1
ATOM 2714 N N . SER A 1 352 ? 76.724 81.127 16.630 1.00 40.65 352 SER A N 1
ATOM 2715 C CA . SER A 1 352 ? 75.332 81.550 16.755 1.00 40.81 352 SER A CA 1
ATOM 2716 C C . SER A 1 352 ? 74.966 81.817 18.208 1.00 41.30 352 SER A C 1
ATOM 2717 O O . SER A 1 352 ? 73.851 82.237 18.500 1.00 41.89 352 SER A O 1
ATOM 2720 N N . GLY A 1 353 ? 75.907 81.572 19.114 1.00 42.16 353 GLY A N 1
ATOM 2721 C CA . GLY A 1 353 ? 75.649 81.795 20.528 1.00 42.97 353 GLY A CA 1
ATOM 2722 C C . GLY A 1 353 ? 74.906 80.652 21.212 1.00 44.21 353 GLY A C 1
ATOM 2723 O O . GLY A 1 353 ? 74.624 80.724 22.414 1.00 43.96 353 GLY A O 1
ATOM 2724 N N . ARG A 1 354 ? 74.594 79.598 20.456 1.00 42.25 354 ARG A N 1
ATOM 2725 C CA . ARG A 1 354 ? 73.891 78.440 20.993 1.00 40.39 354 ARG A CA 1
ATOM 2726 C C . ARG A 1 354 ? 74.754 77.806 22.075 1.00 39.78 354 ARG A C 1
ATOM 2727 O O . ARG A 1 354 ? 74.251 77.185 23.010 1.00 38.04 354 ARG A O 1
ATOM 2735 N N . GLN A 1 355 ? 76.064 77.970 21.945 1.00 39.74 355 GLN A N 1
ATOM 2736 C CA . GLN A 1 355 ? 76.984 77.421 22.927 1.00 39.24 355 GLN A CA 1
ATOM 2737 C C . GLN A 1 355 ? 78.088 78.408 23.216 1.00 39.69 355 GLN A C 1
ATOM 2738 O O . GLN A 1 355 ? 78.494 79.162 22.335 1.00 41.85 355 GLN A O 1
ATOM 2744 N N . THR A 1 356 ? 78.578 78.415 24.448 1.00 39.06 356 THR A N 1
ATOM 2745 C CA . THR A 1 356 ? 79.690 79.294 24.766 1.00 38.20 356 THR A CA 1
ATOM 2746 C C . THR A 1 356 ? 80.880 78.589 24.129 1.00 38.13 356 THR A C 1
ATOM 2747 O O . THR A 1 356 ? 80.775 77.419 23.758 1.00 36.86 356 THR A O 1
ATOM 2751 N N . VAL A 1 357 ? 82.006 79.281 23.995 1.00 38.96 357 VAL A N 1
ATOM 2752 C CA . VAL A 1 357 ? 83.165 78.663 23.385 1.00 38.41 357 VAL A CA 1
ATOM 2753 C C . VAL A 1 357 ? 83.598 77.445 24.184 1.00 38.82 357 VAL A C 1
ATOM 2754 O O . VAL A 1 357 ? 83.901 76.404 23.602 1.00 40.70 357 VAL A O 1
ATOM 2758 N N . ASP A 1 358 ? 83.600 77.555 25.509 1.00 38.83 358 ASP A N 1
ATOM 2759 C CA . ASP A 1 358 ? 83.997 76.428 26.356 1.00 40.60 358 ASP A CA 1
ATOM 2760 C C . ASP A 1 358 ? 83.119 75.205 26.063 1.00 40.36 358 ASP A C 1
ATOM 2761 O O . ASP A 1 358 ? 83.622 74.125 25.766 1.00 39.93 358 ASP A O 1
ATOM 2766 N N . ALA A 1 359 ? 81.804 75.390 26.126 1.00 40.42 359 ALA A N 1
ATOM 2767 C CA . ALA A 1 359 ? 80.855 74.310 25.866 1.00 40.81 359 ALA A CA 1
ATOM 2768 C C . ALA A 1 359 ? 80.961 73.748 24.446 1.00 41.27 359 ALA A C 1
ATOM 2769 O O . ALA A 1 359 ? 80.844 72.532 24.237 1.00 41.45 359 ALA A O 1
ATOM 2771 N N . ALA A 1 360 ? 81.175 74.633 23.475 1.00 39.94 360 ALA A N 1
ATOM 2772 C CA . ALA A 1 360 ? 81.283 74.221 22.083 1.00 38.93 360 ALA A CA 1
ATOM 2773 C C . ALA A 1 360 ? 82.507 73.339 21.838 1.00 38.70 360 ALA A C 1
ATOM 2774 O O . ALA A 1 360 ? 82.412 72.298 21.185 1.00 38.48 360 ALA A O 1
ATOM 2776 N N . LEU A 1 361 ? 83.657 73.745 22.359 1.00 36.91 361 LEU A N 1
ATOM 2777 C CA . LEU A 1 361 ? 84.858 72.957 22.153 1.00 37.46 361 LEU A CA 1
ATOM 2778 C C . LEU A 1 361 ? 84.918 71.711 23.046 1.00 37.06 361 LEU A C 1
ATOM 2779 O O . LEU A 1 361 ? 85.426 70.668 22.627 1.00 36.14 361 LEU A O 1
ATOM 2784 N N . ALA A 1 362 ? 84.411 71.814 24.271 1.00 35.80 362 ALA A N 1
ATOM 2785 C CA . ALA A 1 362 ? 84.409 70.664 25.167 1.00 35.67 362 ALA A CA 1
ATOM 2786 C C . ALA A 1 362 ? 83.611 69.557 24.475 1.00 35.51 362 ALA A C 1
ATOM 2787 O O . ALA A 1 362 ? 83.976 68.378 24.528 1.00 38.12 362 ALA A O 1
ATOM 2789 N N . ALA A 1 363 ? 82.526 69.950 23.820 1.00 32.69 363 ALA A N 1
ATOM 2790 C CA . ALA A 1 363 ? 81.680 69.007 23.116 1.00 33.09 363 ALA A CA 1
ATOM 2791 C C . ALA A 1 363 ? 82.380 68.444 21.878 1.00 32.76 363 ALA A C 1
ATOM 2792 O O . ALA A 1 363 ? 82.282 67.252 21.594 1.00 35.19 363 ALA A O 1
ATOM 2794 N N . ALA A 1 364 ? 83.081 69.292 21.139 1.00 30.96 364 ALA A N 1
ATOM 2795 C CA . ALA A 1 364 ? 83.770 68.831 19.945 1.00 30.02 364 ALA A CA 1
ATOM 2796 C C . ALA A 1 364 ? 84.860 67.818 20.309 1.00 30.48 364 ALA A C 1
ATOM 2797 O O . ALA A 1 364 ? 85.123 66.881 19.551 1.00 29.56 364 ALA A O 1
ATOM 2799 N N . GLN A 1 365 ? 85.487 67.998 21.469 1.00 30.31 365 GLN A N 1
ATOM 2800 C CA . GLN A 1 365 ? 86.538 67.079 21.895 1.00 31.99 365 GLN A CA 1
ATOM 2801 C C . GLN A 1 365 ? 85.884 65.721 22.099 1.00 34.01 365 GLN A C 1
ATOM 2802 O O . GLN A 1 365 ? 86.448 64.684 21.739 1.00 35.59 365 GLN A O 1
ATOM 2808 N N . THR A 1 366 ? 84.681 65.740 22.672 1.00 34.39 366 THR A N 1
ATOM 2809 C CA . THR A 1 366 ? 83.920 64.522 22.928 1.00 33.01 366 THR A CA 1
ATOM 2810 C C . THR A 1 366 ? 83.455 63.895 21.620 1.00 35.04 366 THR A C 1
ATOM 2811 O O . THR A 1 366 ? 83.612 62.693 21.397 1.00 35.58 366 THR A O 1
ATOM 2815 N N . ASN A 1 367 ? 82.894 64.722 20.750 1.00 34.66 367 ASN A N 1
ATOM 2816 C CA . ASN A 1 367 ? 82.394 64.250 19.479 1.00 35.85 367 ASN A CA 1
ATOM 2817 C C . ASN A 1 367 ? 83.494 63.774 18.532 1.00 35.36 367 ASN A C 1
ATOM 2818 O O . ASN A 1 367 ? 83.236 63.028 17.591 1.00 36.43 367 ASN A O 1
ATOM 2823 N N . ALA A 1 368 ? 84.724 64.199 18.773 1.00 34.36 368 ALA A N 1
ATOM 2824 C CA . ALA A 1 368 ? 85.813 63.800 17.902 1.00 33.25 368 ALA A CA 1
ATOM 2825 C C . ALA A 1 368 ? 86.310 62.403 18.251 1.00 33.37 368 ALA A C 1
ATOM 2826 O O . ALA A 1 368 ? 87.075 61.812 17.500 1.00 33.82 368 ALA A O 1
ATOM 2828 N N . ALA A 1 369 ? 85.861 61.868 19.384 1.00 33.60 369 ALA A N 1
ATOM 2829 C CA . ALA A 1 369 ? 86.317 60.548 19.831 1.00 33.60 369 ALA A CA 1
ATOM 2830 C C . ALA A 1 369 ? 85.839 59.368 18.992 1.00 32.95 369 ALA A C 1
ATOM 2831 O O . ALA A 1 369 ? 86.398 58.276 19.092 1.00 32.64 369 ALA A O 1
ATOM 2833 N N . ALA A 1 370 ? 84.808 59.587 18.179 1.00 32.94 370 ALA A N 1
ATOM 2834 C CA . ALA A 1 370 ? 84.263 58.541 17.317 1.00 32.88 370 ALA A CA 1
ATOM 2835 C C . ALA A 1 370 ? 83.306 59.126 16.281 1.00 34.14 370 ALA A C 1
ATOM 2836 O O . ALA A 1 370 ? 82.780 60.225 16.450 1.00 33.56 370 ALA A O 1
ATOM 2838 N N . ASP A 1 371 ? 83.101 58.407 15.188 1.00 35.82 1069 ASP A N 1
ATOM 2839 C CA . ASP A 1 371 ? 82.176 58.889 14.181 1.00 37.51 1069 ASP A CA 1
ATOM 2840 C C . ASP A 1 371 ? 80.821 58.840 14.859 1.00 39.11 1069 ASP A C 1
ATOM 2841 O O . ASP A 1 371 ? 80.503 57.857 15.517 1.00 38.89 1069 ASP A O 1
ATOM 2846 N N . GLU A 1 372 ? 80.031 59.898 14.708 1.00 40.99 1070 GLU A N 1
ATOM 2847 C CA . GLU A 1 372 ? 78.713 59.958 15.328 1.00 43.31 1070 GLU A CA 1
ATOM 2848 C C . GLU A 1 372 ? 77.823 58.826 14.831 1.00 44.18 1070 GLU A C 1
ATOM 2849 O O . GLU A 1 372 ? 77.805 58.524 13.640 1.00 43.62 1070 GLU A O 1
ATOM 2855 N N . GLU A 1 373 ? 77.102 58.186 15.749 1.00 46.24 1071 GLU A N 1
ATOM 2856 C CA . GLU A 1 373 ? 76.186 57.101 15.390 1.00 49.31 1071 GLU A CA 1
ATOM 2857 C C . GLU A 1 373 ? 74.767 57.514 15.767 1.00 49.36 1071 GLU A C 1
ATOM 2858 O O . GLU A 1 373 ? 74.574 58.425 16.570 1.00 51.17 1071 GLU A O 1
ATOM 2864 N N . ASP A 1 374 ? 73.770 56.858 15.188 1.00 48.61 1072 ASP A N 1
ATOM 2865 C CA . ASP A 1 374 ? 72.389 57.174 15.531 1.00 47.52 1072 ASP A CA 1
ATOM 2866 C C . ASP A 1 374 ? 71.869 56.141 16.510 1.00 46.75 1072 ASP A C 1
ATOM 2867 O O . ASP A 1 374 ? 70.766 56.274 17.027 1.00 48.06 1072 ASP A O 1
ATOM 2872 N N . ASP A 1 375 ? 72.686 55.122 16.763 1.00 46.15 1073 ASP A N 1
ATOM 2873 C CA . ASP A 1 375 ? 72.349 54.001 17.631 1.00 44.23 1073 ASP A CA 1
ATOM 2874 C C . ASP A 1 375 ? 72.143 54.277 19.126 1.00 41.67 1073 ASP A C 1
ATOM 2875 O O . ASP A 1 375 ? 71.797 53.364 19.875 1.00 42.06 1073 ASP A O 1
ATOM 2880 N N . VAL A 1 376 ? 72.327 55.517 19.566 1.00 37.26 1074 VAL A N 1
ATOM 2881 C CA . VAL A 1 376 ? 72.189 55.832 20.984 1.00 32.02 1074 VAL A CA 1
ATOM 2882 C C . VAL A 1 376 ? 70.773 56.095 21.519 1.00 30.70 1074 VAL A C 1
ATOM 2883 O O . VAL A 1 376 ? 69.955 56.749 20.877 1.00 30.29 1074 VAL A O 1
ATOM 2887 N N . VAL A 1 377 ? 70.493 55.564 22.705 1.00 28.69 1075 VAL A N 1
ATOM 2888 C CA . VAL A 1 377 ? 69.200 55.759 23.343 1.00 28.84 1075 VAL A CA 1
ATOM 2889 C C . VAL A 1 377 ? 69.350 56.102 24.808 1.00 28.44 1075 VAL A C 1
ATOM 2890 O O . VAL A 1 377 ? 70.040 55.415 25.546 1.00 27.38 1075 VAL A O 1
ATOM 2894 N N . ILE A 1 378 ? 68.689 57.177 25.218 1.00 29.45 1076 ILE A N 1
ATOM 2895 C CA . ILE A 1 378 ? 68.704 57.619 26.605 1.00 29.02 1076 ILE A CA 1
ATOM 2896 C C . ILE A 1 378 ? 67.358 57.298 27.255 1.00 29.14 1076 ILE A C 1
ATOM 2897 O O . ILE A 1 378 ? 66.303 57.516 26.651 1.00 29.94 1076 ILE A O 1
ATOM 2902 N N . ILE A 1 379 ? 67.390 56.756 28.468 1.00 27.64 1077 ILE A N 1
ATOM 2903 C CA . ILE A 1 379 ? 66.158 56.493 29.196 1.00 26.61 1077 ILE A CA 1
ATOM 2904 C C . ILE A 1 379 ? 66.247 57.339 30.455 1.00 27.87 1077 ILE A C 1
ATOM 2905 O O . ILE A 1 379 ? 67.202 57.229 31.229 1.00 27.35 1077 ILE A O 1
ATOM 2910 N N . TYR A 1 380 ? 65.261 58.207 30.635 1.00 27.89 1078 TYR A N 1
ATOM 2911 C CA . TYR A 1 380 ? 65.224 59.086 31.787 1.00 29.19 1078 TYR A CA 1
ATOM 2912 C C . TYR A 1 380 ? 63.966 58.769 32.577 1.00 28.50 1078 TYR A C 1
ATOM 2913 O O . TYR A 1 380 ? 62.914 59.355 32.335 1.00 28.68 1078 TYR A O 1
ATOM 2922 N N . ASN A 1 381 ? 64.070 57.821 33.507 1.00 28.34 1079 ASN A N 1
ATOM 2923 C CA . ASN A 1 381 ? 62.919 57.435 34.311 1.00 28.70 1079 ASN A CA 1
ATOM 2924 C C . ASN A 1 381 ? 62.746 58.437 35.458 1.00 30.34 1079 ASN A C 1
ATOM 2925 O O . ASN A 1 381 ? 63.142 58.219 36.613 1.00 29.15 1079 ASN A O 1
ATOM 2930 N N . ARG A 1 382 ? 62.146 59.563 35.077 1.00 32.84 1080 ARG A N 1
ATOM 2931 C CA . ARG A 1 382 ? 61.886 60.704 35.946 1.00 34.33 1080 ARG A CA 1
ATOM 2932 C C . ARG A 1 382 ? 61.102 60.397 37.217 1.00 34.75 1080 ARG A C 1
ATOM 2933 O O . ARG A 1 382 ? 60.146 59.623 37.214 1.00 36.01 1080 ARG A O 1
ATOM 2941 N N . VAL A 1 383 ? 61.528 61.033 38.298 1.00 34.28 1081 VAL A N 1
ATOM 2942 C CA . VAL A 1 383 ? 60.899 60.907 39.597 1.00 34.43 1081 VAL A CA 1
ATOM 2943 C C . VAL A 1 383 ? 60.026 62.150 39.749 1.00 36.49 1081 VAL A C 1
ATOM 2944 O O . VAL A 1 383 ? 60.464 63.265 39.476 1.00 36.46 1081 VAL A O 1
ATOM 2948 N N . PRO A 1 384 ? 58.775 61.975 40.184 1.00 39.07 1082 PRO A N 1
ATOM 2949 C CA . PRO A 1 384 ? 57.834 63.084 40.370 1.00 39.12 1082 PRO A CA 1
ATOM 2950 C C . PRO A 1 384 ? 58.321 64.229 41.262 1.00 39.10 1082 PRO A C 1
ATOM 2951 O O . PRO A 1 384 ? 58.925 64.008 42.311 1.00 40.50 1082 PRO A O 1
ATOM 2955 N N . LYS A 1 385 ? 58.045 65.453 40.825 1.00 38.53 1083 LYS A N 1
ATOM 2956 C CA . LYS A 1 385 ? 58.402 66.661 41.560 1.00 37.91 1083 LYS A CA 1
ATOM 2957 C C . LYS A 1 385 ? 59.893 66.820 41.829 1.00 39.07 1083 LYS A C 1
ATOM 2958 O O . LYS A 1 385 ? 60.300 67.043 42.974 1.00 38.75 1083 LYS A O 1
ATOM 2964 N N . THR A 1 386 ? 60.705 66.715 40.778 1.00 39.27 1084 THR A N 1
ATOM 2965 C CA . THR A 1 386 ? 62.160 66.862 40.906 1.00 37.78 1084 THR A CA 1
ATOM 2966 C C . THR A 1 386 ? 62.707 67.761 39.805 1.00 36.80 1084 THR A C 1
ATOM 2967 O O . THR A 1 386 ? 63.900 67.736 39.523 1.00 34.81 1084 THR A O 1
ATOM 2971 N N . ALA A 1 387 ? 61.816 68.541 39.191 1.00 36.45 1085 ALA A N 1
ATOM 2972 C CA . ALA A 1 387 ? 62.157 69.467 38.108 1.00 35.84 1085 ALA A CA 1
ATOM 2973 C C . ALA A 1 387 ? 62.281 68.720 36.789 1.00 35.92 1085 ALA A C 1
ATOM 2974 O O . ALA A 1 387 ? 62.881 69.220 35.831 1.00 37.17 1085 ALA A O 1
ATOM 2976 N N . SER A 1 388 ? 61.693 67.528 36.745 1.00 34.65 1086 SER A N 1
ATOM 2977 C CA . SER A 1 388 ? 61.741 66.687 35.557 1.00 34.25 1086 SER A CA 1
ATOM 2978 C C . SER A 1 388 ? 61.060 67.315 34.370 1.00 32.97 1086 SER A C 1
ATOM 2979 O O . SER A 1 388 ? 61.382 67.011 33.227 1.00 33.16 1086 SER A O 1
ATOM 2982 N N . THR A 1 389 ? 60.104 68.187 34.641 1.00 33.72 1087 THR A N 1
ATOM 2983 C CA . THR A 1 389 ? 59.372 68.838 33.570 1.00 34.92 1087 THR A CA 1
ATOM 2984 C C . THR A 1 389 ? 60.319 69.815 32.886 1.00 33.99 1087 THR A C 1
ATOM 2985 O O . THR A 1 389 ? 60.432 69.826 31.664 1.00 31.48 1087 THR A O 1
ATOM 2989 N N . SER A 1 390 ? 61.019 70.613 33.684 1.00 33.97 1088 SER A N 1
ATOM 2990 C CA . SER A 1 390 ? 61.974 71.576 33.152 1.00 34.27 1088 SER A CA 1
ATOM 2991 C C . SER A 1 390 ? 62.979 70.872 32.252 1.00 34.58 1088 SER A C 1
ATOM 2992 O O . SER A 1 390 ? 63.220 71.294 31.120 1.00 34.69 1088 SER A O 1
ATOM 2995 N N . PHE A 1 391 ? 63.557 69.796 32.773 1.00 34.68 1089 PHE A N 1
ATOM 2996 C CA . PHE A 1 391 ? 64.550 69.017 32.052 1.00 35.67 1089 PHE A CA 1
ATOM 2997 C C . PHE A 1 391 ? 64.010 68.357 30.785 1.00 35.76 1089 PHE A C 1
ATOM 2998 O O . PHE A 1 391 ? 64.478 68.646 29.682 1.00 36.63 1089 PHE A O 1
ATOM 3006 N N . THR A 1 392 ? 63.032 67.469 30.941 1.00 34.57 1090 THR A N 1
ATOM 3007 C CA . THR A 1 392 ? 62.454 66.775 29.794 1.00 34.07 1090 THR A CA 1
ATOM 3008 C C . THR A 1 392 ? 62.077 67.758 28.705 1.00 35.33 1090 THR A C 1
ATOM 3009 O O . THR A 1 392 ? 62.047 67.420 27.523 1.00 36.32 1090 THR A O 1
ATOM 3013 N N . ASN A 1 393 ? 61.784 68.985 29.111 1.00 36.96 1091 ASN A N 1
ATOM 3014 C CA . ASN A 1 393 ? 61.394 70.009 28.162 1.00 38.12 1091 ASN A CA 1
ATOM 3015 C C . ASN A 1 393 ? 62.595 70.515 27.353 1.00 37.54 1091 ASN A C 1
ATOM 3016 O O . ASN A 1 393 ? 62.458 70.895 26.184 1.00 37.03 1091 ASN A O 1
ATOM 3021 N N . ILE A 1 394 ? 63.770 70.519 27.973 1.00 35.55 1092 ILE A N 1
ATOM 3022 C CA . ILE A 1 394 ? 64.962 70.961 27.279 1.00 34.97 1092 ILE A CA 1
ATOM 3023 C C . ILE A 1 394 ? 65.218 69.988 26.141 1.00 36.36 1092 ILE A C 1
ATOM 3024 O O . ILE A 1 394 ? 65.687 70.384 25.065 1.00 38.31 1092 ILE A O 1
ATOM 3029 N N . ALA A 1 395 ? 64.886 68.719 26.368 1.00 35.61 1093 ALA A N 1
ATOM 3030 C CA . ALA A 1 395 ? 65.073 67.700 25.344 1.00 35.16 1093 ALA A CA 1
ATOM 3031 C C . ALA A 1 395 ? 64.106 67.973 24.204 1.00 35.56 1093 ALA A C 1
ATOM 3032 O O . ALA A 1 395 ? 64.484 67.948 23.037 1.00 36.90 1093 ALA A O 1
ATOM 3034 N N . TYR A 1 396 ? 62.854 68.241 24.544 1.00 36.31 1094 TYR A N 1
ATOM 3035 C CA . TYR A 1 396 ? 61.847 68.524 23.526 1.00 37.12 1094 TYR A CA 1
ATOM 3036 C C . TYR A 1 396 ? 62.229 69.708 22.650 1.00 37.42 1094 TYR A C 1
ATOM 3037 O O . TYR A 1 396 ? 62.066 69.650 21.436 1.00 37.69 1094 TYR A O 1
ATOM 3046 N N . ASP A 1 397 ? 62.744 70.774 23.262 1.00 39.17 1095 ASP A N 1
ATOM 3047 C CA . ASP A 1 397 ? 63.139 71.971 22.515 1.00 41.02 1095 ASP A CA 1
ATOM 3048 C C . ASP A 1 397 ? 64.385 71.783 21.672 1.00 40.42 1095 ASP A C 1
ATOM 3049 O O . ASP A 1 397 ? 64.525 72.410 20.630 1.00 41.95 1095 ASP A O 1
ATOM 3054 N N . LEU A 1 398 ? 65.291 70.911 22.103 1.00 39.27 1096 LEU A N 1
ATOM 3055 C CA . LEU A 1 398 ? 66.525 70.687 21.352 1.00 37.47 1096 LEU A CA 1
ATOM 3056 C C . LEU A 1 398 ? 66.474 69.539 20.350 1.00 37.15 1096 LEU A C 1
ATOM 3057 O O . LEU A 1 398 ? 67.278 69.497 19.418 1.00 36.21 1096 LEU A O 1
ATOM 3062 N N . CYS A 1 399 ? 65.527 68.620 20.527 1.00 36.30 1097 CYS A N 1
ATOM 3063 C CA . CYS A 1 399 ? 65.448 67.448 19.658 1.00 36.23 1097 CYS A CA 1
ATOM 3064 C C . CYS A 1 399 ? 65.338 67.641 18.151 1.00 37.04 1097 CYS A C 1
ATOM 3065 O O . CYS A 1 399 ? 65.919 66.867 17.388 1.00 36.95 1097 CYS A O 1
ATOM 3068 N N . ALA A 1 400 ? 64.602 68.653 17.709 1.00 38.22 1098 ALA A N 1
ATOM 3069 C CA . ALA A 1 400 ? 64.448 68.877 16.276 1.00 38.00 1098 ALA A CA 1
ATOM 3070 C C . ALA A 1 400 ? 65.776 69.232 15.631 1.00 38.98 1098 ALA A C 1
ATOM 3071 O O . ALA A 1 400 ? 66.194 68.586 14.666 1.00 38.24 1098 ALA A O 1
ATOM 3073 N N . LYS A 1 401 ? 66.453 70.241 16.169 1.00 38.95 1099 LYS A N 1
ATOM 3074 C CA . LYS A 1 401 ? 67.724 70.646 15.586 1.00 41.75 1099 LYS A CA 1
ATOM 3075 C C . LYS A 1 401 ? 68.829 69.623 15.803 1.00 41.32 1099 LYS A C 1
ATOM 3076 O O . LYS A 1 401 ? 69.581 69.327 14.875 1.00 42.33 1099 LYS A O 1
ATOM 3082 N N . ASN A 1 402 ? 68.930 69.088 17.021 1.00 39.64 1100 ASN A N 1
ATOM 3083 C CA . ASN A 1 402 ? 69.961 68.105 17.346 1.00 38.11 1100 ASN A CA 1
ATOM 3084 C C . ASN A 1 402 ? 69.735 66.728 16.718 1.00 38.26 1100 ASN A C 1
ATOM 3085 O O . ASN A 1 402 ? 70.550 65.815 16.869 1.00 38.24 1100 ASN A O 1
ATOM 3090 N N . ARG A 1 403 ? 68.625 66.592 16.010 1.00 37.58 1101 ARG A N 1
ATOM 3091 C CA . ARG A 1 403 ? 68.296 65.357 15.319 1.00 39.78 1101 ARG A CA 1
ATOM 3092 C C . ARG A 1 403 ? 68.148 64.067 16.134 1.00 38.70 1101 ARG A C 1
ATOM 3093 O O . ARG A 1 403 ? 68.909 63.101 15.967 1.00 35.06 1101 ARG A O 1
ATOM 3101 N N . TYR A 1 404 ? 67.149 64.067 17.011 1.00 37.67 1102 TYR A N 1
ATOM 3102 C CA . TYR A 1 404 ? 66.828 62.909 17.818 1.00 36.61 1102 TYR A CA 1
ATOM 3103 C C . TYR A 1 404 ? 65.376 62.994 18.227 1.00 37.64 1102 TYR A C 1
ATOM 3104 O O . TYR A 1 404 ? 64.741 64.033 18.090 1.00 37.58 1102 TYR A O 1
ATOM 3113 N N . HIS A 1 405 ? 64.854 61.884 18.721 1.00 38.97 1103 HIS A N 1
ATOM 3114 C CA . HIS A 1 405 ? 63.473 61.801 19.121 1.00 39.21 1103 HIS A CA 1
ATOM 3115 C C . HIS A 1 405 ? 63.251 61.783 20.623 1.00 39.33 1103 HIS A C 1
ATOM 3116 O O . HIS A 1 405 ? 64.095 61.327 21.389 1.00 40.39 1103 HIS A O 1
ATOM 3123 N N . VAL A 1 406 ? 62.100 62.298 21.038 1.00 37.98 1104 VAL A N 1
ATOM 3124 C CA . VAL A 1 406 ? 61.719 62.298 22.439 1.00 37.00 1104 VAL A CA 1
ATOM 3125 C C . VAL A 1 406 ? 60.378 61.563 22.517 1.00 36.76 1104 VAL A C 1
ATOM 3126 O O . VAL A 1 406 ? 59.505 61.758 21.670 1.00 35.66 1104 VAL A O 1
ATOM 3130 N N . LEU A 1 407 ? 60.226 60.674 23.494 1.00 36.74 1105 LEU A N 1
ATOM 3131 C CA . LEU A 1 407 ? 58.969 59.936 23.623 1.00 35.90 1105 LEU A CA 1
ATOM 3132 C C . LEU A 1 407 ? 58.586 59.801 25.079 1.00 36.26 1105 LEU A C 1
ATOM 3133 O O . LEU A 1 407 ? 59.436 59.527 25.928 1.00 37.08 1105 LEU A O 1
ATOM 3138 N N . HIS A 1 408 ? 57.308 60.006 25.378 1.00 36.39 1106 HIS A N 1
ATOM 3139 C CA . HIS A 1 408 ? 56.870 59.863 26.754 1.00 37.07 1106 HIS A CA 1
ATOM 3140 C C . HIS A 1 408 ? 56.270 58.482 26.979 1.00 37.35 1106 HIS A C 1
ATOM 3141 O O . HIS A 1 408 ? 55.464 58.011 26.168 1.00 38.19 1106 HIS A O 1
ATOM 3148 N N . ILE A 1 409 ? 56.682 57.831 28.066 1.00 35.68 1107 ILE A N 1
ATOM 3149 C CA . ILE A 1 409 ? 56.168 56.507 28.405 1.00 36.23 1107 ILE A CA 1
ATOM 3150 C C . ILE A 1 409 ? 55.005 56.670 29.381 1.00 37.66 1107 ILE A C 1
ATOM 3151 O O . ILE A 1 409 ? 55.166 57.200 30.490 1.00 35.55 1107 ILE A O 1
ATOM 3156 N N . ASN A 1 410 ? 53.828 56.222 28.966 1.00 39.08 1108 ASN A N 1
ATOM 3157 C CA . ASN A 1 410 ? 52.660 56.341 29.819 1.00 41.53 1108 ASN A CA 1
ATOM 3158 C C . ASN A 1 410 ? 52.217 54.987 30.323 1.00 41.24 1108 ASN A C 1
ATOM 3159 O O . ASN A 1 410 ? 51.893 54.095 29.533 1.00 40.28 1108 ASN A O 1
ATOM 3164 N N . THR A 1 411 ? 52.195 54.830 31.640 1.00 41.60 1109 THR A N 1
ATOM 3165 C CA . THR A 1 411 ? 51.765 53.565 32.212 1.00 43.95 1109 THR A CA 1
ATOM 3166 C C . THR A 1 411 ? 50.443 53.700 32.953 1.00 44.91 1109 THR A C 1
ATOM 3167 O O . THR A 1 411 ? 50.230 54.649 33.708 1.00 46.23 1109 THR A O 1
ATOM 3171 N N . THR A 1 412 ? 49.559 52.740 32.711 1.00 45.37 1110 THR A N 1
ATOM 3172 C CA . THR A 1 412 ? 48.244 52.692 33.332 1.00 45.11 1110 THR A CA 1
ATOM 3173 C C . THR A 1 412 ? 48.288 53.057 34.817 1.00 46.24 1110 THR A C 1
ATOM 3174 O O . THR A 1 412 ? 48.936 52.383 35.625 1.00 45.01 1110 THR A O 1
ATOM 3178 N N . LYS A 1 413 ? 47.590 54.135 35.163 1.00 47.47 1111 LYS A N 1
ATOM 3179 C CA . LYS A 1 413 ? 47.528 54.627 36.538 1.00 49.23 1111 LYS A CA 1
ATOM 3180 C C . LYS A 1 413 ? 48.899 55.030 37.074 1.00 48.27 1111 LYS A C 1
ATOM 3181 O O . LYS A 1 413 ? 49.106 55.149 38.284 1.00 47.83 1111 LYS A O 1
ATOM 3187 N N . ASN A 1 414 ? 49.832 55.250 36.159 1.00 47.02 1112 ASN A N 1
ATOM 3188 C CA . ASN A 1 414 ? 51.181 55.649 36.525 1.00 47.48 1112 ASN A CA 1
ATOM 3189 C C . ASN A 1 414 ? 51.844 54.681 37.491 1.00 45.76 1112 ASN A C 1
ATOM 3190 O O . ASN A 1 414 ? 52.377 55.077 38.531 1.00 45.66 1112 ASN A O 1
ATOM 3195 N N . ASN A 1 415 ? 51.805 53.403 37.135 1.00 44.33 1113 ASN A N 1
ATOM 3196 C CA . ASN A 1 415 ? 52.412 52.365 37.950 1.00 43.20 1113 ASN A CA 1
ATOM 3197 C C . ASN A 1 415 ? 53.881 52.306 37.544 1.00 40.86 1113 ASN A C 1
ATOM 3198 O O . ASN A 1 415 ? 54.194 52.125 36.365 1.00 40.40 1113 ASN A O 1
ATOM 3203 N N . PRO A 1 416 ? 54.799 52.452 38.514 1.00 37.99 1114 PRO A N 1
ATOM 3204 C CA . PRO A 1 416 ? 56.243 52.424 38.258 1.00 37.84 1114 PRO A CA 1
ATOM 3205 C C . PRO A 1 416 ? 56.761 51.040 37.869 1.00 37.56 1114 PRO A C 1
ATOM 3206 O O . PRO A 1 416 ? 57.859 50.908 37.320 1.00 37.65 1114 PRO A O 1
ATOM 3210 N N . VAL A 1 417 ? 55.971 50.013 38.170 1.00 36.14 1115 VAL A N 1
ATOM 3211 C CA . VAL A 1 417 ? 56.371 48.644 37.885 1.00 34.31 1115 VAL A CA 1
ATOM 3212 C C . VAL A 1 417 ? 55.619 48.066 36.713 1.00 33.37 1115 VAL A C 1
ATOM 3213 O O . VAL A 1 417 ? 54.388 47.979 36.734 1.00 33.19 1115 VAL A O 1
ATOM 3217 N N . MET A 1 418 ? 56.365 47.681 35.685 1.00 31.88 1116 MET A N 1
ATOM 3218 C CA . MET A 1 418 ? 55.761 47.076 34.514 1.00 31.62 1116 MET A CA 1
ATOM 3219 C C . MET A 1 418 ? 55.703 45.581 34.757 1.00 31.53 1116 MET A C 1
ATOM 3220 O O . MET A 1 418 ? 56.463 45.036 35.566 1.00 32.40 1116 MET A O 1
ATOM 3225 N N . SER A 1 419 ? 54.794 44.919 34.063 1.00 30.43 1117 SER A N 1
ATOM 3226 C CA . SER A 1 419 ? 54.663 43.481 34.189 1.00 29.16 1117 SER A CA 1
ATOM 3227 C C . SER A 1 419 ? 55.909 42.896 33.517 1.00 29.58 1117 SER A C 1
ATOM 3228 O O . SER A 1 419 ? 56.629 43.614 32.819 1.00 28.74 1117 SER A O 1
ATOM 3231 N N . LEU A 1 420 ? 56.164 41.608 33.731 1.00 29.04 1118 LEU A N 1
ATOM 3232 C CA . LEU A 1 420 ? 57.305 40.964 33.111 1.00 29.53 1118 LEU A CA 1
ATOM 3233 C C . LEU A 1 420 ? 57.134 41.012 31.604 1.00 30.26 1118 LEU A C 1
ATOM 3234 O O . LEU A 1 420 ? 58.088 41.303 30.879 1.00 31.08 1118 LEU A O 1
ATOM 3239 N N . GLN A 1 421 ? 55.924 40.726 31.129 1.00 30.38 1119 GLN A N 1
ATOM 3240 C CA . GLN A 1 421 ? 55.680 40.740 29.694 1.00 30.43 1119 GLN A CA 1
ATOM 3241 C C . GLN A 1 421 ? 55.805 42.154 29.135 1.00 31.58 1119 GLN A C 1
ATOM 3242 O O . GLN A 1 421 ? 56.305 42.329 28.027 1.00 31.37 1119 GLN A O 1
ATOM 3248 N N . ASP A 1 422 ? 55.385 43.166 29.891 1.00 31.87 1120 ASP A N 1
ATOM 3249 C CA . ASP A 1 422 ? 55.520 44.535 29.390 1.00 33.87 1120 ASP A CA 1
ATOM 3250 C C . ASP A 1 422 ? 56.983 44.958 29.341 1.00 34.48 1120 ASP A C 1
ATOM 3251 O O . ASP A 1 422 ? 57.382 45.703 28.442 1.00 34.67 1120 ASP A O 1
ATOM 3256 N N . GLN A 1 423 ? 57.776 44.493 30.308 1.00 34.09 1121 GLN A N 1
ATOM 3257 C CA . GLN A 1 423 ? 59.207 44.804 30.335 1.00 31.92 1121 GLN A CA 1
ATOM 3258 C C . GLN A 1 423 ? 59.773 44.291 29.018 1.00 30.95 1121 GLN A C 1
ATOM 3259 O O . GLN A 1 423 ? 60.491 45.005 28.318 1.00 31.72 1121 GLN A O 1
ATOM 3265 N N . VAL A 1 424 ? 59.437 43.050 28.679 1.00 28.06 1122 VAL A N 1
ATOM 3266 C CA . VAL A 1 424 ? 59.900 42.468 27.427 1.00 26.68 1122 VAL A CA 1
ATOM 3267 C C . VAL A 1 424 ? 59.432 43.333 26.243 1.00 27.26 1122 VAL A C 1
ATOM 3268 O O . VAL A 1 424 ? 60.199 43.611 25.315 1.00 25.86 1122 VAL A O 1
ATOM 3272 N N . ARG A 1 425 ? 58.171 43.759 26.288 1.00 28.15 1123 ARG A N 1
ATOM 3273 C CA . ARG A 1 425 ? 57.599 44.586 25.225 1.00 28.53 1123 ARG A CA 1
ATOM 3274 C C . ARG A 1 425 ? 58.389 45.896 25.116 1.00 27.51 1123 ARG A C 1
ATOM 3275 O O . ARG A 1 425 ? 58.817 46.284 24.036 1.00 27.22 1123 ARG A O 1
ATOM 3283 N N . PHE A 1 426 ? 58.568 46.570 26.249 1.00 26.67 1124 PHE A N 1
ATOM 3284 C CA . PHE A 1 426 ? 59.281 47.836 26.313 1.00 26.04 1124 PHE A CA 1
ATOM 3285 C C . PHE A 1 426 ? 60.694 47.693 25.744 1.00 28.01 1124 PHE A C 1
ATOM 3286 O O . PHE A 1 426 ? 61.064 48.411 24.816 1.00 27.97 1124 PHE A O 1
ATOM 3294 N N . VAL A 1 427 ? 61.473 46.759 26.293 1.00 27.64 1125 VAL A N 1
ATOM 3295 C CA . VAL A 1 427 ? 62.846 46.527 25.838 1.00 27.09 1125 VAL A CA 1
ATOM 3296 C C . VAL A 1 427 ? 62.895 46.240 24.338 1.00 28.80 1125 VAL A C 1
ATOM 3297 O O . VAL A 1 427 ? 63.755 46.758 23.622 1.00 31.14 1125 VAL A O 1
ATOM 3301 N N . LYS A 1 428 ? 61.977 45.418 23.853 1.00 29.41 1126 LYS A N 1
ATOM 3302 C CA . LYS A 1 428 ? 61.966 45.114 22.434 1.00 29.97 1126 LYS A CA 1
ATOM 3303 C C . LYS A 1 428 ? 61.730 46.374 21.605 1.00 30.38 1126 LYS A C 1
ATOM 3304 O O . LYS A 1 428 ? 62.366 46.561 20.569 1.00 29.53 1126 LYS A O 1
ATOM 3310 N N . ASN A 1 429 ? 60.830 47.241 22.068 1.00 28.63 1127 ASN A N 1
ATOM 3311 C CA . ASN A 1 429 ? 60.529 48.478 21.357 1.00 27.71 1127 ASN A CA 1
ATOM 3312 C C . ASN A 1 429 ? 61.767 49.369 21.273 1.00 28.46 1127 ASN A C 1
ATOM 3313 O O . ASN A 1 429 ? 62.205 49.750 20.191 1.00 28.14 1127 ASN A O 1
ATOM 3318 N N . VAL A 1 430 ? 62.324 49.689 22.436 1.00 29.04 1128 VAL A N 1
ATOM 3319 C CA . VAL A 1 430 ? 63.492 50.548 22.548 1.00 29.03 1128 VAL A CA 1
ATOM 3320 C C . VAL A 1 430 ? 64.726 50.077 21.789 1.00 30.41 1128 VAL A C 1
ATOM 3321 O O . VAL A 1 430 ? 65.422 50.889 21.179 1.00 27.41 1128 VAL A O 1
ATOM 3325 N N . THR A 1 431 ? 65.000 48.774 21.811 1.00 30.93 1129 THR A N 1
ATOM 3326 C CA . THR A 1 431 ? 66.179 48.279 21.120 1.00 30.61 1129 THR A CA 1
ATOM 3327 C C . THR A 1 431 ? 65.997 48.088 19.616 1.00 32.57 1129 THR A C 1
ATOM 3328 O O . THR A 1 431 ? 66.970 48.212 18.871 1.00 33.45 1129 THR A O 1
ATOM 3332 N N . SER A 1 432 ? 64.778 47.812 19.150 1.00 32.96 1130 SER A N 1
ATOM 3333 C CA . SER A 1 432 ? 64.582 47.606 17.710 1.00 34.58 1130 SER A CA 1
ATOM 3334 C C . SER A 1 432 ? 63.974 48.763 16.921 1.00 35.60 1130 SER A C 1
ATOM 3335 O O . SER A 1 432 ? 64.181 48.847 15.712 1.00 34.46 1130 SER A O 1
ATOM 3338 N N . TRP A 1 433 ? 63.229 49.648 17.583 1.00 37.26 1131 TRP A N 1
ATOM 3339 C CA . TRP A 1 433 ? 62.617 50.781 16.883 1.00 39.34 1131 TRP A CA 1
ATOM 3340 C C . TRP A 1 433 ? 63.670 51.768 16.369 1.00 39.64 1131 TRP A C 1
ATOM 3341 O O . TRP A 1 433 ? 63.872 52.855 16.906 1.00 36.43 1131 TRP A O 1
ATOM 3352 N N . LYS A 1 434 ? 64.328 51.331 15.301 1.00 41.16 1132 LYS A N 1
ATOM 3353 C CA . LYS A 1 434 ? 65.388 52.044 14.608 1.00 42.35 1132 LYS A CA 1
ATOM 3354 C C . LYS A 1 434 ? 65.033 53.491 14.273 1.00 41.94 1132 LYS A C 1
ATOM 3355 O O . LYS A 1 434 ? 65.832 54.401 14.488 1.00 40.57 1132 LYS A O 1
ATOM 3361 N N . GLU A 1 435 ? 63.833 53.714 13.751 1.00 43.00 1133 GLU A N 1
ATOM 3362 C CA . GLU A 1 435 ? 63.455 55.069 13.390 1.00 44.51 1133 GLU A CA 1
ATOM 3363 C C . GLU A 1 435 ? 63.375 56.033 14.572 1.00 44.66 1133 GLU A C 1
ATOM 3364 O O . GLU A 1 435 ? 63.310 57.243 14.372 1.00 47.26 1133 GLU A O 1
ATOM 3370 N N . MET A 1 436 ? 63.388 55.524 15.800 1.00 42.57 1134 MET A N 1
ATOM 3371 C CA . MET A 1 436 ? 63.342 56.418 16.955 1.00 40.52 1134 MET A CA 1
ATOM 3372 C C . MET A 1 436 ? 64.732 56.687 17.524 1.00 37.79 1134 MET A C 1
ATOM 3373 O O . MET A 1 436 ? 64.860 57.219 18.614 1.00 38.88 1134 MET A O 1
ATOM 3378 N N . LYS A 1 437 ? 65.773 56.342 16.780 1.00 35.59 1135 LYS A N 1
ATOM 3379 C CA . LYS A 1 437 ? 67.139 56.536 17.265 1.00 34.67 1135 LYS A CA 1
ATOM 3380 C C . LYS A 1 437 ? 67.942 57.582 16.480 1.00 33.92 1135 LYS A C 1
ATOM 3381 O O . LYS A 1 437 ? 67.882 57.628 15.254 1.00 33.56 1135 LYS A O 1
ATOM 3387 N N . PRO A 1 438 ? 68.717 58.425 17.187 1.00 32.26 1136 PRO A N 1
ATOM 3388 C CA . PRO A 1 438 ? 68.812 58.379 18.649 1.00 32.28 1136 PRO A CA 1
ATOM 3389 C C . PRO A 1 438 ? 67.501 58.795 19.326 1.00 32.70 1136 PRO A C 1
ATOM 3390 O O . PRO A 1 438 ? 66.713 59.545 18.757 1.00 30.75 1136 PRO A O 1
ATOM 3394 N N . GLY A 1 439 ? 67.273 58.277 20.532 1.00 33.80 1137 GLY A N 1
ATOM 3395 C CA . GLY A 1 439 ? 66.054 58.586 21.254 1.00 33.26 1137 GLY A CA 1
ATOM 3396 C C . GLY A 1 439 ? 66.199 58.891 22.736 1.00 34.31 1137 GLY A C 1
ATOM 3397 O O . GLY A 1 439 ? 67.153 58.472 23.403 1.00 35.42 1137 GLY A O 1
ATOM 3398 N N . PHE A 1 440 ? 65.211 59.627 23.237 1.00 32.34 1138 PHE A N 1
ATOM 3399 C CA . PHE A 1 440 ? 65.116 60.055 24.624 1.00 30.77 1138 PHE A CA 1
ATOM 3400 C C . PHE A 1 440 ? 63.733 59.581 25.120 1.00 32.12 1138 PHE A C 1
ATOM 3401 O O . PHE A 1 440 ? 62.689 60.132 24.734 1.00 31.81 1138 PHE A O 1
ATOM 3409 N N . TYR A 1 441 ? 63.730 58.536 25.943 1.00 30.85 1139 TYR A N 1
ATOM 3410 C CA . TYR A 1 441 ? 62.501 57.989 26.498 1.00 27.39 1139 TYR A CA 1
ATOM 3411 C C . TYR A 1 441 ? 62.425 58.421 27.947 1.00 28.16 1139 TYR A C 1
ATOM 3412 O O . TYR A 1 441 ? 63.391 58.251 28.698 1.00 28.41 1139 TYR A O 1
ATOM 3421 N N . HIS A 1 442 ? 61.286 58.980 28.344 1.00 29.15 1140 HIS A N 1
ATOM 3422 C CA . HIS A 1 442 ? 61.104 59.447 29.718 1.00 29.89 1140 HIS A CA 1
ATOM 3423 C C . HIS A 1 442 ? 59.749 59.034 30.266 1.00 30.46 1140 HIS A C 1
ATOM 3424 O O . HIS A 1 442 ? 58.764 58.935 29.530 1.00 29.45 1140 HIS A O 1
ATOM 3431 N N . GLY A 1 443 ? 59.700 58.793 31.568 1.00 31.91 1141 GLY A N 1
ATOM 3432 C CA . GLY A 1 443 ? 58.449 58.381 32.169 1.00 33.54 1141 GLY A CA 1
ATOM 3433 C C . GLY A 1 443 ? 58.593 57.929 33.602 1.00 34.32 1141 GLY A C 1
ATOM 3434 O O . GLY A 1 443 ? 59.708 57.701 34.095 1.00 35.28 1141 GLY A O 1
ATOM 3435 N N A HIS A 1 444 ? 57.425 57.789 34.227 0.60 33.11 1142 HIS A N 1
ATOM 3436 N N B HIS A 1 444 ? 57.478 57.849 34.327 0.40 34.92 1142 HIS A N 1
ATOM 3437 C CA A HIS A 1 444 ? 57.303 57.345 35.603 0.60 32.86 1142 HIS A CA 1
ATOM 3438 C CA B HIS A 1 444 ? 57.550 57.452 35.736 0.40 35.69 1142 HIS A CA 1
ATOM 3439 C C A HIS A 1 444 ? 57.464 55.837 35.576 0.60 33.97 1142 HIS A C 1
ATOM 3440 C C B HIS A 1 444 ? 57.553 55.941 35.885 0.40 35.68 1142 HIS A C 1
ATOM 3441 O O A HIS A 1 444 ? 56.482 55.108 35.510 0.60 35.31 1142 HIS A O 1
ATOM 3442 O O B HIS A 1 444 ? 56.569 55.325 36.272 0.40 36.56 1142 HIS A O 1
ATOM 3455 N N . VAL A 1 445 ? 58.711 55.377 35.557 1.00 35.14 1143 VAL A N 1
ATOM 3456 C CA . VAL A 1 445 ? 59.001 53.945 35.584 1.00 34.95 1143 VAL A CA 1
ATOM 3457 C C . VAL A 1 445 ? 60.255 53.692 36.420 1.00 34.98 1143 VAL A C 1
ATOM 3458 O O . VAL A 1 445 ? 61.252 54.398 36.275 1.00 36.69 1143 VAL A O 1
ATOM 3462 N N . SER A 1 446 ? 60.230 52.703 37.303 1.00 32.76 1144 SER A N 1
ATOM 3463 C CA . SER A 1 446 ? 61.439 52.456 38.076 1.00 31.22 1144 SER A CA 1
ATOM 3464 C C . SER A 1 446 ? 62.466 51.794 37.162 1.00 29.46 1144 SER A C 1
ATOM 3465 O O . SER A 1 446 ? 62.128 51.270 36.094 1.00 26.77 1144 SER A O 1
ATOM 3468 N N . TYR A 1 447 ? 63.724 51.844 37.576 1.00 29.44 1145 TYR A N 1
ATOM 3469 C CA . TYR A 1 447 ? 64.804 51.267 36.797 1.00 30.13 1145 TYR A CA 1
ATOM 3470 C C . TYR A 1 447 ? 64.472 49.873 36.285 1.00 32.30 1145 TYR A C 1
ATOM 3471 O O . TYR A 1 447 ? 63.907 49.047 37.004 1.00 34.00 1145 TYR A O 1
ATOM 3480 N N . LEU A 1 448 ? 64.822 49.628 35.029 1.00 33.35 1146 LEU A N 1
ATOM 3481 C CA . LEU A 1 448 ? 64.599 48.345 34.387 1.00 32.83 1146 LEU A CA 1
ATOM 3482 C C . LEU A 1 448 ? 65.921 47.948 33.748 1.00 33.50 1146 LEU A C 1
ATOM 3483 O O . LEU A 1 448 ? 66.436 48.643 32.879 1.00 32.61 1146 LEU A O 1
ATOM 3488 N N . ASP A 1 449 ? 66.465 46.828 34.210 1.00 35.96 1147 ASP A N 1
ATOM 3489 C CA . ASP A 1 449 ? 67.742 46.304 33.741 1.00 37.83 1147 ASP A CA 1
ATOM 3490 C C . ASP A 1 449 ? 67.648 45.636 32.372 1.00 37.09 1147 ASP A C 1
ATOM 3491 O O . ASP A 1 449 ? 67.113 44.532 32.258 1.00 37.44 1147 ASP A O 1
ATOM 3496 N N . PHE A 1 450 ? 68.184 46.291 31.343 1.00 34.76 1148 PHE A N 1
ATOM 3497 C CA . PHE A 1 450 ? 68.157 45.738 29.992 1.00 33.29 1148 PHE A CA 1
ATOM 3498 C C . PHE A 1 450 ? 69.038 44.498 29.784 1.00 34.36 1148 PHE A C 1
ATOM 3499 O O . PHE A 1 450 ? 68.812 43.714 28.862 1.00 33.18 1148 PHE A O 1
ATOM 3507 N N . ALA A 1 451 ? 70.034 44.327 30.646 1.00 36.75 1149 ALA A N 1
ATOM 3508 C CA . ALA A 1 451 ? 70.957 43.194 30.577 1.00 37.60 1149 ALA A CA 1
ATOM 3509 C C . ALA A 1 451 ? 70.257 41.841 30.560 1.00 37.65 1149 ALA A C 1
ATOM 3510 O O . ALA A 1 451 ? 70.566 40.999 29.723 1.00 39.75 1149 ALA A O 1
ATOM 3512 N N . LYS A 1 452 ? 69.334 41.633 31.494 1.00 36.14 1150 LYS A N 1
ATOM 3513 C CA . LYS A 1 452 ? 68.580 40.380 31.605 1.00 36.56 1150 LYS A CA 1
ATOM 3514 C C . LYS A 1 452 ? 67.894 39.948 30.303 1.00 35.33 1150 LYS A C 1
ATOM 3515 O O . LYS A 1 452 ? 67.522 38.779 30.142 1.00 34.08 1150 LYS A O 1
ATOM 3521 N N . PHE A 1 453 ? 67.704 40.893 29.390 1.00 32.69 1151 PHE A N 1
ATOM 3522 C CA . PHE A 1 453 ? 66.987 40.612 28.156 1.00 31.70 1151 PHE A CA 1
ATOM 3523 C C . PHE A 1 453 ? 67.785 40.270 26.907 1.00 31.68 1151 PHE A C 1
ATOM 3524 O O . PHE A 1 453 ? 67.231 40.166 25.811 1.00 32.04 1151 PHE A O 1
ATOM 3532 N N . GLY A 1 454 ? 69.086 40.082 27.081 1.00 32.82 1152 GLY A N 1
ATOM 3533 C CA . GLY A 1 454 ? 69.939 39.717 25.970 1.00 33.55 1152 GLY A CA 1
ATOM 3534 C C . GLY A 1 454 ? 70.011 40.735 24.863 1.00 34.68 1152 GLY A C 1
ATOM 3535 O O . GLY A 1 454 ? 69.991 40.372 23.697 1.00 36.99 1152 GLY A O 1
ATOM 3536 N N . VAL A 1 455 ? 70.101 42.010 25.213 1.00 36.55 1153 VAL A N 1
ATOM 3537 C CA . VAL A 1 455 ? 70.191 43.055 24.202 1.00 38.05 1153 VAL A CA 1
ATOM 3538 C C . VAL A 1 455 ? 71.637 43.265 23.746 1.00 39.75 1153 VAL A C 1
ATOM 3539 O O . VAL A 1 455 ? 72.580 42.925 24.463 1.00 38.92 1153 VAL A O 1
ATOM 3543 N N . LYS A 1 456 ? 71.800 43.807 22.540 1.00 42.74 1154 LYS A N 1
ATOM 3544 C CA . LYS A 1 456 ? 73.125 44.080 21.984 1.00 45.34 1154 LYS A CA 1
ATOM 3545 C C . LYS A 1 456 ? 73.660 45.282 22.726 1.00 45.64 1154 LYS A C 1
ATOM 3546 O O . LYS A 1 456 ? 74.616 45.194 23.501 1.00 47.40 1154 LYS A O 1
ATOM 3552 N N . LYS A 1 457 ? 72.999 46.406 22.478 1.00 45.09 1155 LYS A N 1
ATOM 3553 C CA . LYS A 1 457 ? 73.374 47.681 23.057 1.00 45.01 1155 LYS A CA 1
ATOM 3554 C C . LYS A 1 457 ? 72.385 48.191 24.097 1.00 43.25 1155 LYS A C 1
ATOM 3555 O O . LYS A 1 457 ? 71.220 48.427 23.783 1.00 43.86 1155 LYS A O 1
ATOM 3561 N N . LYS A 1 458 ? 72.854 48.360 25.332 1.00 40.90 1156 LYS A N 1
ATOM 3562 C CA . LYS A 1 458 ? 72.006 48.880 26.401 1.00 37.95 1156 LYS A CA 1
ATOM 3563 C C . LYS A 1 458 ? 71.754 50.357 26.211 1.00 37.06 1156 LYS A C 1
ATOM 3564 O O . LYS A 1 458 ? 72.489 51.048 25.510 1.00 38.06 1156 LYS A O 1
ATOM 3570 N N . PRO A 1 459 ? 70.682 50.861 26.822 1.00 35.95 1157 PRO A N 1
ATOM 3571 C CA . PRO A 1 459 ? 70.423 52.289 26.677 1.00 33.10 1157 PRO A CA 1
ATOM 3572 C C . PRO A 1 459 ? 71.188 52.999 27.790 1.00 31.73 1157 PRO A C 1
ATOM 3573 O O . PRO A 1 459 ? 71.715 52.364 28.697 1.00 33.00 1157 PRO A O 1
ATOM 3577 N N . ILE A 1 460 ? 71.245 54.317 27.711 1.00 31.30 1158 ILE A N 1
ATOM 3578 C CA . ILE A 1 460 ? 71.923 55.124 28.705 1.00 28.80 1158 ILE A CA 1
ATOM 3579 C C . ILE A 1 460 ? 70.897 55.690 29.669 1.00 26.62 1158 ILE A C 1
ATOM 3580 O O . ILE A 1 460 ? 69.890 56.225 29.256 1.00 25.49 1158 ILE A O 1
ATOM 3585 N N . TYR A 1 461 ? 71.167 55.550 30.960 1.00 27.25 1159 TYR A N 1
ATOM 3586 C CA . TYR A 1 461 ? 70.280 56.017 32.021 1.00 25.01 1159 TYR A CA 1
ATOM 3587 C C . TYR A 1 461 ? 70.761 57.267 32.739 1.00 25.93 1159 TYR A C 1
ATOM 3588 O O . TYR A 1 461 ? 71.923 57.369 33.123 1.00 27.98 1159 TYR A O 1
ATOM 3597 N N . ILE A 1 462 ? 69.856 58.216 32.934 1.00 26.14 1160 ILE A N 1
ATOM 3598 C CA . ILE A 1 462 ? 70.174 59.449 33.653 1.00 24.89 1160 ILE A CA 1
ATOM 3599 C C . ILE A 1 462 ? 68.963 59.713 34.523 1.00 26.00 1160 ILE A C 1
ATOM 3600 O O . ILE A 1 462 ? 67.883 59.194 34.250 1.00 26.93 1160 ILE A O 1
ATOM 3605 N N . ASN A 1 463 ? 69.127 60.494 35.577 1.00 27.00 1161 ASN A N 1
ATOM 3606 C CA . ASN A 1 463 ? 67.986 60.815 36.413 1.00 28.78 1161 ASN A CA 1
ATOM 3607 C C . ASN A 1 463 ? 68.281 62.049 37.227 1.00 31.24 1161 ASN A C 1
ATOM 3608 O O . ASN A 1 463 ? 69.393 62.592 37.178 1.00 33.57 1161 ASN A O 1
ATOM 3613 N N . VAL A 1 464 ? 67.275 62.495 37.970 1.00 30.98 1162 VAL A N 1
ATOM 3614 C CA . VAL A 1 464 ? 67.410 63.658 38.834 1.00 30.36 1162 VAL A CA 1
ATOM 3615 C C . VAL A 1 464 ? 66.559 63.405 40.065 1.00 29.86 1162 VAL A C 1
ATOM 3616 O O . VAL A 1 464 ? 65.370 63.089 39.947 1.00 30.51 1162 VAL A O 1
ATOM 3620 N N . ILE A 1 465 ? 67.163 63.538 41.240 1.00 28.36 1163 ILE A N 1
ATOM 3621 C CA . ILE A 1 465 ? 66.443 63.331 42.483 1.00 30.69 1163 ILE A CA 1
ATOM 3622 C C . ILE A 1 465 ? 66.657 64.539 43.384 1.00 33.48 1163 ILE A C 1
ATOM 3623 O O . ILE A 1 465 ? 67.553 65.350 43.135 1.00 33.30 1163 ILE A O 1
ATOM 3628 N N . ARG A 1 466 ? 65.826 64.683 44.414 1.00 34.55 1164 ARG A N 1
ATOM 3629 C CA . ARG A 1 466 ? 66.003 65.796 45.329 1.00 36.32 1164 ARG A CA 1
ATOM 3630 C C . ARG A 1 466 ? 65.819 65.306 46.751 1.00 37.26 1164 ARG A C 1
ATOM 3631 O O . ARG A 1 466 ? 65.449 64.148 46.956 1.00 37.16 1164 ARG A O 1
ATOM 3639 N N . ASP A 1 467 ? 66.113 66.158 47.731 1.00 38.12 1165 ASP A N 1
ATOM 3640 C CA . ASP A 1 467 ? 65.953 65.768 49.130 1.00 40.81 1165 ASP A CA 1
ATOM 3641 C C . ASP A 1 467 ? 64.599 65.070 49.365 1.00 39.89 1165 ASP A C 1
ATOM 3642 O O . ASP A 1 467 ? 63.544 65.532 48.912 1.00 38.93 1165 ASP A O 1
ATOM 3647 N N . PRO A 1 468 ? 64.621 63.944 50.084 1.00 39.36 1166 PRO A N 1
ATOM 3648 C CA . PRO A 1 468 ? 63.439 63.136 50.400 1.00 40.14 1166 PRO A CA 1
ATOM 3649 C C . PRO A 1 468 ? 62.245 63.925 50.933 1.00 39.96 1166 PRO A C 1
ATOM 3650 O O . PRO A 1 468 ? 61.129 63.803 50.425 1.00 38.72 1166 PRO A O 1
ATOM 3654 N N . ILE A 1 469 ? 62.493 64.722 51.965 1.00 39.29 1167 ILE A N 1
ATOM 3655 C CA . ILE A 1 469 ? 61.456 65.525 52.591 1.00 39.78 1167 ILE A CA 1
ATOM 3656 C C . ILE A 1 469 ? 60.906 66.598 51.648 1.00 39.94 1167 ILE A C 1
ATOM 3657 O O . ILE A 1 469 ? 59.705 66.602 51.357 1.00 41.06 1167 ILE A O 1
ATOM 3662 N N . GLU A 1 470 ? 61.767 67.490 51.161 1.00 38.29 1168 GLU A N 1
ATOM 3663 C CA . GLU A 1 470 ? 61.329 68.542 50.244 1.00 37.97 1168 GLU A CA 1
ATOM 3664 C C . GLU A 1 470 ? 60.555 68.046 49.026 1.00 38.23 1168 GLU A C 1
ATOM 3665 O O . GLU A 1 470 ? 59.685 68.747 48.519 1.00 39.31 1168 GLU A O 1
ATOM 3671 N N . ARG A 1 471 ? 60.867 66.852 48.539 1.00 37.89 1169 ARG A N 1
ATOM 3672 C CA . ARG A 1 471 ? 60.141 66.339 47.385 1.00 37.89 1169 ARG A CA 1
ATOM 3673 C C . ARG A 1 471 ? 58.735 65.963 47.830 1.00 37.70 1169 ARG A C 1
ATOM 3674 O O . ARG A 1 471 ? 57.772 66.164 47.088 1.00 37.91 1169 ARG A O 1
ATOM 3682 N N . LEU A 1 472 ? 58.628 65.414 49.040 1.00 37.34 1170 LEU A N 1
ATOM 3683 C CA . LEU A 1 472 ? 57.339 65.008 49.603 1.00 37.93 1170 LEU A CA 1
ATOM 3684 C C . LEU A 1 472 ? 56.481 66.245 49.851 1.00 36.17 1170 LEU A C 1
ATOM 3685 O O . LEU A 1 472 ? 55.308 66.291 49.489 1.00 33.26 1170 LEU A O 1
ATOM 3690 N N . VAL A 1 473 ? 57.083 67.246 50.476 1.00 36.36 1171 VAL A N 1
ATOM 3691 C CA . VAL A 1 473 ? 56.395 68.493 50.748 1.00 38.51 1171 VAL A CA 1
ATOM 3692 C C . VAL A 1 473 ? 55.900 69.053 49.418 1.00 39.94 1171 VAL A C 1
ATOM 3693 O O . VAL A 1 473 ? 54.777 69.549 49.327 1.00 40.21 1171 VAL A O 1
ATOM 3697 N N . SER A 1 474 ? 56.743 68.960 48.388 1.00 40.79 1172 SER A N 1
ATOM 3698 C CA . SER A 1 474 ? 56.390 69.435 47.050 1.00 41.47 1172 SER A CA 1
ATOM 3699 C C . SER A 1 474 ? 55.181 68.679 46.500 1.00 42.83 1172 SER A C 1
ATOM 3700 O O . SER A 1 474 ? 54.270 69.279 45.934 1.00 42.92 1172 SER A O 1
ATOM 3703 N N . TYR A 1 475 ? 55.183 67.359 46.662 1.00 43.91 1173 TYR A N 1
ATOM 3704 C CA . TYR A 1 475 ? 54.086 66.529 46.184 1.00 45.38 1173 TYR A CA 1
ATOM 3705 C C . TYR A 1 475 ? 52.834 66.801 47.007 1.00 47.35 1173 TYR A C 1
ATOM 3706 O O . TYR A 1 475 ? 51.714 66.661 46.510 1.00 46.24 1173 TYR A O 1
ATOM 3715 N N . TYR A 1 476 ? 53.030 67.191 48.265 1.00 49.09 1174 TYR A N 1
ATOM 3716 C CA . TYR A 1 476 ? 51.915 67.488 49.160 1.00 51.48 1174 TYR A CA 1
ATOM 3717 C C . TYR A 1 476 ? 51.090 68.673 48.679 1.00 51.95 1174 TYR A C 1
ATOM 3718 O O . TYR A 1 476 ? 49.899 68.541 48.380 1.00 52.01 1174 TYR A O 1
ATOM 3727 N N . TYR A 1 477 ? 51.727 69.837 48.622 1.00 51.79 1175 TYR A N 1
ATOM 3728 C CA . TYR A 1 477 ? 51.041 71.037 48.184 1.00 52.71 1175 TYR A CA 1
ATOM 3729 C C . TYR A 1 477 ? 50.694 70.985 46.700 1.00 53.74 1175 TYR A C 1
ATOM 3730 O O . TYR A 1 477 ? 49.802 71.703 46.249 1.00 56.00 1175 TYR A O 1
ATOM 3739 N N . PHE A 1 478 ? 51.363 70.119 45.941 1.00 53.00 1176 PHE A N 1
ATOM 3740 C CA . PHE A 1 478 ? 51.061 70.018 44.519 1.00 52.49 1176 PHE A CA 1
ATOM 3741 C C . PHE A 1 478 ? 49.620 69.540 44.356 1.00 53.81 1176 PHE A C 1
ATOM 3742 O O . PHE A 1 478 ? 48.814 70.172 43.666 1.00 51.77 1176 PHE A O 1
ATOM 3750 N N . LEU A 1 479 ? 49.310 68.420 45.005 1.00 55.67 1177 LEU A N 1
ATOM 3751 C CA . LEU A 1 479 ? 47.978 67.827 44.956 1.00 58.24 1177 LEU A CA 1
ATOM 3752 C C . LEU A 1 479 ? 46.857 68.783 45.380 1.00 60.40 1177 LEU A C 1
ATOM 3753 O O . LEU A 1 479 ? 45.700 68.613 44.977 1.00 60.29 1177 LEU A O 1
ATOM 3758 N N . ARG A 1 480 ? 47.201 69.788 46.183 1.00 61.41 1178 ARG A N 1
ATOM 3759 C CA . ARG A 1 480 ? 46.206 70.721 46.695 1.00 62.72 1178 ARG A CA 1
ATOM 3760 C C . ARG A 1 480 ? 46.122 72.100 46.026 1.00 63.85 1178 ARG A C 1
ATOM 3761 O O . ARG A 1 480 ? 45.070 72.738 46.063 1.00 65.04 1178 ARG A O 1
ATOM 3769 N N . PHE A 1 481 ? 47.202 72.555 45.396 1.00 64.00 1179 PHE A N 1
ATOM 3770 C CA . PHE A 1 481 ? 47.184 73.863 44.746 1.00 63.80 1179 PHE A CA 1
ATOM 3771 C C . PHE A 1 481 ? 47.556 73.828 43.260 1.00 62.54 1179 PHE A C 1
ATOM 3772 O O . PHE A 1 481 ? 47.581 74.869 42.598 1.00 61.84 1179 PHE A O 1
ATOM 3780 N N . GLY A 1 482 ? 47.848 72.640 42.738 1.00 61.12 1180 GLY A N 1
ATOM 3781 C CA . GLY A 1 482 ? 48.229 72.518 41.338 1.00 59.26 1180 GLY A CA 1
ATOM 3782 C C . GLY A 1 482 ? 49.574 73.154 40.986 1.00 57.64 1180 GLY A C 1
ATOM 3783 O O . GLY A 1 482 ? 50.337 73.570 41.863 1.00 56.94 1180 GLY A O 1
ATOM 3784 N N . ASP A 1 483 ? 49.861 73.236 39.690 1.00 55.83 1181 ASP A N 1
ATOM 3785 C CA . ASP A 1 483 ? 51.114 73.810 39.204 1.00 54.48 1181 ASP A CA 1
ATOM 3786 C C . ASP A 1 483 ? 50.820 74.965 38.257 1.00 54.03 1181 ASP A C 1
ATOM 3787 O O . ASP A 1 483 ? 49.661 75.263 37.986 1.00 54.60 1181 ASP A O 1
ATOM 3792 N N . ASP A 1 484 ? 51.865 75.617 37.758 1.00 53.24 1182 ASP A N 1
ATOM 3793 C CA . ASP A 1 484 ? 51.674 76.725 36.834 1.00 52.50 1182 ASP A CA 1
ATOM 3794 C C . ASP A 1 484 ? 51.874 76.299 35.381 1.00 52.70 1182 ASP A C 1
ATOM 3795 O O . ASP A 1 484 ? 51.832 77.135 34.475 1.00 52.08 1182 ASP A O 1
ATOM 3800 N N . TYR A 1 485 ? 52.097 75.004 35.162 1.00 52.60 1183 TYR A N 1
ATOM 3801 C CA . TYR A 1 485 ? 52.299 74.482 33.811 1.00 53.01 1183 TYR A CA 1
ATOM 3802 C C . TYR A 1 485 ? 50.932 74.421 33.123 1.00 54.24 1183 TYR A C 1
ATOM 3803 O O . TYR A 1 485 ? 50.719 75.028 32.067 1.00 53.07 1183 TYR A O 1
ATOM 3812 N N . ARG A 1 486 ? 50.018 73.670 33.734 1.00 55.76 1184 ARG A N 1
ATOM 3813 C CA . ARG A 1 486 ? 48.643 73.540 33.263 1.00 56.79 1184 ARG A CA 1
ATOM 3814 C C . ARG A 1 486 ? 47.810 73.950 34.491 1.00 57.01 1184 ARG A C 1
ATOM 3815 O O . ARG A 1 486 ? 47.264 73.099 35.203 1.00 57.14 1184 ARG A O 1
ATOM 3817 N N . PRO A 1 487 ? 47.708 75.273 34.749 1.00 57.15 1185 PRO A N 1
ATOM 3818 C CA . PRO A 1 487 ? 46.971 75.862 35.876 1.00 57.94 1185 PRO A CA 1
ATOM 3819 C C . PRO A 1 487 ? 45.476 75.581 35.836 1.00 59.00 1185 PRO A C 1
ATOM 3820 O O . PRO A 1 487 ? 44.825 75.490 36.873 1.00 58.27 1185 PRO A O 1
ATOM 3824 N N . GLY A 1 488 ? 44.941 75.452 34.629 1.00 61.40 1186 GLY A N 1
ATOM 3825 C CA . GLY A 1 488 ? 43.526 75.193 34.470 1.00 65.48 1186 GLY A CA 1
ATOM 3826 C C . GLY A 1 488 ? 43.056 73.979 35.238 1.00 68.65 1186 GLY A C 1
ATOM 3827 O O . GLY A 1 488 ? 42.153 74.079 36.074 1.00 69.22 1186 GLY A O 1
ATOM 3828 N N . LEU A 1 489 ? 43.681 72.834 34.969 1.00 71.62 1187 LEU A N 1
ATOM 3829 C CA . LEU A 1 489 ? 43.310 71.580 35.622 1.00 74.16 1187 LEU A CA 1
ATOM 3830 C C . LEU A 1 489 ? 43.483 71.600 37.142 1.00 75.25 1187 LEU A C 1
ATOM 3831 O O . LEU A 1 489 ? 44.593 71.762 37.651 1.00 75.28 1187 LEU A O 1
ATOM 3836 N N . ARG A 1 490 ? 42.364 71.496 37.864 1.00 76.93 1188 ARG A N 1
ATOM 3837 C CA . ARG A 1 490 ? 42.405 71.508 39.332 1.00 78.65 1188 ARG A CA 1
ATOM 3838 C C . ARG A 1 490 ? 42.842 70.102 39.727 1.00 79.72 1188 ARG A C 1
ATOM 3839 O O . ARG A 1 490 ? 42.277 69.137 39.216 1.00 80.26 1188 ARG A O 1
ATOM 3847 N N . ARG A 1 491 ? 43.840 69.976 40.607 1.00 81.05 1189 ARG A N 1
ATOM 3848 C CA . ARG A 1 491 ? 44.325 68.653 41.031 1.00 82.73 1189 ARG A CA 1
ATOM 3849 C C . ARG A 1 491 ? 43.403 67.994 42.067 1.00 83.64 1189 ARG A C 1
ATOM 3850 O O . ARG A 1 491 ? 42.737 68.687 42.846 1.00 84.33 1189 ARG A O 1
ATOM 3858 N N . ARG A 1 492 ? 43.386 66.657 42.059 1.00 84.44 1190 ARG A N 1
ATOM 3859 C CA . ARG A 1 492 ? 42.569 65.812 42.949 1.00 85.03 1190 ARG A CA 1
ATOM 3860 C C . ARG A 1 492 ? 42.164 66.325 44.351 1.00 85.16 1190 ARG A C 1
ATOM 3861 O O . ARG A 1 492 ? 41.068 66.006 44.821 1.00 85.58 1190 ARG A O 1
ATOM 3863 N N . LYS A 1 493 ? 43.017 67.095 45.023 1.00 85.11 1191 LYS A N 1
ATOM 3864 C CA . LYS A 1 493 ? 42.680 67.601 46.357 1.00 85.05 1191 LYS A CA 1
ATOM 3865 C C . LYS A 1 493 ? 42.706 69.116 46.463 1.00 84.94 1191 LYS A C 1
ATOM 3866 O O . LYS A 1 493 ? 43.019 69.638 47.530 1.00 84.41 1191 LYS A O 1
ATOM 3872 N N . GLN A 1 494 ? 42.379 69.805 45.364 1.00 85.50 1192 GLN A N 1
ATOM 3873 C CA . GLN A 1 494 ? 42.386 71.275 45.311 1.00 86.54 1192 GLN A CA 1
ATOM 3874 C C . GLN A 1 494 ? 41.525 71.858 46.446 1.00 87.04 1192 GLN A C 1
ATOM 3875 O O . GLN A 1 494 ? 40.390 71.407 46.692 1.00 86.71 1192 GLN A O 1
ATOM 3881 N N . GLY A 1 495 ? 42.091 72.834 47.161 1.00 87.30 1193 GLY A N 1
ATOM 3882 C CA . GLY A 1 495 ? 41.367 73.461 48.256 1.00 87.55 1193 GLY A CA 1
ATOM 3883 C C . GLY A 1 495 ? 41.274 72.685 49.567 1.00 86.94 1193 GLY A C 1
ATOM 3884 O O . GLY A 1 495 ? 40.175 72.435 50.090 1.00 87.50 1193 GLY A O 1
ATOM 3885 N N . ASP A 1 496 ? 42.432 72.264 50.069 1.00 85.46 1194 ASP A N 1
ATOM 3886 C CA . ASP A 1 496 ? 42.528 71.575 51.349 1.00 83.01 1194 ASP A CA 1
ATOM 3887 C C . ASP A 1 496 ? 43.406 72.627 51.992 1.00 81.15 1194 ASP A C 1
ATOM 3888 O O . ASP A 1 496 ? 44.412 73.048 51.397 1.00 81.81 1194 ASP A O 1
ATOM 3893 N N . LYS A 1 497 ? 43.017 73.118 53.160 1.00 77.96 1195 LYS A N 1
ATOM 3894 C CA . LYS A 1 497 ? 43.829 74.144 53.801 1.00 74.51 1195 LYS A CA 1
ATOM 3895 C C . LYS A 1 497 ? 44.832 73.489 54.769 1.00 72.19 1195 LYS A C 1
ATOM 3896 O O . LYS A 1 497 ? 45.764 74.152 55.224 1.00 71.39 1195 LYS A O 1
ATOM 3898 N N . LYS A 1 498 ? 44.647 72.193 55.056 1.00 69.09 1196 LYS A N 1
ATOM 3899 C CA . LYS A 1 498 ? 45.546 71.472 55.956 1.00 67.31 1196 LYS A CA 1
ATOM 3900 C C . LYS A 1 498 ? 46.972 71.688 55.439 1.00 66.80 1196 LYS A C 1
ATOM 3901 O O . LYS A 1 498 ? 47.279 71.328 54.298 1.00 66.57 1196 LYS A O 1
ATOM 3903 N N . THR A 1 499 ? 47.837 72.301 56.245 1.00 65.72 1197 THR A N 1
ATOM 3904 C CA . THR A 1 499 ? 49.207 72.529 55.796 1.00 65.38 1197 THR A CA 1
ATOM 3905 C C . THR 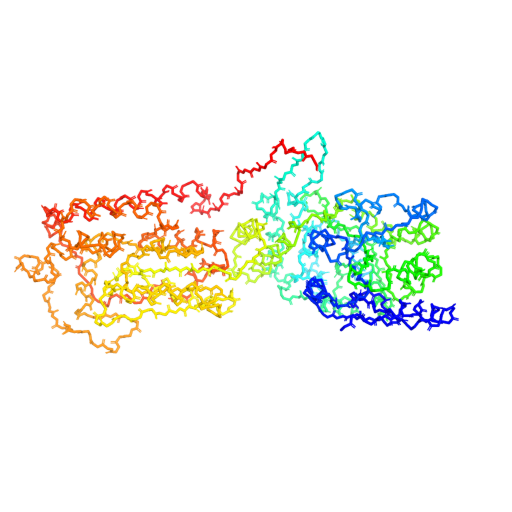A 1 499 ? 49.967 71.226 55.901 1.00 66.62 1197 THR A C 1
ATOM 3906 O O . THR A 1 499 ? 49.419 70.220 56.363 1.00 66.60 1197 THR A O 1
ATOM 3910 N N . PHE A 1 500 ? 51.236 71.245 55.491 1.00 67.23 1198 PHE A N 1
ATOM 3911 C CA . PHE A 1 500 ? 52.046 70.045 55.601 1.00 67.64 1198 PHE A CA 1
ATOM 3912 C C . PHE A 1 500 ? 52.208 69.781 57.101 1.00 67.86 1198 PHE A C 1
ATOM 3913 O O . PHE A 1 500 ? 51.845 68.712 57.594 1.00 68.07 1198 PHE A O 1
ATOM 3921 N N . ASP A 1 501 ? 52.718 70.787 57.812 1.00 67.48 1199 ASP A N 1
ATOM 3922 C CA . ASP A 1 501 ? 52.974 70.733 59.250 1.00 67.18 1199 ASP A CA 1
ATOM 3923 C C . ASP A 1 501 ? 51.759 70.233 60.001 1.00 66.64 1199 ASP A C 1
ATOM 3924 O O . ASP A 1 501 ? 51.879 69.481 60.968 1.00 66.68 1199 ASP A O 1
ATOM 3929 N N . GLU A 1 502 ? 50.590 70.668 59.548 1.00 66.68 1200 GLU A N 1
ATOM 3930 C CA . GLU A 1 502 ? 49.338 70.269 60.162 1.00 67.96 1200 GLU A CA 1
ATOM 3931 C C . GLU A 1 502 ? 49.127 68.783 59.953 1.00 67.75 1200 GLU A C 1
ATOM 3932 O O . GLU A 1 502 ? 48.787 68.061 60.891 1.00 68.19 1200 GLU A O 1
ATOM 3938 N N . CYS A 1 503 ? 49.350 68.330 58.723 1.00 67.45 1201 CYS A N 1
ATOM 3939 C CA . CYS A 1 503 ? 49.191 66.922 58.372 1.00 67.01 1201 CYS A CA 1
ATOM 3940 C C . CYS A 1 503 ? 50.110 66.035 59.225 1.00 67.26 1201 CYS A C 1
ATOM 3941 O O . CYS A 1 503 ? 49.691 64.986 59.727 1.00 66.81 1201 CYS A O 1
ATOM 3944 N N . VAL A 1 504 ? 51.362 66.461 59.389 1.00 66.50 1202 VAL A N 1
ATOM 3945 C CA . VAL A 1 504 ? 52.332 65.711 60.182 1.00 65.24 1202 VAL A CA 1
ATOM 3946 C C . VAL A 1 504 ? 51.804 65.537 61.603 1.00 65.20 1202 VAL A C 1
ATOM 3947 O O . VAL A 1 504 ? 51.640 64.412 62.085 1.00 64.83 1202 VAL A O 1
ATOM 3951 N N . ALA A 1 505 ? 51.531 66.666 62.254 1.00 64.60 1203 ALA A N 1
ATOM 3952 C CA . ALA A 1 505 ? 51.031 66.697 63.626 1.00 63.79 1203 ALA A CA 1
ATOM 3953 C C . ALA A 1 505 ? 49.764 65.869 63.834 1.00 62.94 1203 ALA A C 1
ATOM 3954 O O . ALA A 1 505 ? 49.524 65.349 64.928 1.00 62.75 1203 ALA A O 1
ATOM 3956 N N . ALA A 1 506 ? 48.956 65.755 62.785 1.00 62.43 1204 ALA A N 1
ATOM 3957 C CA . ALA A 1 506 ? 47.713 64.991 62.842 1.00 61.44 1204 ALA A CA 1
ATOM 3958 C C . ALA A 1 506 ? 47.863 63.606 62.217 1.00 61.45 1204 ALA A C 1
ATOM 3959 O O . ALA A 1 506 ? 46.869 62.896 62.024 1.00 61.05 1204 ALA A O 1
ATOM 3961 N N . GLY A 1 507 ? 49.104 63.240 61.890 1.00 61.34 1205 GLY A N 1
ATOM 3962 C CA . GLY A 1 507 ? 49.385 61.938 61.305 1.00 60.37 1205 GLY A CA 1
ATOM 3963 C C . GLY A 1 507 ? 48.550 61.559 60.098 1.00 60.42 1205 GLY A C 1
ATOM 3964 O O . GLY A 1 507 ? 48.005 60.455 60.036 1.00 59.65 1205 GLY A O 1
ATOM 3965 N N . GLY A 1 508 ? 48.455 62.469 59.133 1.00 60.93 1206 GLY A N 1
ATOM 3966 C CA . GLY A 1 508 ? 47.685 62.201 57.928 1.00 62.73 1206 GLY A CA 1
ATOM 3967 C C . GLY A 1 508 ? 48.350 61.203 56.993 1.00 63.62 1206 GLY A C 1
ATOM 3968 O O . GLY A 1 508 ? 49.511 60.835 57.182 1.00 63.90 1206 GLY A O 1
ATOM 3969 N N . SER A 1 509 ? 47.613 60.774 55.973 1.00 64.09 1207 SER A N 1
ATOM 3970 C CA . SER A 1 509 ? 48.108 59.801 54.999 1.00 64.34 1207 SER A CA 1
ATOM 3971 C C . SER A 1 509 ? 49.192 60.299 54.037 1.00 64.60 1207 SER A C 1
ATOM 3972 O O . SER A 1 509 ? 50.256 59.687 53.923 1.00 65.13 1207 SER A O 1
ATOM 3975 N N . ASP A 1 510 ? 48.918 61.398 53.340 1.00 63.90 1208 ASP A N 1
ATOM 3976 C CA . ASP A 1 510 ? 49.863 61.942 52.374 1.00 63.11 1208 ASP A CA 1
ATOM 3977 C C . ASP A 1 510 ? 51.176 62.457 52.945 1.00 62.50 1208 ASP A C 1
ATOM 3978 O O . ASP A 1 510 ? 52.089 62.787 52.191 1.00 63.50 1208 ASP A O 1
ATOM 3983 N N . CYS A 1 511 ? 51.289 62.520 54.265 1.00 60.01 1209 CYS A N 1
ATOM 3984 C CA . CYS A 1 511 ? 52.521 63.007 54.875 1.00 58.59 1209 CYS A CA 1
ATOM 3985 C C . CYS A 1 511 ? 53.170 61.936 55.750 1.00 55.65 1209 CYS A C 1
ATOM 3986 O O . CYS A 1 511 ? 54.086 62.219 56.520 1.00 53.48 1209 CYS A O 1
ATOM 3989 N N . ALA A 1 512 ? 52.689 60.704 55.618 1.00 53.86 1210 ALA A N 1
ATOM 3990 C CA . ALA A 1 512 ? 53.211 59.578 56.389 1.00 53.95 1210 ALA A CA 1
ATOM 3991 C C . ALA A 1 512 ? 54.678 59.291 56.050 1.00 53.64 1210 ALA A C 1
ATOM 3992 O O . ALA A 1 512 ? 55.125 59.521 54.926 1.00 54.66 1210 ALA A O 1
ATOM 3994 N N . PRO A 1 513 ? 55.448 58.779 57.018 1.00 52.44 1211 PRO A N 1
ATOM 3995 C CA . PRO A 1 513 ? 56.854 58.492 56.731 1.00 51.26 1211 PRO A CA 1
ATOM 3996 C C . PRO A 1 513 ? 57.044 57.579 55.523 1.00 49.49 1211 PRO A C 1
ATOM 3997 O O . PRO A 1 513 ? 57.917 57.823 54.693 1.00 49.57 1211 PRO A O 1
ATOM 4001 N N . GLU A 1 514 ? 56.224 56.539 55.419 1.00 48.24 1212 GLU A N 1
ATOM 4002 C CA . GLU A 1 514 ? 56.340 55.606 54.305 1.00 49.17 1212 GLU A CA 1
ATOM 4003 C C . GLU A 1 514 ? 56.172 56.232 52.919 1.00 47.10 1212 GLU A C 1
ATOM 4004 O O . GLU A 1 514 ? 56.421 55.573 51.913 1.00 46.47 1212 GLU A O 1
ATOM 4010 N N . LYS A 1 515 ? 55.754 57.491 52.855 1.00 44.73 1213 LYS A N 1
ATOM 4011 C CA . LYS A 1 515 ? 55.606 58.157 51.564 1.00 44.37 1213 LYS A CA 1
ATOM 4012 C C . LYS A 1 515 ? 56.947 58.740 51.126 1.00 43.69 1213 LYS A C 1
ATOM 4013 O O . LYS A 1 515 ? 57.074 59.302 50.041 1.00 43.43 1213 LYS A O 1
ATOM 4019 N N . LEU A 1 516 ? 57.946 58.614 51.989 1.00 42.29 1214 LEU A N 1
ATOM 4020 C CA . LEU A 1 516 ? 59.276 59.100 51.678 1.00 41.27 1214 LEU A CA 1
ATOM 4021 C C . LEU A 1 516 ? 59.957 58.060 50.811 1.00 39.83 1214 LEU A C 1
ATOM 4022 O O . LEU A 1 516 ? 60.860 58.363 50.048 1.00 40.44 1214 LEU A O 1
ATOM 4027 N N . TRP A 1 517 ? 59.502 56.825 50.941 1.00 39.76 1215 TRP A N 1
ATOM 4028 C CA . TRP A 1 517 ? 60.061 55.697 50.210 1.00 37.10 1215 TRP A CA 1
ATOM 4029 C C . TRP A 1 517 ? 59.637 55.742 48.760 1.00 35.93 1215 TRP A C 1
ATOM 4030 O O . TRP A 1 517 ? 58.590 55.203 48.398 1.00 36.60 1215 TRP A O 1
ATOM 4041 N N . LEU A 1 518 ? 60.459 56.374 47.928 1.00 33.75 1216 LEU A N 1
ATOM 4042 C CA . LEU A 1 518 ? 60.136 56.512 46.516 1.00 32.45 1216 LEU A CA 1
ATOM 4043 C C . LEU A 1 518 ? 61.379 56.536 45.639 1.00 30.99 1216 LEU A C 1
ATOM 4044 O O . LEU A 1 518 ? 61.486 55.773 44.687 1.00 31.08 1216 LEU A O 1
ATOM 4049 N N . GLN A 1 519 ? 62.318 57.413 45.951 1.00 29.60 1217 GLN A N 1
ATOM 4050 C CA . GLN A 1 519 ? 63.536 57.486 45.160 1.00 30.67 1217 GLN A CA 1
ATOM 4051 C C . GLN A 1 519 ? 64.365 56.202 45.259 1.00 29.48 1217 GLN A C 1
ATOM 4052 O O . GLN A 1 519 ? 65.055 55.837 44.318 1.00 31.35 1217 GLN A O 1
ATOM 4058 N N . ILE A 1 520 ? 64.293 55.514 46.389 1.00 27.79 1218 ILE A N 1
ATOM 4059 C CA . ILE A 1 520 ? 65.047 54.286 46.541 1.00 28.28 1218 ILE A CA 1
ATOM 4060 C C . ILE A 1 520 ? 64.494 53.195 45.628 1.00 29.97 1218 ILE A C 1
ATOM 4061 O O . ILE A 1 520 ? 65.247 52.569 44.891 1.00 31.07 1218 ILE A O 1
ATOM 4066 N N . PRO A 1 521 ? 63.170 52.944 45.667 1.00 30.58 1219 PRO A N 1
ATOM 4067 C CA . PRO A 1 521 ? 62.611 51.904 44.796 1.00 29.49 1219 PRO A CA 1
ATOM 4068 C C . PRO A 1 521 ? 62.787 52.230 43.312 1.00 29.29 1219 PRO A C 1
ATOM 4069 O O . PRO A 1 521 ? 62.906 51.325 42.489 1.00 29.62 1219 PRO A O 1
ATOM 4073 N N . PHE A 1 522 ? 62.792 53.516 42.967 1.00 27.97 1220 PHE A N 1
ATOM 4074 C CA . PHE A 1 522 ? 62.935 53.900 41.562 1.00 29.21 1220 PHE A CA 1
ATOM 4075 C C . PHE A 1 522 ? 64.267 53.494 40.974 1.00 28.64 1220 PHE A C 1
ATOM 4076 O O . PHE A 1 522 ? 64.369 53.272 39.771 1.00 27.83 1220 PHE A O 1
ATOM 4084 N N . PHE A 1 523 ? 65.285 53.401 41.824 1.00 27.93 1221 PHE A N 1
ATOM 4085 C CA . PHE A 1 523 ? 66.606 52.993 41.382 1.00 28.93 1221 PHE A CA 1
ATOM 4086 C C . PHE A 1 523 ? 66.822 51.495 41.605 1.00 29.57 1221 PHE A C 1
ATOM 4087 O O . PHE A 1 523 ? 67.442 50.822 40.780 1.00 28.93 1221 PHE A O 1
ATOM 4095 N N . CYS A 1 524 ? 66.294 50.986 42.716 1.00 29.65 1222 CYS A N 1
ATOM 4096 C CA . CYS A 1 524 ? 66.403 49.578 43.066 1.00 30.30 1222 CYS A CA 1
ATOM 4097 C C . CYS A 1 524 ? 65.771 48.746 41.951 1.00 31.18 1222 CYS A C 1
ATOM 4098 O O . CYS A 1 524 ? 66.209 47.627 41.674 1.00 33.85 1222 CYS A O 1
ATOM 4101 N N . GLY A 1 525 ? 64.732 49.278 41.319 1.00 30.38 1223 GLY A N 1
ATOM 4102 C CA . GLY A 1 525 ? 64.135 48.563 40.207 1.00 32.64 1223 GLY A CA 1
ATOM 4103 C C . GLY A 1 525 ? 62.815 47.836 40.343 1.00 34.34 1223 GLY A C 1
ATOM 4104 O O . GLY A 1 525 ? 61.985 48.157 41.195 1.00 34.55 1223 GLY A O 1
ATOM 4105 N N . HIS A 1 526 ? 62.640 46.849 39.462 1.00 34.82 1224 HIS A N 1
ATOM 4106 C CA . HIS A 1 526 ? 61.439 46.027 39.377 1.00 34.85 1224 HIS A CA 1
ATOM 4107 C C . HIS A 1 526 ? 61.506 44.762 40.230 1.00 35.81 1224 HIS A C 1
ATOM 4108 O O . HIS A 1 526 ? 60.884 43.753 39.899 1.00 36.74 1224 HIS A O 1
ATOM 4115 N N . SER A 1 527 ? 62.263 44.794 41.314 1.00 35.20 1225 SER A N 1
ATOM 4116 C CA . SER A 1 527 ? 62.346 43.618 42.163 1.00 35.50 1225 SER A CA 1
ATOM 4117 C C . SER A 1 527 ? 61.407 43.747 43.343 1.00 34.93 1225 SER A C 1
ATOM 4118 O O . SER A 1 527 ? 61.197 44.838 43.876 1.00 34.35 1225 SER A O 1
ATOM 4121 N N . SER A 1 528 ? 60.841 42.620 43.748 1.00 33.23 1226 SER A N 1
ATOM 4122 C CA . SER A 1 528 ? 59.931 42.600 44.876 1.00 32.40 1226 SER A CA 1
ATOM 4123 C C . SER A 1 528 ? 60.540 43.339 46.074 1.00 34.06 1226 SER A C 1
ATOM 4124 O O . SER A 1 528 ? 59.969 44.309 46.570 1.00 35.37 1226 SER A O 1
ATOM 4127 N N . GLU A 1 529 ? 61.713 42.898 46.520 1.00 33.85 1227 GLU A N 1
ATOM 4128 C CA . GLU A 1 529 ? 62.375 43.497 47.670 1.00 34.14 1227 GLU A CA 1
ATOM 4129 C C . GLU A 1 529 ? 62.396 45.030 47.654 1.00 34.76 1227 GLU A C 1
ATOM 4130 O O . GLU A 1 529 ? 62.308 45.683 48.695 1.00 34.73 1227 GLU A O 1
ATOM 4136 N N . CYS A 1 530 ? 62.525 45.595 46.464 1.00 34.61 1228 CYS A N 1
ATOM 4137 C CA . CYS A 1 530 ? 62.566 47.042 46.292 1.00 34.00 1228 CYS A CA 1
ATOM 4138 C C . CYS A 1 530 ? 61.344 47.735 46.875 1.00 33.49 1228 CYS A C 1
ATOM 4139 O O . CYS A 1 530 ? 61.433 48.832 47.428 1.00 32.57 1228 CYS A O 1
ATOM 4142 N N . TRP A 1 531 ? 60.197 47.090 46.741 1.00 31.60 1229 TRP A N 1
ATOM 4143 C CA . TRP A 1 531 ? 58.976 47.697 47.203 1.00 31.90 1229 TRP A CA 1
ATOM 4144 C C . TRP A 1 531 ? 58.536 47.367 48.616 1.00 32.81 1229 TRP A C 1
ATOM 4145 O O . TRP A 1 531 ? 57.373 47.571 48.974 1.00 32.23 1229 TRP A O 1
ATOM 4156 N N . ASN A 1 532 ? 59.464 46.859 49.422 1.00 33.28 1230 ASN A N 1
ATOM 4157 C CA . ASN A 1 532 ? 59.155 46.591 50.820 1.00 31.90 1230 ASN A CA 1
ATOM 4158 C C . ASN A 1 532 ? 59.696 47.820 51.513 1.00 32.61 1230 ASN A C 1
ATOM 4159 O O . ASN A 1 532 ? 60.900 47.949 51.716 1.00 32.86 1230 ASN A O 1
ATOM 4164 N N . VAL A 1 533 ? 58.798 48.738 51.842 1.00 33.11 1231 VAL A N 1
ATOM 4165 C CA . VAL A 1 533 ? 59.185 49.982 52.484 1.00 33.96 1231 VAL A CA 1
ATOM 4166 C C . VAL A 1 533 ? 60.169 49.774 53.632 1.00 35.30 1231 VAL A C 1
ATOM 4167 O O . VAL A 1 533 ? 59.897 49.033 54.581 1.00 35.41 1231 VAL A O 1
ATOM 4171 N N . GLY A 1 534 ? 61.323 50.426 53.532 1.00 36.45 1232 GLY A N 1
ATOM 4172 C CA . GLY A 1 534 ? 62.323 50.319 54.578 1.00 35.66 1232 GLY A CA 1
ATOM 4173 C C . GLY A 1 534 ? 63.276 49.146 54.495 1.00 35.99 1232 GLY A C 1
ATOM 4174 O O . GLY A 1 534 ? 63.985 48.875 55.459 1.00 36.30 1232 GLY A O 1
ATOM 4175 N N . SER A 1 535 ? 63.305 48.444 53.366 1.00 36.34 1233 SER A N 1
ATOM 4176 C CA . SER A 1 535 ? 64.220 47.314 53.206 1.00 36.35 1233 SER A CA 1
ATOM 4177 C C . SER A 1 535 ? 65.663 47.770 53.070 1.00 36.77 1233 SER A C 1
ATOM 4178 O O . SER A 1 535 ? 65.980 48.616 52.246 1.00 38.31 1233 SER A O 1
ATOM 4181 N N . ARG A 1 536 ? 66.542 47.205 53.880 1.00 37.89 1234 ARG A N 1
ATOM 4182 C CA . ARG A 1 536 ? 67.957 47.548 53.817 1.00 37.50 1234 ARG A CA 1
ATOM 4183 C C . ARG A 1 536 ? 68.521 47.089 52.459 1.00 35.86 1234 ARG A C 1
ATOM 4184 O O . ARG A 1 536 ? 69.264 47.823 51.803 1.00 34.61 1234 ARG A O 1
ATOM 4192 N N . TRP A 1 537 ? 68.155 45.876 52.043 1.00 33.42 1235 TRP A N 1
ATOM 4193 C CA . TRP A 1 537 ? 68.629 45.322 50.778 1.00 32.70 1235 TRP A CA 1
ATOM 4194 C C . TRP A 1 537 ? 68.316 46.256 49.610 1.00 32.37 1235 TRP A C 1
ATOM 4195 O O . TRP A 1 537 ? 69.152 46.465 48.731 1.00 33.69 1235 TRP A O 1
ATOM 4206 N N . ALA A 1 538 ? 67.107 46.807 49.602 1.00 31.39 1236 ALA A N 1
ATOM 4207 C CA . ALA A 1 538 ? 66.692 47.728 48.556 1.00 29.69 1236 ALA A CA 1
ATOM 4208 C C . ALA A 1 538 ? 67.576 48.980 48.575 1.00 30.89 1236 ALA A C 1
ATOM 4209 O O . ALA A 1 538 ? 67.918 49.517 47.516 1.00 30.35 1236 ALA A O 1
ATOM 4211 N N . LEU A 1 539 ? 67.957 49.448 49.765 1.00 30.97 1237 LEU A N 1
ATOM 4212 C CA . LEU A 1 539 ? 68.829 50.617 49.843 1.00 31.84 1237 LEU A CA 1
ATOM 4213 C C . LEU A 1 539 ? 70.212 50.304 49.264 1.00 32.92 1237 LEU A C 1
ATOM 4214 O O . LEU A 1 539 ? 70.876 51.182 48.712 1.00 33.59 1237 LEU A O 1
ATOM 4219 N N . GLU A 1 540 ? 70.660 49.061 49.386 1.00 33.74 1238 GLU A N 1
ATOM 4220 C CA . GLU A 1 540 ? 71.958 48.719 48.822 1.00 34.12 1238 GLU A CA 1
ATOM 4221 C C . GLU A 1 540 ? 71.829 48.553 47.307 1.00 32.01 1238 GLU A C 1
ATOM 4222 O O . GLU A 1 540 ? 72.675 49.033 46.546 1.00 31.01 1238 GLU A O 1
ATOM 4228 N N . GLN A 1 541 ? 70.756 47.903 46.865 1.00 29.41 1239 GLN A N 1
ATOM 4229 C CA . GLN A 1 541 ? 70.548 47.707 45.434 1.00 28.39 1239 GLN A CA 1
ATOM 4230 C C . GLN A 1 541 ? 70.404 49.055 44.734 1.00 27.74 1239 GLN A C 1
ATOM 4231 O O . GLN A 1 541 ? 70.872 49.234 43.614 1.00 29.24 1239 GLN A O 1
ATOM 4237 N N . ALA A 1 542 ? 69.762 50.003 45.404 1.00 28.53 1240 ALA A N 1
ATOM 4238 C CA . ALA A 1 542 ? 69.567 51.338 44.855 1.00 25.90 1240 ALA A CA 1
ATOM 4239 C C . ALA A 1 542 ? 70.909 51.980 44.595 1.00 25.50 1240 ALA A C 1
ATOM 4240 O O . ALA A 1 542 ? 71.152 52.493 43.512 1.00 25.73 1240 ALA A O 1
ATOM 4242 N N . LYS A 1 543 ? 71.787 51.961 45.591 1.00 26.46 1241 LYS A N 1
ATOM 4243 C CA . LYS A 1 543 ? 73.106 52.556 45.408 1.00 26.61 1241 LYS A CA 1
ATOM 4244 C C . LYS A 1 543 ? 73.863 51.830 44.300 1.00 27.68 1241 LYS A C 1
ATOM 4245 O O . LYS A 1 543 ? 74.484 52.480 43.447 1.00 29.13 1241 LYS A O 1
ATOM 4251 N N . TYR A 1 544 ? 73.826 50.494 44.300 1.00 25.67 1242 TYR A N 1
ATOM 4252 C CA . TYR A 1 544 ? 74.543 49.763 43.259 1.00 24.88 1242 TYR A CA 1
ATOM 4253 C C . TYR A 1 544 ? 74.042 50.118 41.857 1.00 24.47 1242 TYR A C 1
ATOM 4254 O O . TYR A 1 544 ? 74.848 50.388 40.953 1.00 21.42 1242 TYR A O 1
ATOM 4263 N N . ASN A 1 545 ? 72.723 50.132 41.669 1.00 23.99 1243 ASN A N 1
ATOM 4264 C CA . ASN A 1 545 ? 72.192 50.480 40.366 1.00 24.57 1243 ASN A CA 1
ATOM 4265 C C . ASN A 1 545 ? 72.579 51.915 40.008 1.00 25.65 1243 ASN A C 1
ATOM 4266 O O . ASN A 1 545 ? 72.979 52.188 38.872 1.00 26.15 1243 ASN A O 1
ATOM 4271 N N . LEU A 1 546 ? 72.509 52.837 40.967 1.00 25.78 1244 LEU A N 1
ATOM 4272 C CA . LEU A 1 546 ? 72.880 54.215 40.649 1.00 25.64 1244 LEU A CA 1
ATOM 4273 C C . LEU A 1 546 ? 74.336 54.291 40.187 1.00 24.92 1244 LEU A C 1
ATOM 4274 O O . LEU A 1 546 ? 74.657 55.006 39.239 1.00 24.44 1244 LEU A O 1
ATOM 4279 N N . ILE A 1 547 ? 75.213 53.551 40.854 1.00 23.36 1245 ILE A N 1
ATOM 4280 C CA . ILE A 1 547 ? 76.612 53.566 40.479 1.00 23.48 1245 ILE A CA 1
ATOM 4281 C C . ILE A 1 547 ? 76.918 52.743 39.237 1.00 24.56 1245 ILE A C 1
ATOM 4282 O O . ILE A 1 547 ? 77.627 53.205 38.355 1.00 25.68 1245 ILE A O 1
ATOM 4287 N N . ASN A 1 548 ? 76.386 51.525 39.163 1.00 25.87 1246 ASN A N 1
ATOM 4288 C CA . ASN A 1 548 ? 76.667 50.631 38.028 1.00 25.15 1246 ASN A CA 1
ATOM 4289 C C . ASN A 1 548 ? 75.921 50.850 36.709 1.00 25.12 1246 ASN A C 1
ATOM 4290 O O . ASN A 1 548 ? 76.471 50.589 35.638 1.00 23.55 1246 ASN A O 1
ATOM 4295 N N . GLU A 1 549 ? 74.684 51.326 36.780 1.00 25.97 1247 GLU A N 1
ATOM 4296 C CA . GLU A 1 549 ? 73.880 51.470 35.578 1.00 26.99 1247 GLU A CA 1
ATOM 4297 C C . GLU A 1 549 ? 73.596 52.876 35.083 1.00 27.59 1247 GLU A C 1
ATOM 4298 O O . GLU A 1 549 ? 73.361 53.076 33.893 1.00 28.66 1247 GLU A O 1
ATOM 4304 N N . TYR A 1 550 ? 73.607 53.849 35.983 1.00 27.91 1248 TYR A N 1
ATOM 4305 C CA . TYR A 1 550 ? 73.318 55.217 35.586 1.00 27.98 1248 TYR A CA 1
ATOM 4306 C C . TYR A 1 550 ? 74.507 56.028 35.109 1.00 29.60 1248 TYR A C 1
ATOM 4307 O O . TYR A 1 550 ? 75.552 56.081 35.755 1.00 31.24 1248 TYR A O 1
ATOM 4316 N N . PHE A 1 551 ? 74.322 56.662 33.959 1.00 30.46 1249 PHE A N 1
ATOM 4317 C CA . PHE A 1 551 ? 75.329 57.512 33.337 1.00 29.88 1249 PHE A CA 1
ATOM 4318 C C . PHE A 1 551 ? 75.646 58.677 34.287 1.00 31.45 1249 PHE A C 1
ATOM 4319 O O . PHE A 1 551 ? 76.811 58.949 34.596 1.00 33.79 1249 PHE A O 1
ATOM 4327 N N . LEU A 1 552 ? 74.597 59.353 34.753 1.00 30.99 1250 LEU A N 1
ATOM 4328 C CA . LEU A 1 552 ? 74.731 60.484 35.671 1.00 29.39 1250 LEU A CA 1
ATOM 4329 C C . LEU A 1 552 ? 73.396 60.787 36.353 1.00 29.53 1250 LEU A C 1
ATOM 4330 O O . LEU A 1 552 ? 72.334 60.790 35.726 1.00 30.30 1250 LEU A O 1
ATOM 4335 N N . VAL A 1 553 ? 73.451 61.030 37.649 1.00 29.58 1251 VAL A N 1
ATOM 4336 C CA . VAL A 1 553 ? 72.254 61.340 38.400 1.00 28.66 1251 VAL A CA 1
ATOM 4337 C C . VAL A 1 553 ? 72.483 62.690 39.041 1.00 29.88 1251 VAL A C 1
ATOM 4338 O O . VAL A 1 553 ? 73.373 62.833 39.872 1.00 29.55 1251 VAL A O 1
ATOM 4342 N N . GLY A 1 554 ? 71.708 63.691 38.645 1.00 30.87 1252 GLY A N 1
ATOM 4343 C CA . GLY A 1 554 ? 71.866 65.002 39.256 1.00 32.14 1252 GLY A CA 1
ATOM 4344 C C . GLY A 1 554 ? 70.822 65.240 40.342 1.00 32.06 1252 GLY A C 1
ATOM 4345 O O . GLY A 1 554 ? 69.917 64.428 40.531 1.00 32.06 1252 GLY A O 1
ATOM 4346 N N . VAL A 1 555 ? 70.953 66.337 41.078 1.00 31.56 1253 VAL A N 1
ATOM 4347 C CA . VAL A 1 555 ? 69.971 66.666 42.106 1.00 32.45 1253 VAL A CA 1
ATOM 4348 C C . VAL A 1 555 ? 69.158 67.888 41.664 1.00 33.97 1253 VAL A C 1
ATOM 4349 O O . VAL A 1 555 ? 69.684 68.786 41.019 1.00 33.54 1253 VAL A O 1
ATOM 4353 N N . THR A 1 556 ? 67.874 67.911 42.006 1.00 34.95 1254 THR A N 1
ATOM 4354 C CA . THR A 1 556 ? 66.988 69.005 41.617 1.00 36.46 1254 THR A CA 1
ATOM 4355 C C . THR A 1 556 ? 67.575 70.405 41.790 1.00 36.87 1254 THR A C 1
ATOM 4356 O O . THR A 1 556 ? 67.567 71.212 40.858 1.00 35.51 1254 THR A O 1
ATOM 4360 N N . GLU A 1 557 ? 68.096 70.688 42.975 1.00 38.57 1255 GLU A N 1
ATOM 4361 C CA . GLU A 1 557 ? 68.669 71.997 43.255 1.00 40.96 1255 GLU A CA 1
ATOM 4362 C C . GLU A 1 557 ? 69.987 72.327 42.555 1.00 41.44 1255 GLU A C 1
ATOM 4363 O O . GLU A 1 557 ? 70.582 73.362 42.821 1.00 42.58 1255 GLU A O 1
ATOM 4369 N N . GLU A 1 558 ? 70.445 71.462 41.661 1.00 42.56 1256 GLU A N 1
ATOM 4370 C CA . GLU A 1 558 ? 71.700 71.705 40.947 1.00 42.18 1256 GLU A CA 1
ATOM 4371 C C . GLU A 1 558 ? 71.507 71.365 39.488 1.00 41.28 1256 GLU A C 1
ATOM 4372 O O . GLU A 1 558 ? 72.455 70.961 38.817 1.00 41.78 1256 GLU A O 1
ATOM 4378 N N . LEU A 1 559 ? 70.280 71.530 39.003 1.00 40.17 1257 LEU A N 1
ATOM 4379 C CA . LEU A 1 559 ? 69.945 71.207 37.623 1.00 39.99 1257 LEU A CA 1
ATOM 4380 C C . LEU A 1 559 ? 70.876 71.815 36.579 1.00 41.19 1257 LEU A C 1
ATOM 4381 O O . LEU A 1 559 ? 71.214 71.152 35.593 1.00 42.05 1257 LEU A O 1
ATOM 4386 N N . GLU A 1 560 ? 71.295 73.064 36.778 1.00 41.63 1258 GLU A N 1
ATOM 4387 C CA . GLU A 1 560 ? 72.185 73.706 35.804 1.00 42.80 1258 GLU A CA 1
ATOM 4388 C C . GLU A 1 560 ? 73.518 72.953 35.664 1.00 40.61 1258 GLU A C 1
ATOM 4389 O O . GLU A 1 560 ? 73.903 72.558 34.559 1.00 37.80 1258 GLU A O 1
ATOM 4395 N N . ASP A 1 561 ? 74.213 72.751 36.780 1.00 37.88 1259 ASP A N 1
ATOM 4396 C CA . ASP A 1 561 ? 75.468 72.021 36.745 1.00 37.46 1259 ASP A CA 1
ATOM 4397 C C . ASP A 1 561 ? 75.305 70.668 36.054 1.00 37.23 1259 ASP A C 1
ATOM 4398 O O . ASP A 1 561 ? 76.189 70.229 35.323 1.00 39.32 1259 ASP A O 1
ATOM 4403 N N . PHE A 1 562 ? 74.169 70.018 36.288 1.00 34.71 1260 PHE A N 1
ATOM 4404 C CA . PHE A 1 562 ? 73.858 68.724 35.694 1.00 33.55 1260 PHE A CA 1
ATOM 4405 C C . PHE A 1 562 ? 73.807 68.853 34.172 1.00 33.92 1260 PHE A C 1
ATOM 4406 O O . PHE A 1 562 ? 74.383 68.044 33.440 1.00 33.51 1260 PHE A O 1
ATOM 4414 N N . ILE A 1 563 ? 73.114 69.883 33.698 1.00 35.35 1261 ILE A N 1
ATOM 4415 C CA . ILE A 1 563 ? 72.977 70.104 32.264 1.00 34.32 1261 ILE A CA 1
ATOM 4416 C C . ILE A 1 563 ? 74.313 70.399 31.621 1.00 34.51 1261 ILE A C 1
ATOM 4417 O O . ILE A 1 563 ? 74.607 69.911 30.538 1.00 35.06 1261 ILE A O 1
ATOM 4422 N N . MET A 1 564 ? 75.126 71.196 32.299 1.00 35.41 1262 MET A N 1
ATOM 4423 C CA . MET A 1 564 ? 76.443 71.539 31.795 1.00 35.60 1262 MET A CA 1
ATOM 4424 C C . MET A 1 564 ? 77.285 70.281 31.523 1.00 35.02 1262 MET A C 1
ATOM 4425 O O . MET A 1 564 ? 77.930 70.166 30.476 1.00 34.65 1262 MET A O 1
ATOM 4430 N N . LEU A 1 565 ? 77.288 69.350 32.476 1.00 33.77 1263 LEU A N 1
ATOM 4431 C CA . LEU A 1 565 ? 78.037 68.109 32.331 1.00 31.12 1263 LEU A CA 1
ATOM 4432 C C . LEU A 1 565 ? 77.450 67.269 31.199 1.00 30.29 1263 LEU A C 1
ATOM 4433 O O . LEU A 1 565 ? 78.180 66.714 30.392 1.00 29.68 1263 LEU A O 1
ATOM 4438 N N . LEU A 1 566 ? 76.130 67.187 31.115 1.00 29.61 1264 LEU A N 1
ATOM 4439 C CA . LEU A 1 566 ? 75.545 66.388 30.055 1.00 29.81 1264 LEU A CA 1
ATOM 4440 C C . LEU A 1 566 ? 75.846 66.965 28.692 1.00 30.30 1264 LEU A C 1
ATOM 4441 O O . LEU A 1 566 ? 75.960 66.227 27.715 1.00 31.63 1264 LEU A O 1
ATOM 4446 N N . GLU A 1 567 ? 75.978 68.285 28.619 1.00 31.71 1265 GLU A N 1
ATOM 4447 C CA . GLU A 1 567 ? 76.274 68.946 27.350 1.00 30.89 1265 GLU A CA 1
ATOM 4448 C C . GLU A 1 567 ? 77.721 68.666 26.922 1.00 31.65 1265 GLU A C 1
ATOM 4449 O O . GLU A 1 567 ? 78.080 68.818 25.757 1.00 33.31 1265 GLU A O 1
ATOM 4455 N N . ALA A 1 568 ? 78.552 68.242 27.865 1.00 30.40 1266 ALA A N 1
ATOM 4456 C CA . ALA A 1 568 ? 79.931 67.928 27.540 1.00 30.79 1266 ALA A CA 1
ATOM 4457 C C . ALA A 1 568 ? 80.052 66.451 27.173 1.00 32.05 1266 ALA A C 1
ATOM 4458 O O . ALA A 1 568 ? 80.698 66.110 26.193 1.00 33.60 1266 ALA A O 1
ATOM 4460 N N . ALA A 1 569 ? 79.404 65.577 27.940 1.00 32.98 1267 ALA A N 1
ATOM 4461 C CA . ALA A 1 569 ? 79.485 64.137 27.696 1.00 32.37 1267 ALA A CA 1
ATOM 4462 C C . ALA A 1 569 ? 78.542 63.545 26.650 1.00 32.39 1267 ALA A C 1
ATOM 4463 O O . ALA A 1 569 ? 78.822 62.487 26.095 1.00 31.97 1267 ALA A O 1
ATOM 4465 N N . LEU A 1 570 ? 77.429 64.215 26.382 1.00 33.31 1268 LEU A N 1
ATOM 4466 C CA . LEU A 1 570 ? 76.447 63.713 25.417 1.00 33.52 1268 LEU A CA 1
ATOM 4467 C C . LEU A 1 570 ? 75.933 64.877 24.566 1.00 34.53 1268 LEU A C 1
ATOM 4468 O O . LEU A 1 570 ? 74.746 65.219 24.588 1.00 35.15 1268 LEU A O 1
ATOM 4473 N N . PRO A 1 571 ? 76.831 65.496 23.793 1.00 34.71 1269 PRO A N 1
ATOM 4474 C CA . PRO A 1 571 ? 76.475 66.626 22.937 1.00 33.47 1269 PRO A CA 1
ATOM 4475 C C . PRO A 1 571 ? 75.392 66.381 21.893 1.00 34.31 1269 PRO A C 1
ATOM 4476 O O . PRO A 1 571 ? 74.670 67.308 21.523 1.00 34.13 1269 PRO A O 1
ATOM 4480 N N . ARG A 1 572 ? 75.268 65.149 21.410 1.00 33.49 1270 ARG A N 1
ATOM 4481 C CA . ARG A 1 572 ? 74.256 64.857 20.397 1.00 32.01 1270 ARG A CA 1
ATOM 4482 C C . ARG A 1 572 ? 72.869 65.205 20.923 1.00 33.40 1270 ARG A C 1
ATOM 4483 O O . ARG A 1 572 ? 71.990 65.646 20.182 1.00 33.74 1270 ARG A O 1
ATOM 4491 N N . PHE A 1 573 ? 72.691 65.015 22.222 1.00 34.32 1271 PHE A N 1
ATOM 4492 C CA . PHE A 1 573 ? 71.416 65.265 22.877 1.00 34.28 1271 PHE A CA 1
ATOM 4493 C C . PHE A 1 573 ? 71.288 66.639 23.517 1.00 35.72 1271 PHE A C 1
ATOM 4494 O O . PHE A 1 573 ? 70.282 67.322 23.341 1.00 33.21 1271 PHE A O 1
ATOM 4502 N N . PHE A 1 574 ? 72.312 67.023 24.272 1.00 36.51 1272 PHE A N 1
ATOM 4503 C CA . PHE A 1 574 ? 72.273 68.271 25.001 1.00 38.28 1272 PHE A CA 1
ATOM 4504 C C . PHE A 1 574 ? 73.121 69.432 24.521 1.00 39.27 1272 PHE A C 1
ATOM 4505 O O . PHE A 1 574 ? 73.456 70.318 25.303 1.00 39.53 1272 PHE A O 1
ATOM 4513 N N . ARG A 1 575 ? 73.467 69.438 23.242 1.00 41.42 1273 ARG A N 1
ATOM 4514 C CA . ARG A 1 575 ? 74.254 70.532 22.703 1.00 42.46 1273 ARG A CA 1
ATOM 4515 C C . ARG A 1 575 ? 73.375 71.774 22.697 1.00 43.38 1273 ARG A C 1
ATOM 4516 O O . ARG A 1 575 ? 72.341 71.820 22.027 1.00 44.48 1273 ARG A O 1
ATOM 4524 N N . GLY A 1 576 ? 73.787 72.772 23.470 1.00 44.22 1274 GLY A N 1
ATOM 4525 C CA . GLY A 1 576 ? 73.037 74.008 23.564 1.00 45.31 1274 GLY A CA 1
ATOM 4526 C C . GLY A 1 576 ? 72.056 74.005 24.721 1.00 46.08 1274 GLY A C 1
ATOM 4527 O O . GLY A 1 576 ? 71.326 74.981 24.909 1.00 46.53 1274 GLY A O 1
ATOM 4528 N N . ALA A 1 577 ? 72.053 72.943 25.526 1.00 45.67 1275 ALA A N 1
ATOM 4529 C CA . ALA A 1 577 ? 71.107 72.886 26.631 1.00 44.72 1275 ALA A CA 1
ATOM 4530 C C . ALA A 1 577 ? 71.387 73.941 27.690 1.00 44.72 1275 ALA A C 1
ATOM 4531 O O . ALA A 1 577 ? 70.458 74.481 28.286 1.00 44.41 1275 ALA A O 1
ATOM 4533 N N . THR A 1 578 ? 72.662 74.232 27.931 1.00 45.17 1276 THR A N 1
ATOM 4534 C CA . THR A 1 578 ? 73.023 75.221 28.942 1.00 46.69 1276 THR A CA 1
ATOM 4535 C C . THR A 1 578 ? 72.466 76.598 28.595 1.00 47.84 1276 THR A C 1
ATOM 4536 O O . THR A 1 578 ? 71.803 77.237 29.411 1.00 45.87 1276 THR A O 1
ATOM 4540 N N . GLU A 1 579 ? 72.747 77.054 27.382 1.00 49.22 1277 GLU A N 1
ATOM 4541 C CA . GLU A 1 579 ? 72.275 78.355 26.949 1.00 51.65 1277 GLU A CA 1
ATOM 4542 C C . GLU A 1 579 ? 70.751 78.418 27.017 1.00 51.32 1277 GLU A C 1
ATOM 4543 O O . GLU A 1 579 ? 70.174 79.423 27.441 1.00 51.85 1277 GLU A O 1
ATOM 4549 N N . LEU A 1 580 ? 70.099 77.339 26.604 1.00 50.77 1278 LEU A N 1
ATOM 4550 C CA . LEU A 1 580 ? 68.643 77.279 26.628 1.00 49.10 1278 LEU A CA 1
ATOM 4551 C C . LEU A 1 580 ? 68.133 77.424 28.063 1.00 48.58 1278 LEU A C 1
ATOM 4552 O O . LEU A 1 580 ? 67.186 78.157 28.331 1.00 49.21 1278 LEU A O 1
ATOM 4557 N N . TYR A 1 581 ? 68.775 76.719 28.984 1.00 46.71 1279 TYR A N 1
ATOM 4558 C CA . TYR A 1 581 ? 68.397 76.783 30.379 1.00 46.37 1279 TYR A CA 1
ATOM 4559 C C . TYR A 1 581 ? 68.616 78.196 30.891 1.00 48.91 1279 TYR A C 1
ATOM 4560 O O . TYR A 1 581 ? 67.704 78.830 31.422 1.00 49.65 1279 TYR A O 1
ATOM 4569 N N . ARG A 1 582 ? 69.840 78.681 30.723 1.00 50.94 1280 ARG A N 1
ATOM 4570 C CA . ARG A 1 582 ? 70.229 80.007 31.182 1.00 52.10 1280 ARG A CA 1
ATOM 4571 C C . ARG A 1 582 ? 69.432 81.170 30.614 1.00 51.17 1280 ARG A C 1
ATOM 4572 O O . ARG A 1 582 ? 69.424 82.250 31.199 1.00 51.38 1280 ARG A O 1
ATOM 4580 N N . THR A 1 583 ? 68.755 80.971 29.489 1.00 50.75 1281 THR A N 1
ATOM 4581 C CA . THR A 1 583 ? 68.012 82.086 28.899 1.00 51.20 1281 THR A CA 1
ATOM 4582 C C . THR A 1 583 ? 66.748 81.709 28.120 1.00 53.13 1281 THR A C 1
ATOM 4583 O O . THR A 1 583 ? 66.507 82.262 27.048 1.00 55.13 1281 THR A O 1
ATOM 4587 N N . GLY A 1 584 ? 65.920 80.811 28.643 1.00 53.16 1282 GLY A N 1
ATOM 4588 C CA . GLY A 1 584 ? 64.744 80.431 27.876 1.00 52.72 1282 GLY A CA 1
ATOM 4589 C C . GLY A 1 584 ? 63.357 80.658 28.450 1.00 52.39 1282 GLY A C 1
ATOM 4590 O O . GLY A 1 584 ? 62.373 80.564 27.714 1.00 52.08 1282 GLY A O 1
ATOM 4591 N N . LYS A 1 585 ? 63.272 80.955 29.744 1.00 52.60 1283 LYS A N 1
ATOM 4592 C CA . LYS A 1 585 ? 61.990 81.173 30.419 1.00 53.22 1283 LYS A CA 1
ATOM 4593 C C . LYS A 1 585 ? 61.384 79.832 30.829 1.00 53.20 1283 LYS A C 1
ATOM 4594 O O . LYS A 1 585 ? 60.905 79.681 31.955 1.00 54.28 1283 LYS A O 1
ATOM 4596 N N . LYS A 1 586 ? 61.414 78.860 29.917 1.00 52.83 1284 LYS A N 1
ATOM 4597 C CA . LYS A 1 586 ? 60.891 77.519 30.188 1.00 51.31 1284 LYS A CA 1
ATOM 4598 C C . LYS A 1 586 ? 61.895 76.744 31.072 1.00 49.88 1284 LYS A C 1
ATOM 4599 O O . LYS A 1 586 ? 61.999 75.520 31.014 1.00 49.58 1284 LYS A O 1
ATOM 4605 N N . SER A 1 587 ? 62.614 77.486 31.907 1.00 48.82 1285 SER A N 1
ATOM 4606 C CA . SER A 1 587 ? 63.629 76.935 32.798 1.00 47.72 1285 SER A CA 1
ATOM 4607 C C . SER A 1 587 ? 63.136 76.372 34.130 1.00 47.73 1285 SER A C 1
ATOM 4608 O O . SER A 1 587 ? 63.703 75.409 34.646 1.00 47.97 1285 SER A O 1
ATOM 4611 N N . HIS A 1 588 ? 62.114 76.990 34.712 1.00 45.71 1286 HIS A N 1
ATOM 4612 C CA . HIS A 1 588 ? 61.565 76.507 35.977 1.00 43.60 1286 HIS A CA 1
ATOM 4613 C C . HIS A 1 588 ? 60.087 76.212 35.780 1.00 43.53 1286 HIS A C 1
ATOM 4614 O O . HIS A 1 588 ? 59.230 76.835 36.404 1.00 44.82 1286 HIS A O 1
ATOM 4621 N N . LEU A 1 589 ? 59.802 75.267 34.889 1.00 41.46 1287 LEU A N 1
ATOM 4622 C CA . LEU A 1 589 ? 58.444 74.881 34.574 1.00 39.70 1287 LEU A CA 1
ATOM 4623 C C . LEU A 1 589 ? 57.786 74.180 35.753 1.00 40.90 1287 LEU A C 1
ATOM 4624 O O . LEU A 1 589 ? 58.441 73.834 36.733 1.00 40.42 1287 LEU A O 1
ATOM 4629 N N . ARG A 1 590 ? 56.478 73.978 35.632 1.00 42.26 1288 ARG A N 1
ATOM 4630 C CA . ARG A 1 590 ? 55.656 73.301 36.633 1.00 42.43 1288 ARG A CA 1
ATOM 4631 C C . ARG A 1 590 ? 55.972 73.604 38.104 1.00 42.72 1288 ARG A C 1
ATOM 4632 O O . ARG A 1 590 ? 56.205 72.687 38.898 1.00 41.81 1288 ARG A O 1
ATOM 4640 N N . LYS A 1 591 ? 55.974 74.886 38.471 1.00 44.17 1289 LYS A N 1
ATOM 4641 C CA . LYS A 1 591 ? 56.216 75.267 39.866 1.00 47.08 1289 LYS A CA 1
ATOM 4642 C C . LYS A 1 591 ? 54.896 75.054 40.607 1.00 48.57 1289 LYS A C 1
ATOM 4643 O O . LYS A 1 591 ? 53.814 75.179 40.018 1.00 47.31 1289 LYS A O 1
ATOM 4649 N N . THR A 1 592 ? 54.965 74.713 41.886 1.00 50.67 1290 THR A N 1
ATOM 4650 C CA . THR A 1 592 ? 53.729 74.525 42.634 1.00 53.48 1290 THR A CA 1
ATOM 4651 C C . THR A 1 592 ? 53.264 75.920 43.052 1.00 54.87 1290 THR A C 1
ATOM 4652 O O . THR A 1 592 ? 54.031 76.673 43.649 1.00 53.68 1290 THR A O 1
ATOM 4656 N N . THR A 1 593 ? 52.019 76.265 42.717 1.00 57.65 1291 THR A N 1
ATOM 4657 C CA . THR A 1 593 ? 51.465 77.597 43.004 1.00 60.75 1291 THR A CA 1
ATOM 4658 C C . THR A 1 593 ? 51.583 78.124 44.436 1.00 61.41 1291 THR A C 1
ATOM 4659 O O . THR A 1 593 ? 52.024 79.258 44.642 1.00 62.38 1291 THR A O 1
ATOM 4663 N N . GLU A 1 594 ? 51.188 77.325 45.423 1.00 61.68 1292 GLU A N 1
ATOM 4664 C CA . GLU A 1 594 ? 51.287 77.762 46.812 1.00 62.27 1292 GLU A CA 1
ATOM 4665 C C . GLU A 1 594 ? 51.953 76.691 47.669 1.00 62.85 1292 GLU A C 1
ATOM 4666 O O . GLU A 1 594 ? 51.607 75.512 47.581 1.00 63.63 1292 GLU A O 1
ATOM 4668 N N . LYS A 1 595 ? 52.919 77.097 48.487 1.00 62.21 1293 LYS A N 1
ATOM 4669 C CA . LYS A 1 595 ? 53.614 76.160 49.367 1.00 61.62 1293 LYS A CA 1
ATOM 4670 C C . LYS A 1 595 ? 53.827 76.790 50.740 1.00 61.77 1293 LYS A C 1
ATOM 4671 O O . LYS A 1 595 ? 53.728 78.008 50.895 1.00 61.42 1293 LYS A O 1
ATOM 4677 N N . LYS A 1 596 ? 54.117 75.958 51.734 1.00 61.77 1294 LYS A N 1
ATOM 4678 C CA . LYS A 1 596 ? 54.348 76.442 53.086 1.00 62.70 1294 LYS A CA 1
ATOM 4679 C C . LYS A 1 596 ? 55.495 75.659 53.728 1.00 63.63 1294 LYS A C 1
ATOM 4680 O O . LYS A 1 596 ? 55.336 74.494 54.113 1.00 63.54 1294 LYS A O 1
ATOM 4682 N N . LEU A 1 597 ? 56.649 76.315 53.832 1.00 64.30 1295 LEU A N 1
ATOM 4683 C CA . LEU A 1 597 ? 57.841 75.710 54.411 1.00 65.31 1295 LEU A CA 1
ATOM 4684 C C . LEU A 1 597 ? 57.511 74.910 55.656 1.00 65.49 1295 LEU A C 1
ATOM 4685 O O . LEU A 1 597 ? 56.749 75.360 56.504 1.00 65.99 1295 LEU A O 1
ATOM 4690 N N . PRO A 1 598 ? 58.071 73.700 55.776 1.00 65.99 1296 PRO A N 1
ATOM 4691 C CA . PRO A 1 598 ? 57.792 72.885 56.959 1.00 65.94 1296 PRO A CA 1
ATOM 4692 C C . PRO A 1 598 ? 58.356 73.526 58.224 1.00 65.60 1296 PRO A C 1
ATOM 4693 O O . PRO A 1 598 ? 59.133 74.479 58.159 1.00 65.07 1296 PRO A O 1
ATOM 4697 N N . THR A 1 599 ? 57.956 72.987 59.369 1.00 65.87 1297 THR A N 1
ATOM 4698 C CA . THR A 1 599 ? 58.389 73.476 60.673 1.00 66.38 1297 THR A CA 1
ATOM 4699 C C . THR A 1 599 ? 59.697 72.830 61.093 1.00 65.14 1297 THR A C 1
ATOM 4700 O O . THR A 1 599 ? 59.893 71.636 60.882 1.00 65.43 1297 THR A O 1
ATOM 4704 N N . ALA A 1 600 ? 60.584 73.616 61.696 1.00 63.89 1298 ALA A N 1
ATOM 4705 C CA . ALA A 1 600 ? 61.855 73.085 62.168 1.00 62.82 1298 ALA A CA 1
ATOM 4706 C C . ALA A 1 600 ? 61.543 71.860 63.032 1.00 62.52 1298 ALA A C 1
ATOM 4707 O O . ALA A 1 600 ? 62.327 70.914 63.100 1.00 62.49 1298 ALA A O 1
ATOM 4709 N N . ALA A 1 601 ? 60.379 71.884 63.677 1.00 61.89 1299 ALA A N 1
ATOM 4710 C CA . ALA A 1 601 ? 59.952 70.788 64.535 1.00 60.86 1299 ALA A CA 1
ATOM 4711 C C . ALA A 1 601 ? 59.266 69.701 63.715 1.00 60.19 1299 ALA A C 1
ATOM 4712 O O . ALA A 1 601 ? 59.352 68.522 64.060 1.00 59.91 1299 ALA A O 1
ATOM 4714 N N . THR A 1 602 ? 58.592 70.099 62.632 1.00 60.28 1300 THR A N 1
ATOM 4715 C CA . THR A 1 602 ? 57.899 69.149 61.746 1.00 60.28 1300 THR A CA 1
ATOM 4716 C C . THR A 1 602 ? 58.926 68.280 61.015 1.00 59.39 1300 THR A C 1
ATOM 4717 O O . THR A 1 602 ? 58.699 67.095 60.766 1.00 58.24 1300 THR A O 1
ATOM 4721 N N . ILE A 1 603 ? 60.056 68.887 60.676 1.00 58.22 1301 ILE A N 1
ATOM 4722 C CA . ILE A 1 603 ? 61.133 68.188 60.002 1.00 58.17 1301 ILE A CA 1
ATOM 4723 C C . ILE A 1 603 ? 61.805 67.251 61.001 1.00 59.15 1301 ILE A C 1
ATOM 4724 O O . ILE A 1 603 ? 61.916 66.047 60.764 1.00 60.29 1301 ILE A O 1
ATOM 4729 N N . ALA A 1 604 ? 62.243 67.804 62.124 1.00 58.66 1302 ALA A N 1
ATOM 4730 C CA . ALA A 1 604 ? 62.899 66.998 63.141 1.00 59.14 1302 ALA A CA 1
ATOM 4731 C C . ALA A 1 604 ? 62.060 65.771 63.483 1.00 58.83 1302 ALA A C 1
ATOM 4732 O O . ALA A 1 604 ? 62.588 64.759 63.955 1.00 58.37 1302 ALA A O 1
ATOM 4734 N N . LYS A 1 605 ? 60.754 65.858 63.246 1.00 58.78 1303 LYS A N 1
ATOM 4735 C CA . LYS A 1 605 ? 59.874 64.732 63.536 1.00 59.68 1303 LYS A CA 1
ATOM 4736 C C . LYS A 1 605 ? 59.981 63.672 62.450 1.00 59.44 1303 LYS A C 1
ATOM 4737 O O . LYS A 1 605 ? 60.031 62.474 62.741 1.00 59.27 1303 LYS A O 1
ATOM 4743 N N . LEU A 1 606 ? 59.998 64.117 61.195 1.00 58.49 1304 LEU A N 1
ATOM 4744 C CA . LEU A 1 606 ? 60.113 63.201 60.069 1.00 56.34 1304 LEU A CA 1
ATOM 4745 C C . LEU A 1 606 ? 61.464 62.510 60.153 1.00 55.16 1304 LEU A C 1
ATOM 4746 O O . LEU A 1 606 ? 61.587 61.330 59.842 1.00 55.93 1304 LEU A O 1
ATOM 4751 N N . GLN A 1 607 ? 62.472 63.247 60.605 1.00 53.20 1305 GLN A N 1
ATOM 4752 C CA . GLN A 1 607 ? 63.819 62.713 60.708 1.00 52.27 1305 GLN A CA 1
ATOM 4753 C C . GLN A 1 607 ? 64.035 61.691 61.814 1.00 52.89 1305 GLN A C 1
ATOM 4754 O O . GLN A 1 607 ? 65.174 61.348 62.135 1.00 53.61 1305 GLN A O 1
ATOM 4760 N N . GLN A 1 608 ? 62.956 61.205 62.410 1.00 52.62 1306 GLN A N 1
ATOM 4761 C CA . GLN A 1 608 ? 63.088 60.200 63.459 1.00 53.34 1306 GLN A CA 1
ATOM 4762 C C . GLN A 1 608 ? 62.708 58.871 62.838 1.00 52.89 1306 GLN A C 1
ATOM 4763 O O . GLN A 1 608 ? 62.955 57.804 63.403 1.00 53.23 1306 GLN A O 1
ATOM 4769 N N . SER A 1 609 ? 62.110 58.959 61.655 1.00 51.34 1307 SER A N 1
ATOM 4770 C CA . SER A 1 609 ? 61.662 57.793 60.908 1.00 50.07 1307 SER A CA 1
ATOM 4771 C C . SER A 1 609 ? 62.787 57.019 60.227 1.00 49.51 1307 SER A C 1
ATOM 4772 O O . SER A 1 609 ? 63.709 57.606 59.661 1.00 47.47 1307 SER A O 1
ATOM 4775 N N . GLU A 1 610 ? 62.702 55.694 60.284 1.00 49.50 1308 GLU A N 1
ATOM 4776 C CA . GLU A 1 610 ? 63.699 54.858 59.629 1.00 50.41 1308 GLU A CA 1
ATOM 4777 C C . GLU A 1 610 ? 63.620 55.110 58.123 1.00 48.50 1308 GLU A C 1
ATOM 4778 O O . GLU A 1 610 ? 64.638 55.143 57.421 1.00 46.57 1308 GLU A O 1
ATOM 4784 N N . ILE A 1 611 ? 62.401 55.298 57.633 1.00 44.93 1309 ILE A N 1
ATOM 4785 C CA . ILE A 1 611 ? 62.216 55.544 56.225 1.00 42.37 1309 ILE A CA 1
ATOM 4786 C C . ILE A 1 611 ? 62.958 56.801 55.827 1.00 40.40 1309 ILE A C 1
ATOM 4787 O O . ILE A 1 611 ? 63.616 56.834 54.798 1.00 39.57 1309 ILE A O 1
ATOM 4792 N N . TRP A 1 612 ? 62.879 57.839 56.644 1.00 39.63 1310 TRP A N 1
ATOM 4793 C CA . TRP A 1 612 ? 63.589 59.056 56.291 1.00 39.18 1310 TRP A CA 1
ATOM 4794 C C . TRP A 1 612 ? 65.105 58.826 56.266 1.00 38.99 1310 TRP A C 1
ATOM 4795 O O . TRP A 1 612 ? 65.772 59.180 55.297 1.00 38.78 1310 TRP A O 1
ATOM 4806 N N . LYS A 1 613 ? 65.641 58.246 57.335 1.00 38.93 1311 LYS A N 1
ATOM 4807 C CA . LYS A 1 613 ? 67.073 57.989 57.427 1.00 39.75 1311 LYS A CA 1
ATOM 4808 C C . LYS A 1 613 ? 67.597 57.291 56.185 1.00 39.80 1311 LYS A C 1
ATOM 4809 O O . LYS A 1 613 ? 68.619 57.684 55.627 1.00 41.15 1311 LYS A O 1
ATOM 4815 N N . MET A 1 614 ? 66.900 56.246 55.757 1.00 39.39 1312 MET A N 1
ATOM 4816 C CA . MET A 1 614 ? 67.322 55.499 54.583 1.00 39.06 1312 MET A CA 1
ATOM 4817 C C . MET A 1 614 ? 67.295 56.370 53.331 1.00 38.58 1312 MET A C 1
ATOM 4818 O O . MET A 1 614 ? 68.322 56.566 52.685 1.00 39.47 1312 MET A O 1
ATOM 4823 N N . GLU A 1 615 ? 66.124 56.901 53.003 1.00 37.60 1313 GLU A N 1
ATOM 4824 C CA . GLU A 1 615 ? 65.969 57.764 51.836 1.00 37.61 1313 GLU A CA 1
ATOM 4825 C C . GLU A 1 615 ? 66.943 58.932 51.885 1.00 37.22 1313 GLU A C 1
ATOM 4826 O O . GLU A 1 615 ? 67.319 59.493 50.852 1.00 37.17 1313 GLU A O 1
ATOM 4832 N N . ASN A 1 616 ? 67.357 59.303 53.088 1.00 36.75 1314 ASN A N 1
ATOM 4833 C CA . ASN A 1 616 ? 68.282 60.410 53.221 1.00 37.36 1314 ASN A CA 1
ATOM 4834 C C . ASN A 1 616 ? 69.691 59.940 52.911 1.00 38.68 1314 ASN A C 1
ATOM 4835 O O . ASN A 1 616 ? 70.472 60.670 52.290 1.00 39.11 1314 ASN A O 1
ATOM 4840 N N . GLU A 1 617 ? 70.013 58.725 53.355 1.00 39.66 1315 GLU A N 1
ATOM 4841 C CA . GLU A 1 617 ? 71.328 58.140 53.111 1.00 39.17 1315 GLU A CA 1
ATOM 4842 C C . GLU A 1 617 ? 71.503 58.037 51.603 1.00 38.27 1315 GLU A C 1
ATOM 4843 O O . GLU A 1 617 ? 72.565 58.350 51.060 1.00 37.88 1315 GLU A O 1
ATOM 4849 N N . PHE A 1 618 ? 70.440 57.616 50.927 1.00 35.70 1316 PHE A N 1
ATOM 4850 C CA . PHE A 1 618 ? 70.478 57.485 49.487 1.00 34.79 1316 PHE A CA 1
ATOM 4851 C C . PHE A 1 618 ? 70.746 58.808 48.797 1.00 35.53 1316 PHE A C 1
ATOM 4852 O O . PHE A 1 618 ? 71.631 58.899 47.944 1.00 36.37 1316 PHE A O 1
ATOM 4860 N N . TYR A 1 619 ? 69.968 59.827 49.152 1.00 35.22 1317 TYR A N 1
ATOM 4861 C CA . TYR A 1 619 ? 70.131 61.148 48.561 1.00 34.19 1317 TYR A CA 1
ATOM 4862 C C . TYR A 1 619 ? 71.548 61.663 48.723 1.00 34.10 1317 TYR A C 1
ATOM 4863 O O . TYR A 1 619 ? 72.107 62.255 47.803 1.00 32.25 1317 TYR A O 1
ATOM 4872 N N . GLU A 1 620 ? 72.106 61.453 49.914 1.00 35.29 1318 GLU A N 1
ATOM 4873 C CA . GLU A 1 620 ? 73.456 61.898 50.247 1.00 37.18 1318 GLU A CA 1
ATOM 4874 C C . GLU A 1 620 ? 74.464 61.190 49.368 1.00 37.86 1318 GLU A C 1
ATOM 4875 O O . GLU A 1 620 ? 75.395 61.806 48.854 1.00 39.11 1318 GLU A O 1
ATOM 4881 N N . PHE A 1 621 ? 74.265 59.882 49.212 1.00 36.97 1319 PHE A N 1
ATOM 4882 C CA . PHE A 1 621 ? 75.137 59.046 48.403 1.00 33.77 1319 PHE A CA 1
ATOM 4883 C C . PHE A 1 621 ? 75.167 59.627 46.999 1.00 33.73 1319 PHE A C 1
ATOM 4884 O O . PHE A 1 621 ? 76.236 59.847 46.429 1.00 35.28 1319 PHE A O 1
ATOM 4892 N N . ALA A 1 622 ? 73.983 59.888 46.456 1.00 31.41 1320 ALA A N 1
ATOM 4893 C CA . ALA A 1 622 ? 73.855 60.436 45.116 1.00 31.24 1320 ALA A CA 1
ATOM 4894 C C . ALA A 1 622 ? 74.438 61.835 44.996 1.00 32.60 1320 ALA A C 1
ATOM 4895 O O . ALA A 1 622 ? 75.089 62.156 43.994 1.00 33.45 1320 ALA A O 1
ATOM 4897 N N . LEU A 1 623 ? 74.200 62.673 46.006 1.00 33.00 1321 LEU A N 1
ATOM 4898 C CA . LEU A 1 623 ? 74.710 64.043 45.981 1.00 32.29 1321 LEU A CA 1
ATOM 4899 C C . LEU A 1 623 ? 76.236 64.049 46.029 1.00 32.68 1321 LEU A C 1
ATOM 4900 O O . LEU A 1 623 ? 76.878 64.782 45.273 1.00 32.34 1321 LEU A O 1
ATOM 4905 N N . GLU A 1 624 ? 76.815 63.234 46.910 1.00 32.64 1322 GLU A N 1
ATOM 4906 C CA . GLU A 1 624 ? 78.270 63.161 47.018 1.00 33.21 1322 GLU A CA 1
ATOM 4907 C C . GLU A 1 624 ? 78.813 62.721 45.662 1.00 32.41 1322 GLU A C 1
ATOM 4908 O O . GLU A 1 624 ? 79.773 63.303 45.154 1.00 33.58 1322 GLU A O 1
ATOM 4914 N N . GLN A 1 625 ? 78.177 61.713 45.069 1.00 29.70 1323 GLN A N 1
ATOM 4915 C CA . GLN A 1 625 ? 78.596 61.206 43.762 1.00 28.86 1323 GLN A CA 1
ATOM 4916 C C . GLN A 1 625 ? 78.530 62.263 42.650 1.00 27.25 1323 GLN A C 1
ATOM 4917 O O . GLN A 1 625 ? 79.357 62.264 41.743 1.00 23.93 1323 GLN A O 1
ATOM 4923 N N . PHE A 1 626 ? 77.541 63.153 42.708 1.00 28.75 1324 PHE A N 1
ATOM 4924 C CA . PHE A 1 626 ? 77.426 64.197 41.687 1.00 30.28 1324 PHE A CA 1
ATOM 4925 C C . PHE A 1 626 ? 78.518 65.252 41.911 1.00 31.84 1324 PHE A C 1
ATOM 4926 O O . PHE A 1 626 ? 79.196 65.684 40.970 1.00 32.20 1324 PHE A O 1
ATOM 4934 N N . GLN A 1 627 ? 78.694 65.652 43.165 1.00 32.05 1325 GLN A N 1
ATOM 4935 C CA . GLN A 1 627 ? 79.676 66.664 43.491 1.00 33.80 1325 GLN A CA 1
ATOM 4936 C C . GLN A 1 627 ? 81.055 66.169 43.077 1.00 33.90 1325 GLN A C 1
ATOM 4937 O O . GLN A 1 627 ? 81.894 66.946 42.605 1.00 33.28 1325 GLN A O 1
ATOM 4943 N N . PHE A 1 628 ? 81.271 64.868 43.247 1.00 32.23 1326 PHE A N 1
ATOM 4944 C CA . PHE A 1 628 ? 82.531 64.233 42.894 1.00 31.08 1326 PHE A CA 1
ATOM 4945 C C . PHE A 1 628 ? 82.739 64.293 41.390 1.00 31.27 1326 PHE A C 1
ATOM 4946 O O . PHE A 1 628 ? 83.813 64.685 40.918 1.00 33.06 1326 PHE A O 1
ATOM 4954 N N . VAL A 1 629 ? 81.716 63.906 40.635 1.00 28.94 1327 VAL A N 1
ATOM 4955 C CA . VAL A 1 629 ? 81.830 63.925 39.186 1.00 29.15 1327 VAL A CA 1
ATOM 4956 C C . VAL A 1 629 ? 82.094 65.335 38.685 1.00 30.66 1327 VAL A C 1
ATOM 4957 O O . VAL A 1 629 ? 82.952 65.540 37.823 1.00 32.50 1327 VAL A O 1
ATOM 4961 N N . ARG A 1 630 ? 81.362 66.301 39.234 1.00 30.77 1328 ARG A N 1
ATOM 4962 C CA . ARG A 1 630 ? 81.515 67.702 38.856 1.00 30.03 1328 ARG A CA 1
ATOM 4963 C C . ARG A 1 630 ? 82.910 68.185 39.205 1.00 31.07 1328 ARG A C 1
ATOM 4964 O O . ARG A 1 630 ? 83.565 68.855 38.407 1.00 30.70 1328 ARG A O 1
ATOM 4972 N N . ALA A 1 631 ? 83.368 67.827 40.397 1.00 31.32 1329 ALA A N 1
ATOM 4973 C CA . ALA A 1 631 ? 84.683 68.249 40.840 1.00 32.67 1329 ALA A CA 1
ATOM 4974 C C . ALA A 1 631 ? 85.785 67.726 39.935 1.00 34.67 1329 ALA A C 1
ATOM 4975 O O . ALA A 1 631 ? 86.707 68.464 39.600 1.00 36.30 1329 ALA A O 1
ATOM 4977 N N . HIS A 1 632 ? 85.704 66.462 39.528 1.00 36.58 1330 HIS A N 1
ATOM 4978 C CA . HIS A 1 632 ? 86.739 65.911 38.652 1.00 37.19 1330 HIS A CA 1
ATOM 4979 C C . HIS A 1 632 ? 86.484 66.261 37.189 1.00 38.25 1330 HIS A C 1
ATOM 4980 O O . HIS A 1 632 ? 87.255 65.882 36.308 1.00 38.26 1330 HIS A O 1
ATOM 4987 N N . ALA A 1 633 ? 85.417 67.014 36.937 1.00 40.11 1331 ALA A N 1
ATOM 4988 C CA . ALA A 1 633 ? 85.066 67.383 35.573 1.00 42.45 1331 ALA A CA 1
ATOM 4989 C C . ALA A 1 633 ? 85.273 68.848 35.233 1.00 44.18 1331 ALA A C 1
ATOM 4990 O O . ALA A 1 633 ? 85.480 69.193 34.071 1.00 44.61 1331 ALA A O 1
ATOM 4992 N N . VAL A 1 634 ? 85.227 69.721 36.229 1.00 47.55 1332 VAL A N 1
ATOM 4993 C CA . VAL A 1 634 ? 85.374 71.141 35.939 1.00 50.01 1332 VAL A CA 1
ATOM 4994 C C . VAL A 1 634 ? 86.396 71.874 36.790 1.00 53.18 1332 VAL A C 1
ATOM 4995 O O . VAL A 1 634 ? 86.926 71.335 37.770 1.00 53.11 1332 VAL A O 1
ATOM 4999 N N . ARG A 1 635 ? 86.661 73.114 36.382 1.00 55.44 1333 ARG A N 1
ATOM 5000 C CA . ARG A 1 635 ? 87.574 74.016 37.074 1.00 57.37 1333 ARG A CA 1
ATOM 5001 C C . ARG A 1 635 ? 86.806 75.333 37.213 1.00 59.62 1333 ARG A C 1
ATOM 5002 O O . ARG A 1 635 ? 86.007 75.686 36.337 1.00 58.74 1333 ARG A O 1
ATOM 5010 N N . GLU A 1 636 ? 87.030 76.048 38.313 1.00 62.75 1334 GLU A N 1
ATOM 5011 C CA . GLU A 1 636 ? 86.346 77.319 38.538 1.00 65.98 1334 GLU A CA 1
ATOM 5012 C C . GLU A 1 636 ? 87.247 78.535 38.309 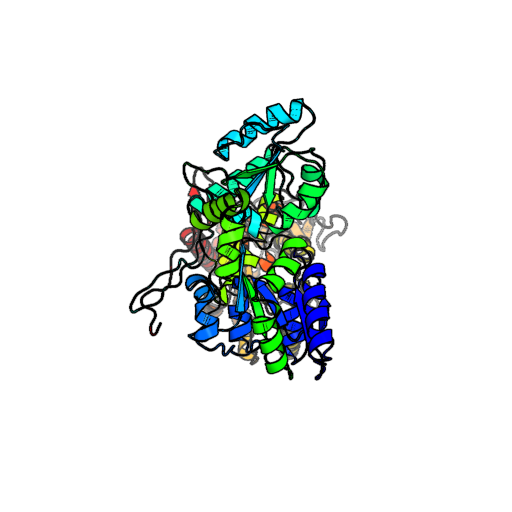1.00 67.27 1334 GLU A C 1
ATOM 5013 O O . GLU A 1 636 ? 88.446 78.504 38.596 1.00 66.48 1334 GLU A O 1
ATOM 5019 N N . LYS A 1 637 ? 86.653 79.601 37.784 1.00 68.77 1335 LYS A N 1
ATOM 5020 C CA . LYS A 1 637 ? 87.371 80.842 37.522 1.00 71.30 1335 LYS A CA 1
ATOM 5021 C C . LYS A 1 637 ? 86.389 82.010 37.607 1.00 72.78 1335 LYS A C 1
ATOM 5022 O O . LYS A 1 637 ? 85.534 82.180 36.732 1.00 72.64 1335 LYS A O 1
ATOM 5024 N N . ASP A 1 638 ? 86.512 82.807 38.667 1.00 74.64 1336 ASP A N 1
ATOM 5025 C CA . ASP A 1 638 ? 85.633 83.955 38.874 1.00 76.27 1336 ASP A CA 1
ATOM 5026 C C . ASP A 1 638 ? 84.192 83.486 39.056 1.00 76.06 1336 ASP A C 1
ATOM 5027 O O . ASP A 1 638 ? 83.259 84.069 38.493 1.00 75.87 1336 ASP A O 1
ATOM 5032 N N . GLY A 1 639 ? 84.024 82.426 39.843 1.00 75.41 1337 GLY A N 1
ATOM 5033 C CA . GLY A 1 639 ? 82.699 81.885 40.097 1.00 74.06 1337 GLY A CA 1
ATOM 5034 C C . GLY A 1 639 ? 82.147 81.099 38.924 1.00 73.35 1337 GLY A C 1
ATOM 5035 O O . GLY A 1 639 ? 81.101 80.454 39.031 1.00 74.06 1337 GLY A O 1
ATOM 5036 N N . GLU A 1 640 ? 82.855 81.149 37.799 1.00 71.17 1338 GLU A N 1
ATOM 5037 C CA . GLU A 1 640 ? 82.434 80.440 36.597 1.00 69.15 1338 GLU A CA 1
ATOM 5038 C C . GLU A 1 640 ? 83.050 79.044 36.501 1.00 66.57 1338 GLU A C 1
ATOM 5039 O O . GLU A 1 640 ? 84.216 78.834 36.853 1.00 66.03 1338 GLU A O 1
ATOM 5045 N N . LEU A 1 641 ? 82.255 78.092 36.021 1.00 63.34 1339 LEU A N 1
ATOM 5046 C CA . LEU A 1 641 ? 82.710 76.717 35.861 1.00 58.53 1339 LEU A CA 1
ATOM 5047 C C . LEU A 1 641 ? 83.097 76.449 34.404 1.00 56.34 1339 LEU A C 1
ATOM 5048 O O . LEU A 1 641 ? 82.408 76.870 33.472 1.00 53.77 1339 LEU A O 1
ATOM 5053 N N . TYR A 1 642 ? 84.217 75.761 34.217 1.00 54.82 1340 TYR A N 1
ATOM 5054 C CA . TYR A 1 642 ? 84.703 75.429 32.882 1.00 53.65 1340 TYR A CA 1
ATOM 5055 C C . TYR A 1 642 ? 84.996 73.932 32.803 1.00 51.33 1340 TYR A C 1
ATOM 5056 O O . TYR A 1 642 ? 85.457 73.330 33.780 1.00 50.84 1340 TYR A O 1
ATOM 5065 N N . ILE A 1 643 ? 84.716 73.331 31.648 1.00 47.21 1341 ILE A N 1
ATOM 5066 C CA . ILE A 1 643 ? 84.951 71.906 31.466 1.00 43.72 1341 ILE A CA 1
ATOM 5067 C C . ILE A 1 643 ? 86.429 71.620 31.250 1.00 42.01 1341 ILE A C 1
ATOM 5068 O O . ILE A 1 643 ? 87.021 72.095 30.279 1.00 42.33 1341 ILE A O 1
ATOM 5073 N N . LEU A 1 644 ? 87.031 70.848 32.149 1.00 38.45 1342 LEU A N 1
ATOM 5074 C CA . LEU A 1 644 ? 88.439 70.510 31.999 1.00 37.26 1342 LEU A CA 1
ATOM 5075 C C . LEU A 1 644 ? 88.659 69.892 30.628 1.00 37.23 1342 LEU A C 1
ATOM 5076 O O . LEU A 1 644 ? 87.842 69.106 30.153 1.00 37.24 1342 LEU A O 1
ATOM 5081 N N . ALA A 1 645 ? 89.759 70.257 29.985 1.00 37.37 1343 ALA A N 1
ATOM 5082 C CA . ALA A 1 645 ? 90.073 69.709 28.672 1.00 37.15 1343 ALA A CA 1
ATOM 5083 C C . ALA A 1 645 ? 90.532 68.263 28.853 1.00 35.76 1343 ALA A C 1
ATOM 5084 O O . ALA A 1 645 ? 90.864 67.855 29.964 1.00 35.25 1343 ALA A O 1
ATOM 5086 N N . GLN A 1 646 ? 90.555 67.496 27.767 1.00 35.69 1344 GLN A N 1
ATOM 5087 C CA . GLN A 1 646 ? 90.976 66.100 27.836 1.00 36.31 1344 GLN A CA 1
ATOM 5088 C C . GLN A 1 646 ? 92.325 65.956 28.552 1.00 37.28 1344 GLN A C 1
ATOM 5089 O O . GLN A 1 646 ? 93.284 66.658 28.238 1.00 37.27 1344 GLN A O 1
ATOM 5095 N N . ASN A 1 647 ? 92.386 65.048 29.521 1.00 38.12 1345 ASN A N 1
ATOM 5096 C CA . ASN A 1 647 ? 93.606 64.813 30.279 1.00 39.11 1345 ASN A CA 1
ATOM 5097 C C . ASN A 1 647 ? 94.213 63.430 30.084 1.00 38.80 1345 ASN A C 1
ATOM 5098 O O . ASN A 1 647 ? 94.625 62.794 31.054 1.00 40.03 1345 ASN A O 1
ATOM 5103 N N . PHE A 1 648 ? 94.259 62.952 28.848 1.00 36.22 1346 PHE A N 1
ATOM 5104 C CA . PHE A 1 648 ? 94.854 61.649 28.582 1.00 35.41 1346 PHE A CA 1
ATOM 5105 C C . PHE A 1 648 ? 95.047 61.502 27.085 1.00 35.22 1346 PHE A C 1
ATOM 5106 O O . PHE A 1 648 ? 94.337 62.131 26.294 1.00 33.43 1346 PHE A O 1
ATOM 5114 N N . PHE A 1 649 ? 96.016 60.681 26.706 1.00 35.25 1347 PHE A N 1
ATOM 5115 C CA . PHE A 1 649 ? 96.301 60.423 25.306 1.00 37.34 1347 PHE A CA 1
ATOM 5116 C C . PHE A 1 649 ? 97.003 59.068 25.259 1.00 38.30 1347 PHE A C 1
ATOM 5117 O O . PHE A 1 649 ? 97.296 58.481 26.310 1.00 37.78 1347 PHE A O 1
ATOM 5125 N N . TYR A 1 650 ? 97.256 58.559 24.056 1.00 38.34 1348 TYR A N 1
ATOM 5126 C CA . TYR A 1 650 ? 97.901 57.260 23.923 1.00 38.44 1348 TYR A CA 1
ATOM 5127 C C . TYR A 1 650 ? 99.326 57.418 23.435 1.00 40.42 1348 TYR A C 1
ATOM 5128 O O . TYR A 1 650 ? 99.592 58.172 22.506 1.00 42.28 1348 TYR A O 1
ATOM 5137 N N . GLU A 1 651 ? 100.244 56.705 24.068 1.00 42.09 1349 GLU A N 1
ATOM 5138 C CA . GLU A 1 651 ? 101.644 56.758 23.676 1.00 43.59 1349 GLU A CA 1
ATOM 5139 C C . GLU A 1 651 ? 102.207 55.344 23.628 1.00 42.63 1349 GLU A C 1
ATOM 5140 O O . GLU A 1 651 ? 101.563 54.393 24.075 1.00 43.72 1349 GLU A O 1
ATOM 5146 N N . LYS A 1 652 ? 103.411 55.213 23.090 1.00 40.71 1350 LYS A N 1
ATOM 5147 C CA . LYS A 1 652 ? 104.066 53.920 22.965 1.00 39.24 1350 LYS A CA 1
ATOM 5148 C C . LYS A 1 652 ? 103.165 52.904 22.250 1.00 38.50 1350 LYS A C 1
ATOM 5149 O O . LYS A 1 652 ? 103.027 51.757 22.679 1.00 38.22 1350 LYS A O 1
ATOM 5155 N N . ILE A 1 653 ? 102.550 53.336 21.157 1.00 37.33 1351 ILE A N 1
ATOM 5156 C CA . ILE A 1 653 ? 101.680 52.464 20.385 1.00 38.99 1351 ILE A CA 1
ATOM 5157 C C . ILE A 1 653 ? 102.541 51.568 19.499 1.00 41.83 1351 ILE A C 1
ATOM 5158 O O . ILE A 1 653 ? 103.400 52.054 18.772 1.00 40.82 1351 ILE A O 1
ATOM 5163 N N . TYR A 1 654 ? 102.308 50.258 19.564 1.00 45.96 1352 TYR A N 1
ATOM 5164 C CA . TYR A 1 654 ? 103.090 49.312 18.778 1.00 49.35 1352 TYR A CA 1
ATOM 5165 C C . TYR A 1 654 ? 102.247 48.184 18.210 1.00 49.83 1352 TYR A C 1
ATOM 5166 O O . TYR A 1 654 ? 101.390 47.634 18.893 1.00 49.21 1352 TYR A O 1
ATOM 5175 N N . PRO A 1 655 ? 102.488 47.817 16.944 1.00 50.89 1353 PRO A N 1
ATOM 5176 C CA . PRO A 1 655 ? 103.493 48.412 16.056 1.00 50.45 1353 PRO A CA 1
ATOM 5177 C C . PRO A 1 655 ? 102.973 49.691 15.405 1.00 50.71 1353 PRO A C 1
ATOM 5178 O O . PRO A 1 655 ? 101.810 50.047 15.592 1.00 50.43 1353 PRO A O 1
ATOM 5182 N N . LYS A 1 656 ? 103.833 50.368 14.642 1.00 51.69 1354 LYS A N 1
ATOM 5183 C CA . LYS A 1 656 ? 103.469 51.616 13.968 1.00 52.79 1354 LYS A CA 1
ATOM 5184 C C . LYS A 1 656 ? 102.707 51.377 12.665 1.00 53.74 1354 LYS A C 1
ATOM 5185 O O . LYS A 1 656 ? 101.921 52.284 12.293 1.00 54.98 1354 LYS A O 1
#

Foldseek 3Di:
DQDPQAFEEEDAPLFQQVLLLVLQVVLCVVPVHHYHYDYDPPLLPVQLPCQLVLHDGQKYKDWLQAVQVCVVSLFFDFDDDDVVLVVQFDPVQQVSQAHPNTRFWAFWFKKFKWKKFFCVLPVDDAQAPVCQVVVQVVQVVVQAAAEAEALQFCLQQQLQLPQQPADALPDDDDQFGWGDGGCQDPSNLLRLVSVLVCVVSPSYPLHGHHVNRLVCVLCVRYGIYMDIQSSVQSSVVSPGDMDTAADHHYPPGGRARAMTTITMTGGSSNPPNPSVSCSVRVRCLDLSNVCSRCVSGNRAQTRRNVNNVVVVVPVNSVRRVVNNVSHYHRHRHNLSVQLRVLSSQLSSCCNVVLDPNLLSRLQSLQSSVDPDDQQAEEEEQEDPQFLVQLVLVLLVVCCVVLPAEEEEDDDDVQDQADDPVVLLVVLVCSNPVSVRTPYYYYGNHADDDSVVVPGDDDHAYEYAAAQLQVSLLQVVLCQAQNWPQCNPDRHPNHDDPQALQNCLVVVHDSNHLLVSLGLLLSQLHNDPQSPPQLRPVSLVSSLCSCVPGHPAYHYSVPVLLVLSVCSSNPVSRRVSSNVCCVPPVSNRGGGRPDGDDHDPVSVVVSVVDSNNVSSNVSNVSRHVVNVVCSVVQWDDDPNDTGGDHDDDIDIRHPRD

GO terms:
  GO:0042802 identical protein binding (F, IPI)

Organism: Gallus gallus (NCBI:txid9031)

CATH classification: 3.40.50.300

InterPro domains:
  IPR005331 Sulfotransferase [PF03567] (72-320)
  IPR007734 Heparan sulphate 2-O-sulfotransferase [PTHR12129] (22-332)
  IPR027417 P-loop containing nucleoside triphosphate hydrolase [G3DSA:3.40.50.300] (69-356)
  IPR027417 P-loop containing nucleoside triphosphate hydrolase [SSF52540] (75-221)

Radius of gyration: 30.68 Å; Cα contacts (8 Å, |Δi|>4): 1310; chains: 1; bounding box: 68×65×94 Å

B-factor: mean 46.05, std 13.24, range [14.24, 93.95]

Solvent-accessible surface area: 28753 Å² total; per-residue (Å²): 126,22,94,130,39,65,0,23,0,23,2,38,33,38,20,1,54,93,2,2,38,112,7,1,146,97,0,58,157,66,49,60,33,104,9,40,26,76,82,25,114,150,1,24,79,84,0,40,120,50,5,68,105,44,43,12,0,0,0,0,3,44,18,2,6,32,1,0,22,11,19,119,76,51,14,18,13,87,8,90,8,92,156,79,16,52,94,96,1,61,93,86,0,11,77,8,0,98,37,128,64,109,19,8,0,1,0,2,0,5,9,1,0,2,1,0,22,5,81,109,47,11,88,125,30,10,125,38,3,83,77,3,30,60,31,4,143,110,10,97,92,152,72,68,16,1,2,36,2,8,2,45,66,4,40,12,2,5,2,3,1,5,5,36,32,3,75,4,18,66,96,75,148,53,75,92,48,80,57,41,27,3,0,10,39,79,4,0,34,25,0,0,53,31,1,11,62,3,25,128,94,168,14,15,87,26,99,5,52,54,72,82,2,38,41,8,1,23,144,8,90,0,0,0,4,2,7,0,1,12,3,4,30,61,4,83,118,35,100,21,81,33,9,18,28,16,2,0,34,9,118,74,65,43,2,66,0,12,3,1,0,4,0,0,0,7,2,36,44,3,61,6,81,128,41,0,51,62,0,0,21,93,40,1,1,25,54,123,4,0,64,20,4,26,156,31,37,16,4,0,5,1,0,4,67,60,15,14,118,104,29,44,176,35,106,63,8,54,7,1,46,77,1,8,151,84,12,79,75,8,26,21,34,25,72,1,44,6,0,15,59,1,1,53,19,2,2,71,9,1,8,74,29,33,5,78,20,15,13,1,2,8,0,1,12,56,11,7,89,66,85,63,112,82,72,35,8,0,4,0,3,38,0,37,27,0,33,8,15,4,0,4,17,4,0,101,68,10,23,88,133,11,142,11,83,22,36,101,27,117,20,111,196,91,76,22,54,20,44,120,100,57,12,54,133,22,5,134,50,2,43,76,111,174,113,52,38,3,0,0,11,4,0,40,6,1,9,4,35,2,59,147,49,73,34,220,95,99,15,46,9,0,0,0,0,33,36,3,9,86,10,4,5,4,83,4,4,26,25,8,70,4,1,64,112,31,93,63,115,180,48,102,90,54,69,51,94,41,38,0,28,94,14,11,85,86,64,25,84,26,4,15,53,94,99,4,14,31,2,0,0,0,0,4,2,38,46,98,66,0,84,73,76,24,15,134,126,0,0,67,50,0,36,131,13,6,80,100,47,16,88,16,8,0,1,17,125,54,9,62,26,0,0,23,12,0,3,14,48,20,5,21,2,0,13,2,0,25,52,52,30,132,98,30,101,119,17,118,31,71,118,24,85,40,101,37,163,28,60,92,70,12,54,53,102,5,69,139,20,98,19,35,98,9,0,28,66,0,24,88,69,0,39,129,61,0,76,114,43,42,67,124,26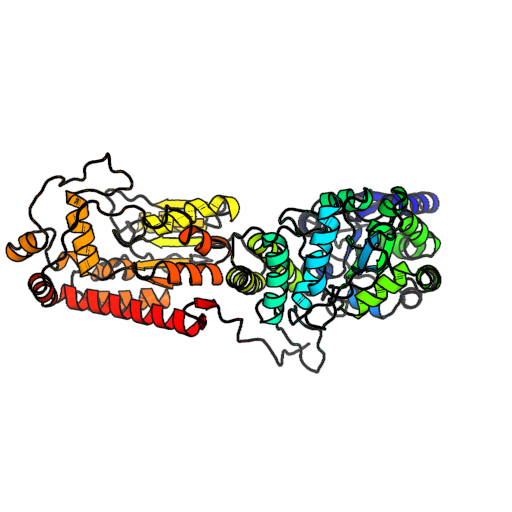,17,101,125,37,148,57,91,56,66,24,62,34,66,125,120,101,126,115,146,55,161,104,96

Nearest PDB structures (foldseek):
  3f5f-assembly1_A  TM=1.002E+00  e=0.000E+00  Escherichia coli K-12
  4ndz-assembly2_F  TM=5.754E-01  e=0.000E+00  Escherichia coli UMEA 3304-1
  3d4g-assembly7_G  TM=9.898E-01  e=3.095E-65  Escherichia coli K-12
  3dm0-assembly1_A  TM=9.864E-01  e=1.511E-64  Escherichia coli K-12
  3o3u-assembly1_N  TM=9.690E-01  e=6.153E-65  Escherichia coli

Secondary structure (DSSP, 8-state):
---TTSEEEE--TTS-HHHHHHHHHHHHHHH---EEEE--TTHHHHHHHHHHTT-S-SEEEEEHHHHHHHHHTT-BPPP---HHHHTTB-HHHHHHTEETTEE-SEEEEEE--EEEEETTT-SS--SBGGGHHHHHHHHHTTT-EEE---SSSHHHHHHHHHHTT-EES----SSSEEE-EESSSHHHHHHHHHHHHHHHTTSS-TT--HHHHHHHHHTTSEEEEEE-GGGHHHHHHTT--EEEEPPPBBTTB---PEEEEEEEEEBTT-TTHHHHHHIIIIIISSHHHHHHHHHHS--SEESBHHHHHHHTTSHHHHHHHHHHHHSEE---STHHHHHHHHHHHHHHHHHTTSS-HHHHHHHHHHHTTS---S--EEEE-PPSSSSHHHHHHHHHHHHHHHT-EEEEE--GGG-S---HHHHHHHHHHHHH-GGG-SEEEEES-----GGGGT-SSPPEEEEEE--HHHHHHHHHHHHHH-BSSS-SS--TT-S----HHHHHHTT-STT-GGGSTTHHHHHH-S-GGGGSTT-HHHHHHHHHHHHHTEEEEEEGGGHHHHHHHHHHH-HHHHTTHHHHHHT-STTS-S-BS------HHHHHHHTTSHHHHHHHHHHHHHHHHHHHHHHTTEEEETTEEEEPPP---EEEES--

Sequence (656 aa):
KIEEGKLVIWINGDKGYNGLAEVGKKFEKDTGIKVTVEHPDKLEEKFPQVAATGDGPDIIFWAHDRFGGYAQSGLLAEITPDKAFQDKLYPFTWDAVRYNGKLIAYPIAVEALSLIYNKDLLPNPPKTWEEIPALDKELKAKGKSALMFNLQEPYFTWPLIAADGGYAFKYENGKYDIKDVGVDNAGAKAGLTFLVDLIKNKHMNADTDYSIAEAAFNKGETAMTINGPWAWSNIDTSKVNYGVTVLPTFKGQPSKPFVGVLSAGINAASPNKELAKEFLENYLLTDEGLEAVNKDKPLGAVALKSYEEELAKDPRIAATMENAQKGEIMPNIPQMSAFWYAVRRTAVINAASGRQTVDAALAAAQTNAAADEEDDVVIIYNRVPKTASTSFTNIAYDLCAKNRYHVLHINTTKNNPVMSLQDQVRFVKNVTSWKEMKPGFYHGHHVSYLDFAKFGVKKKPIYINVIRDPIERLVSYYYFLRFGDDYRPGLRRRKQGDKKTFDECVAAGGSDCAPEKLWLQIPFFCGHSSECWNVGSRWALEQAKYNLINEYFLVGVTEELEDFIMLLEAALPRFFRGATELYRTGKKSHLRKTTEKKLPTAATIAKLQQSEIWKMENEFYEFALEQFQFVRAHAVREKDGELYILAQNFFYEKIYPK